Protein AF-A0A9J7HUB8-F1 (afdb_monomer)

Mean predicted aligned error: 24.33 Å

Solvent-accessible surface area (backbone atoms only — not comparable to full-atom values): 38817 Å² total; per-residue (Å²): 143,83,85,87,82,77,84,92,83,92,80,92,83,90,87,81,78,86,91,85,77,91,77,90,84,82,87,82,84,90,77,91,82,88,86,83,86,85,90,87,81,88,76,90,86,91,83,88,84,80,84,81,86,84,84,89,90,86,70,71,64,68,50,53,53,55,49,52,53,49,50,53,50,48,54,49,48,53,51,48,50,53,48,50,52,50,50,50,53,50,50,53,50,48,54,51,50,52,51,50,51,52,52,58,66,64,32,62,68,60,52,49,52,51,50,51,54,54,46,53,54,51,54,52,49,52,50,51,52,51,53,49,52,52,50,51,51,53,50,50,53,50,48,53,54,48,51,51,44,51,52,51,50,49,52,50,52,56,47,53,51,50,51,53,53,51,52,53,49,53,53,52,51,50,54,51,49,54,52,51,51,50,54,52,49,55,51,51,52,52,51,52,53,52,50,52,51,50,56,49,50,54,53,51,52,53,50,52,51,49,51,52,51,50,53,47,56,58,69,63,68,61,76,86,72,85,52,84,51,73,72,39,50,55,52,50,49,52,51,50,49,52,51,48,53,52,50,51,51,53,48,50,56,50,51,54,50,51,49,52,51,50,52,53,50,54,52,54,51,54,49,52,51,51,53,49,51,53,52,50,51,53,52,52,51,51,51,50,55,50,48,50,53,51,51,51,51,49,53,50,50,53,52,49,55,52,49,55,50,52,56,52,52,65,69,63,71,82,79,86,85,86,89,87,89,84,87,86,83,88,83,89,84,91,85,90,85,87,85,91,86,85,88,87,90,89,85,91,89,86,94,87,58,87,82,62,47,64,60,50,50,50,52,49,48,53,50,48,51,50,48,50,54,49,50,51,49,51,50,53,49,50,52,51,46,53,49,50,50,52,52,52,49,52,49,51,68,61,61,62,56,64,62,53,50,53,52,51,51,52,49,52,53,51,50,54,48,52,52,53,51,50,53,51,48,54,51,51,51,51,53,47,53,52,52,49,52,50,42,52,53,51,49,51,52,51,51,52,50,51,54,52,49,53,51,51,51,54,48,52,53,49,53,50,52,52,50,51,52,52,51,51,53,48,54,56,49,54,53,49,50,55,51,53,51,52,50,51,52,51,52,51,52,51,51,52,50,51,53,51,48,52,51,49,51,49,53,52,48,52,55,47,46,68,59,45,76,75,58,93,79,83,75,73,64,66,62,57,51,48,54,50,48,52,52,49,50,53,52,50,51,49,53,50,51,52,50,52,49,54,50,51,50,50,52,52,49,52,52,52,50,50,50,52,52,51,52,52,51,51,50,53,51,50,52,51,53,50,53,51,52,51,52,53,52,53,48,52,50,52,52,53,51,50,53,51,50,52,54,50,52,51,52,49,51,53,52,49,55,50,51,51,51,53,52,51,51,50,51,54,51,50,52,53,50,52,52,52,52,54,49,52,50,50,54,51,53,51,50,50,52,52,52,51,53,52,50,53,52,51,54,51,50,51,51,51,52,52,50,52,49,53,52,49,54,52,48,53,52,54,54,62,72,73,109

Foldseek 3Di:
DDDDDDDDDDDDDDPDDDDDDDDDDDDDDDDDDDDDDDDDDDDDDDDDDDDDDDDDDDDPVVVVVVVVVVVVVVVVVVVVVVVVVVVVVVVVVVVVVVVVVVVVVPPVVVVVVVVVLVVVVVVLVVVVVVLVVVVVVLVVVLVVLVVLLVVLVVVVVVVVVVVVVVVVVVVVVVVVVVVVVVVVVVVVVVVVVVVVVVVVVVVVVVVVVVVVVVVVVVVVPDPDDPLVDPVSVVVVVVVVVVVVVVVVVVVVVVVVVVVVVVVVVVVVVVVVVVVVVVVVVVVVVVVVVVVVVVVVVVVVVVVVVVVVVVVVVVVVPPDDDDDDDDDDDDDDDDDDDDDDDDDDDDDDDDDDDPPVCVVVVVVVVVVVVVVVVVVVVVVVVVVVVVVVVVVVVVVCVPPPPPVVVVSVVVVVVSVVVVVVSVVVVVVSVVVSVVSVVVSVVSVVVVVVVVVVVVVVVVVVVVVVVVVVVVVVVVVVVVVVVVVVVVVVVVVVVVVVVVVVVVVVVVVVVVVVVVVCVVDDDDDDPVVVVVVVVVVCVVVVVVVVVVVVVVVVVVVVVVVVVVVVVVVVVVVVVVVVVVVVVVVVVVVVVVVVVVVVVVVVVVVVVVVVVVVVVVVVVVVVVVVVVVVVVVVVVVVVVVVVVVVVVVVVVVVVVVVVVVVVVVVVVVVVVVVVVVD

Structure (mmCIF, N/CA/C/O backbone):
data_AF-A0A9J7HUB8-F1
#
_entry.id   AF-A0A9J7HUB8-F1
#
loop_
_atom_site.group_PDB
_atom_site.id
_atom_site.type_symbol
_atom_site.label_atom_id
_atom_site.label_alt_id
_atom_site.label_comp_id
_atom_site.label_asym_id
_atom_site.label_entity_id
_atom_site.label_seq_id
_atom_site.pdbx_PDB_ins_code
_atom_site.Cartn_x
_atom_site.Cartn_y
_atom_site.Cartn_z
_atom_site.occupancy
_atom_site.B_iso_or_equiv
_atom_site.auth_seq_id
_atom_site.auth_comp_id
_atom_site.auth_asym_id
_atom_site.auth_atom_id
_atom_site.pdbx_PDB_model_num
ATOM 1 N N . MET A 1 1 ? -29.840 -10.511 -22.539 1.00 41.53 1 MET A N 1
ATOM 2 C CA . MET A 1 1 ? -30.313 -9.575 -23.587 1.00 41.53 1 MET A CA 1
ATOM 3 C C . MET A 1 1 ? -29.415 -8.355 -23.487 1.00 41.53 1 MET A C 1
ATOM 5 O O . MET A 1 1 ? -29.537 -7.626 -22.524 1.00 41.53 1 MET A O 1
ATOM 9 N N . ILE A 1 2 ? -28.331 -8.260 -24.249 1.00 36.66 2 ILE A N 1
ATOM 10 C CA . ILE A 1 2 ? -28.256 -7.680 -25.598 1.00 36.66 2 ILE A CA 1
ATOM 11 C C . ILE A 1 2 ? -27.078 -8.360 -26.334 1.00 36.66 2 ILE A C 1
ATOM 13 O O . ILE A 1 2 ? -26.072 -8.703 -25.726 1.00 36.66 2 ILE A O 1
ATOM 17 N N . GLN A 1 3 ? -27.282 -8.634 -27.619 1.00 32.56 3 GLN A N 1
ATOM 18 C CA . GLN A 1 3 ? -26.498 -9.507 -28.508 1.00 32.56 3 GLN A CA 1
ATOM 19 C C . GLN A 1 3 ? -25.064 -9.009 -28.811 1.00 32.56 3 GLN A C 1
ATOM 21 O O . GLN A 1 3 ? -24.882 -7.800 -28.966 1.00 32.56 3 GLN A O 1
ATOM 26 N N . PRO A 1 4 ? -24.081 -9.908 -29.035 1.00 39.62 4 PRO A N 1
ATOM 27 C CA . PRO A 1 4 ? -22.788 -9.559 -29.617 1.00 39.62 4 PRO A CA 1
ATOM 28 C C . PRO A 1 4 ? -22.895 -9.495 -31.150 1.00 39.62 4 PRO A C 1
ATOM 30 O O . PRO A 1 4 ? -23.312 -10.451 -31.805 1.00 39.62 4 PRO A O 1
ATOM 33 N N . LYS A 1 5 ? -22.527 -8.355 -31.742 1.00 36.81 5 LYS A N 1
ATOM 34 C CA . LYS A 1 5 ? -22.430 -8.204 -33.198 1.00 36.81 5 LYS A CA 1
ATOM 35 C C . LYS A 1 5 ? -21.029 -8.598 -33.677 1.00 36.81 5 LYS A C 1
ATOM 37 O O . LYS A 1 5 ? -20.058 -7.921 -33.368 1.00 36.81 5 LYS A O 1
ATOM 42 N N . THR A 1 6 ? -21.011 -9.672 -34.465 1.00 33.72 6 THR A N 1
ATOM 43 C CA . THR A 1 6 ? -20.147 -9.939 -35.632 1.00 33.72 6 THR A CA 1
ATOM 44 C C . THR A 1 6 ? -18.628 -9.975 -35.439 1.00 33.72 6 THR A C 1
ATOM 46 O O . THR A 1 6 ? -17.943 -8.959 -35.375 1.00 33.72 6 THR A O 1
ATOM 49 N N . THR A 1 7 ? -18.140 -11.211 -35.480 1.00 36.81 7 THR A N 1
ATOM 50 C CA . THR A 1 7 ? -16.828 -11.679 -35.931 1.00 36.81 7 THR A CA 1
ATOM 51 C C . THR A 1 7 ? -16.449 -11.200 -37.345 1.00 36.81 7 THR A C 1
ATOM 53 O O . THR A 1 7 ? -17.317 -10.933 -38.170 1.00 36.81 7 THR A O 1
ATOM 56 N N . GLU A 1 8 ? -15.135 -11.216 -37.614 1.00 37.12 8 GLU A N 1
ATOM 57 C CA . GLU A 1 8 ? -14.477 -11.305 -38.937 1.00 37.12 8 GLU A CA 1
ATOM 58 C C . GLU A 1 8 ? -14.472 -10.082 -39.879 1.00 37.12 8 GLU A C 1
ATOM 60 O O . GLU A 1 8 ? -15.275 -9.955 -40.794 1.00 37.12 8 GLU A O 1
ATOM 65 N N . ALA A 1 9 ? -13.437 -9.250 -39.725 1.00 34.69 9 ALA A N 1
ATOM 66 C CA . ALA A 1 9 ? -12.688 -8.530 -40.772 1.00 34.69 9 ALA A CA 1
ATOM 67 C C . ALA A 1 9 ? -11.549 -7.820 -40.016 1.00 34.69 9 ALA A C 1
ATOM 69 O O . ALA A 1 9 ? -11.846 -7.010 -39.153 1.00 34.69 9 ALA A O 1
ATOM 70 N N . ILE A 1 10 ? -10.269 -8.210 -40.073 1.00 33.81 10 ILE A N 1
ATOM 71 C CA . ILE A 1 10 ? -9.286 -7.861 -41.111 1.00 33.81 10 ILE A CA 1
ATOM 72 C C . ILE A 1 10 ? -8.223 -8.983 -41.183 1.00 33.81 10 ILE A C 1
ATOM 74 O O . ILE A 1 10 ? -7.166 -8.914 -40.562 1.00 33.81 10 ILE A O 1
ATOM 78 N N . ARG A 1 11 ? -8.481 -10.031 -41.966 1.00 35.16 11 ARG A N 1
ATOM 79 C CA . ARG A 1 11 ? -7.447 -10.803 -42.674 1.00 35.16 11 ARG A CA 1
ATOM 80 C C . ARG A 1 11 ? -8.031 -11.193 -44.030 1.00 35.16 11 ARG A C 1
ATOM 82 O O . ARG A 1 11 ? -9.122 -11.742 -44.099 1.00 35.16 11 ARG A O 1
ATOM 89 N N . SER A 1 12 ? -7.253 -10.937 -45.077 1.00 32.03 12 SER A N 1
ATOM 90 C CA . SER A 1 12 ? -7.480 -11.268 -46.494 1.00 32.03 12 SER A CA 1
ATOM 91 C C . SER A 1 12 ? -8.354 -10.309 -47.328 1.00 32.03 12 SER A C 1
ATOM 93 O O . SER A 1 12 ? -9.567 -10.243 -47.185 1.00 32.03 12 SER A O 1
ATOM 95 N N . SER A 1 13 ? -7.677 -9.569 -48.219 1.00 27.88 13 SER A N 1
ATOM 96 C CA . SER A 1 13 ? -8.013 -9.234 -49.623 1.00 27.88 13 SER A CA 1
ATOM 97 C C . SER A 1 13 ? -7.190 -7.980 -49.980 1.00 27.88 13 SER A C 1
ATOM 99 O O . SER A 1 13 ? -7.366 -6.941 -49.361 1.00 27.88 13 SER A O 1
ATOM 101 N N . VAL A 1 14 ? -6.164 -8.009 -50.838 1.00 34.09 14 VAL A N 1
ATOM 102 C CA . VAL A 1 14 ? -6.188 -8.492 -52.223 1.00 34.09 14 VAL A CA 1
ATOM 103 C C . VAL A 1 14 ? -4.948 -9.340 -52.540 1.00 34.09 14 VAL A C 1
ATOM 105 O O . VAL A 1 14 ? -3.863 -8.841 -52.827 1.00 34.09 14 VAL A O 1
ATOM 108 N N . ARG A 1 15 ? -5.153 -10.658 -52.557 1.00 40.03 15 ARG A N 1
ATOM 109 C CA . ARG A 1 15 ? -4.511 -11.577 -53.500 1.00 40.03 15 ARG A CA 1
ATOM 110 C C . ARG A 1 15 ? -5.670 -12.156 -54.313 1.00 40.03 15 ARG A C 1
ATOM 112 O O . ARG A 1 15 ? -6.454 -12.938 -53.794 1.00 40.03 15 ARG A O 1
ATOM 119 N N . SER A 1 16 ? -5.824 -11.684 -55.543 1.00 32.16 16 SER A N 1
ATOM 120 C CA . SER A 1 16 ? -6.769 -12.157 -56.563 1.00 32.16 16 SER A CA 1
ATOM 121 C C . SER A 1 16 ? -6.011 -12.014 -57.887 1.00 32.16 16 SER A C 1
ATOM 123 O O . SER A 1 16 ? -5.383 -10.980 -58.089 1.00 32.16 16 SER A O 1
ATOM 125 N N . SER A 1 17 ? -5.902 -12.985 -58.792 1.00 27.16 17 SER A N 1
ATOM 126 C CA . SER A 1 17 ? -6.758 -14.127 -59.148 1.00 27.16 17 SER A CA 1
ATOM 127 C C . SER A 1 17 ? -5.878 -15.198 -59.838 1.00 27.16 17 SER A C 1
ATOM 129 O O . SER A 1 17 ? -4.922 -14.851 -60.528 1.00 27.16 17 SER A O 1
ATOM 131 N N . LEU A 1 18 ? -5.969 -16.480 -59.446 1.00 27.44 18 LEU A N 1
ATOM 132 C CA . LEU A 1 18 ? -6.631 -17.594 -60.173 1.00 27.44 18 LEU A CA 1
ATOM 133 C C . LEU A 1 18 ? -6.344 -17.612 -61.689 1.00 27.44 18 LEU A C 1
ATOM 135 O O . LEU A 1 18 ? -6.754 -16.700 -62.390 1.00 27.44 18 LEU A O 1
ATOM 139 N N . VAL A 1 19 ? -5.593 -18.557 -62.273 1.00 31.66 19 VAL A N 1
ATOM 140 C CA . VAL A 1 19 ? -5.678 -20.042 -62.295 1.00 31.66 19 VAL A CA 1
ATOM 141 C C . VAL A 1 19 ? -6.993 -20.592 -62.857 1.00 31.66 19 VAL A C 1
ATOM 143 O O . VAL A 1 19 ? -7.973 -20.757 -62.141 1.00 31.66 19 VAL A O 1
ATOM 146 N N . ALA A 1 20 ? -6.926 -20.972 -64.133 1.00 28.23 20 ALA A N 1
ATOM 147 C CA . ALA A 1 20 ? -7.487 -22.172 -64.766 1.00 28.23 20 ALA A CA 1
ATOM 148 C C . ALA A 1 20 ? -6.691 -22.329 -66.089 1.00 28.23 20 ALA A C 1
ATOM 150 O O . ALA A 1 20 ? -6.436 -21.323 -66.737 1.00 28.23 20 ALA A O 1
ATOM 151 N N . ARG A 1 21 ? -6.223 -23.477 -66.583 1.00 27.48 21 ARG A N 1
ATOM 152 C CA . ARG A 1 21 ? -6.493 -24.897 -66.332 1.00 27.48 21 ARG A CA 1
ATOM 153 C C . ARG A 1 21 ? -5.481 -25.679 -67.201 1.00 27.48 21 ARG A C 1
ATOM 155 O O . ARG A 1 21 ? -5.345 -25.268 -68.344 1.00 27.48 21 ARG A O 1
ATOM 162 N N . GLY A 1 22 ? -4.878 -26.760 -66.679 1.00 26.02 22 GLY A N 1
ATOM 163 C CA . GLY A 1 22 ? -4.385 -27.963 -67.400 1.00 26.02 22 GLY A CA 1
ATOM 164 C C . GLY A 1 22 ? -3.384 -27.798 -68.564 1.00 26.02 22 GLY A C 1
ATOM 165 O O . GLY A 1 22 ? -3.432 -26.838 -69.308 1.00 26.02 22 GLY A O 1
ATOM 166 N N . GLU A 1 23 ? -2.440 -28.677 -68.868 1.00 28.55 23 GLU A N 1
ATOM 167 C CA . GLU A 1 23 ? -2.079 -30.032 -68.456 1.00 28.55 23 GLU A CA 1
ATOM 168 C C . GLU A 1 23 ? -0.612 -30.226 -68.907 1.00 28.55 23 GLU A C 1
ATOM 170 O O . GLU A 1 23 ? -0.216 -29.742 -69.964 1.00 28.55 23 GLU A O 1
ATOM 175 N N . ASP A 1 24 ? 0.182 -30.867 -68.055 1.00 27.08 24 ASP A N 1
ATOM 176 C CA . ASP A 1 24 ? 1.134 -31.947 -68.328 1.00 27.08 24 ASP A CA 1
ATOM 177 C C . ASP A 1 24 ? 2.037 -32.041 -69.590 1.00 27.08 24 ASP A C 1
ATOM 179 O O . ASP A 1 24 ? 1.654 -31.853 -70.738 1.00 27.08 24 ASP A O 1
ATOM 183 N N . PHE A 1 25 ? 3.229 -32.589 -69.292 1.00 25.80 25 PHE A N 1
ATOM 184 C CA . PHE A 1 25 ? 4.174 -33.362 -70.119 1.00 25.80 25 PHE A CA 1
ATOM 185 C C . PHE A 1 25 ? 5.435 -32.685 -70.721 1.00 25.80 25 PHE A C 1
ATOM 187 O O . PHE A 1 25 ? 5.461 -32.153 -71.821 1.00 25.80 25 PHE A O 1
ATOM 194 N N . SER A 1 26 ? 6.538 -32.894 -69.986 1.00 29.77 26 SER A N 1
ATOM 195 C CA . SER A 1 26 ? 7.788 -33.555 -70.416 1.00 29.77 26 SER A CA 1
ATOM 196 C C . SER A 1 26 ? 8.725 -32.938 -71.475 1.00 29.77 26 SER A C 1
ATOM 198 O O . SER A 1 26 ? 8.462 -32.939 -72.666 1.00 29.77 26 SER A O 1
ATOM 200 N N . ARG A 1 27 ? 9.935 -32.627 -70.975 1.00 33.03 27 ARG A N 1
ATOM 201 C CA . ARG A 1 27 ? 11.295 -32.937 -71.483 1.00 33.03 27 ARG A CA 1
ATOM 202 C C . ARG A 1 27 ? 11.660 -32.741 -72.974 1.00 33.03 27 ARG A C 1
ATOM 204 O O . ARG A 1 27 ? 11.145 -33.390 -73.870 1.00 33.03 27 ARG A O 1
ATOM 211 N N . SER A 1 28 ? 12.837 -32.112 -73.100 1.00 29.36 28 SER A N 1
ATOM 212 C CA . SER A 1 28 ? 13.932 -32.331 -74.068 1.00 29.36 28 SER A CA 1
ATOM 213 C C . SER A 1 28 ? 13.930 -31.562 -75.400 1.00 29.36 28 SER A C 1
ATOM 215 O O . SER A 1 28 ? 13.096 -31.796 -76.258 1.00 29.36 28 SER A O 1
ATOM 217 N N . GLY A 1 29 ? 14.963 -30.708 -75.531 1.00 29.17 29 GLY A N 1
ATOM 218 C CA . GLY A 1 29 ? 15.802 -30.452 -76.716 1.00 29.17 29 GLY A CA 1
ATOM 219 C C . GLY A 1 29 ? 15.179 -29.825 -77.972 1.00 29.17 29 GLY A C 1
ATOM 220 O O . GLY A 1 29 ? 14.122 -30.252 -78.415 1.00 29.17 29 GLY A O 1
ATOM 221 N N . PRO A 1 30 ? 15.890 -28.915 -78.663 1.00 36.12 30 PRO A N 1
ATOM 222 C CA . PRO A 1 30 ? 15.647 -28.680 -80.075 1.00 36.12 30 PRO A CA 1
ATOM 223 C C . PRO A 1 30 ? 16.796 -29.270 -80.905 1.00 36.12 30 PRO A C 1
ATOM 225 O O . PRO A 1 30 ? 17.856 -28.663 -81.052 1.00 36.12 30 PRO A O 1
ATOM 228 N N . GLU A 1 31 ? 16.564 -30.456 -81.470 1.00 28.48 31 GLU A N 1
ATOM 229 C CA . GLU A 1 31 ? 17.203 -30.876 -82.719 1.00 28.48 31 GLU A CA 1
ATOM 230 C C . GLU A 1 31 ? 16.306 -30.535 -83.921 1.00 28.48 31 GLU A C 1
ATOM 232 O O . GLU A 1 31 ? 15.089 -30.397 -83.832 1.00 28.48 31 GLU A O 1
ATOM 237 N N . SER A 1 32 ? 16.982 -30.387 -85.056 1.00 33.00 32 SER A N 1
ATOM 238 C CA . SER A 1 32 ? 16.549 -30.020 -86.405 1.00 33.00 32 SER A CA 1
ATOM 239 C C . SER A 1 32 ? 15.188 -30.518 -86.921 1.00 33.00 32 SER A C 1
ATOM 241 O O . SER A 1 32 ? 14.880 -31.692 -86.781 1.00 33.00 32 SER A O 1
ATOM 243 N N . PHE A 1 33 ? 14.524 -29.698 -87.751 1.00 27.05 33 PHE A N 1
ATOM 244 C CA . PHE A 1 33 ? 13.784 -30.108 -88.967 1.00 27.05 33 PHE A CA 1
ATOM 245 C C . PHE A 1 33 ? 13.696 -28.882 -89.907 1.00 27.05 33 PHE A C 1
ATOM 247 O O . PHE A 1 33 ? 13.222 -27.829 -89.504 1.00 27.05 33 PHE A O 1
ATOM 254 N N . LYS A 1 34 ? 14.359 -28.832 -91.073 1.00 30.22 34 LYS A N 1
ATOM 255 C CA . LYS A 1 34 ? 14.031 -29.450 -92.379 1.00 30.22 34 LYS A CA 1
ATOM 256 C C . LYS A 1 34 ? 12.607 -29.166 -92.881 1.00 30.22 34 LYS A C 1
ATOM 258 O O . LYS A 1 34 ? 11.679 -29.899 -92.561 1.00 30.22 34 LYS A O 1
ATOM 263 N N . ALA A 1 35 ? 12.500 -28.219 -93.819 1.00 31.16 35 ALA A N 1
ATOM 264 C CA . ALA A 1 35 ? 11.448 -28.182 -94.833 1.00 31.16 35 ALA A CA 1
ATOM 265 C C . ALA A 1 35 ? 12.004 -28.666 -96.190 1.00 31.16 35 ALA A C 1
ATOM 267 O O . ALA A 1 35 ? 12.833 -28.034 -96.840 1.00 31.16 35 ALA A O 1
ATOM 268 N N . ARG A 1 36 ? 11.539 -29.864 -96.537 1.00 30.12 36 ARG A N 1
ATOM 269 C CA . ARG A 1 36 ? 11.411 -30.544 -97.842 1.00 30.12 36 ARG A CA 1
ATOM 270 C C . ARG A 1 36 ? 10.548 -29.683 -98.803 1.00 30.12 36 ARG A C 1
ATOM 272 O O . ARG A 1 36 ? 9.734 -28.922 -98.308 1.00 30.12 36 ARG A O 1
ATOM 279 N N . THR A 1 37 ? 10.517 -29.743 -100.141 1.00 29.22 37 THR A N 1
ATOM 280 C CA . THR A 1 37 ? 11.130 -30.531 -101.234 1.00 29.22 37 THR A CA 1
ATOM 281 C C . THR A 1 37 ? 10.723 -29.831 -102.548 1.00 29.22 37 THR A C 1
ATOM 283 O O . THR A 1 37 ? 9.578 -29.397 -102.631 1.00 29.22 37 THR A O 1
ATOM 286 N N . ARG A 1 38 ? 11.528 -29.887 -103.618 1.00 25.69 38 ARG A N 1
ATOM 287 C CA . ARG A 1 38 ? 11.120 -30.568 -104.870 1.00 25.69 38 ARG A CA 1
ATOM 288 C C . ARG A 1 38 ? 12.342 -30.806 -105.759 1.00 25.69 38 ARG A C 1
ATOM 290 O O . ARG A 1 38 ? 13.024 -29.879 -106.176 1.00 25.69 38 ARG A O 1
ATOM 297 N N . ALA A 1 39 ? 12.597 -32.083 -106.012 1.00 27.55 39 ALA A N 1
ATOM 298 C CA . ALA A 1 39 ? 13.554 -32.573 -106.984 1.00 27.55 39 ALA A CA 1
ATOM 299 C C . ALA A 1 39 ? 12.943 -32.538 -108.394 1.00 27.55 39 ALA A C 1
ATOM 301 O O . ALA A 1 39 ? 11.769 -32.870 -108.556 1.00 27.55 39 ALA A O 1
ATOM 302 N N . ILE A 1 40 ? 13.761 -32.229 -109.399 1.00 30.69 40 ILE A N 1
ATOM 303 C CA . ILE A 1 40 ? 13.604 -32.731 -110.768 1.00 30.69 40 ILE A CA 1
ATOM 304 C C . ILE A 1 40 ? 14.954 -33.343 -111.156 1.00 30.69 40 ILE A C 1
ATOM 306 O O . ILE A 1 40 ? 16.003 -32.718 -111.008 1.00 30.69 40 ILE A O 1
ATOM 310 N N . ARG A 1 41 ? 14.906 -34.604 -111.583 1.00 28.61 41 ARG A N 1
ATOM 311 C CA . ARG A 1 41 ? 16.011 -35.436 -112.071 1.00 28.61 41 ARG A CA 1
ATOM 312 C C . ARG A 1 41 ? 15.686 -35.845 -113.512 1.00 28.61 41 ARG A C 1
ATOM 314 O O . ARG A 1 41 ? 14.518 -36.077 -113.805 1.00 28.61 41 ARG A O 1
ATOM 321 N N . ALA A 1 42 ? 16.754 -36.065 -114.287 1.00 28.89 42 ALA A N 1
ATOM 322 C CA . ALA A 1 42 ? 16.842 -36.706 -115.611 1.00 28.89 42 ALA A CA 1
ATOM 323 C C . ALA A 1 42 ? 16.403 -35.825 -116.797 1.00 28.89 42 ALA A C 1
ATOM 325 O O . ALA A 1 42 ? 15.453 -35.070 -116.686 1.00 28.89 42 ALA A O 1
ATOM 326 N N . GLY A 1 43 ? 17.050 -35.852 -117.962 1.00 29.64 43 GLY A N 1
ATOM 327 C CA . GLY A 1 43 ? 18.171 -36.648 -118.453 1.00 29.64 43 GLY A CA 1
ATOM 328 C C . GLY A 1 43 ? 18.484 -36.259 -119.911 1.00 29.64 43 GLY A C 1
ATOM 329 O O . GLY A 1 43 ? 17.657 -35.647 -120.580 1.00 29.64 43 GLY A O 1
ATOM 330 N N . ASN A 1 44 ? 19.701 -36.599 -120.344 1.00 31.53 44 ASN A N 1
ATOM 331 C CA . ASN A 1 44 ? 20.194 -36.857 -121.713 1.00 31.53 44 ASN A CA 1
ATOM 332 C C . ASN A 1 44 ? 19.111 -37.289 -122.733 1.00 31.53 44 ASN A C 1
ATOM 334 O O . ASN A 1 44 ? 18.156 -37.938 -122.332 1.00 31.53 44 ASN A O 1
ATOM 338 N N . VAL A 1 45 ? 19.181 -37.125 -124.062 1.00 30.06 45 VAL A N 1
ATOM 339 C CA . VAL A 1 45 ? 20.199 -36.821 -125.100 1.00 30.06 45 VAL A CA 1
ATOM 340 C C . VAL A 1 45 ? 19.390 -36.666 -126.403 1.00 30.06 45 VAL A C 1
ATOM 342 O O . VAL A 1 45 ? 18.481 -37.469 -126.555 1.00 30.06 45 VAL A O 1
ATOM 345 N N . ILE A 1 46 ? 19.733 -35.771 -127.349 1.00 29.02 46 ILE A N 1
ATOM 346 C CA . ILE A 1 46 ? 19.661 -36.038 -128.810 1.00 29.02 46 ILE A CA 1
ATOM 347 C C . ILE A 1 46 ? 20.744 -35.223 -129.537 1.00 29.02 46 ILE A C 1
ATOM 349 O O . ILE A 1 46 ? 21.028 -34.066 -129.237 1.00 29.02 46 ILE A O 1
ATOM 353 N N . THR A 1 47 ? 21.348 -35.928 -130.478 1.00 30.53 47 THR A N 1
ATOM 354 C CA . THR A 1 47 ? 22.529 -35.707 -131.296 1.00 30.53 47 THR A CA 1
ATOM 355 C C . THR A 1 47 ? 22.261 -34.873 -132.563 1.00 30.53 47 THR A C 1
ATOM 357 O O . THR A 1 47 ? 21.260 -35.065 -133.243 1.00 30.53 47 THR A O 1
ATOM 360 N N . SER A 1 48 ? 23.298 -34.136 -132.973 1.00 29.98 48 SER A N 1
ATOM 361 C CA . SER A 1 48 ? 23.838 -34.065 -134.346 1.00 29.98 48 SER A CA 1
ATOM 362 C C . SER A 1 48 ? 23.347 -33.030 -135.378 1.00 29.98 48 SER A C 1
ATOM 364 O O . SER A 1 48 ? 22.161 -32.796 -135.569 1.00 29.98 48 SER A O 1
ATOM 366 N N . LEU A 1 49 ? 24.377 -32.600 -136.127 1.00 29.09 49 LEU A N 1
ATOM 367 C CA . LEU A 1 49 ? 24.461 -32.265 -137.557 1.00 29.09 49 LEU A CA 1
ATOM 368 C C . LEU A 1 49 ? 24.376 -30.793 -137.990 1.00 29.09 49 LEU A C 1
ATOM 370 O O . LEU A 1 49 ? 23.318 -30.184 -138.029 1.00 29.09 49 LEU A O 1
ATOM 374 N N . GLY A 1 50 ? 25.528 -30.324 -138.492 1.00 28.67 50 GLY A N 1
ATOM 375 C CA . GLY A 1 50 ? 25.609 -29.658 -139.794 1.00 28.67 50 GLY A CA 1
ATOM 376 C C . GLY A 1 50 ? 25.656 -28.131 -139.787 1.00 28.67 50 GLY A C 1
ATOM 377 O O . GLY A 1 50 ? 24.679 -27.473 -139.457 1.00 28.67 50 GLY A O 1
ATOM 378 N N . GLY A 1 51 ? 26.772 -27.562 -140.264 1.00 31.64 51 GLY A N 1
ATOM 379 C CA . GLY A 1 51 ? 26.733 -26.263 -140.962 1.00 31.64 51 GLY A CA 1
ATOM 380 C C . GLY A 1 51 ? 25.908 -26.366 -142.263 1.00 31.64 51 GLY A C 1
ATOM 381 O O . GLY A 1 51 ? 25.527 -27.486 -142.611 1.00 31.64 51 GLY A O 1
ATOM 382 N N . PRO A 1 52 ? 25.658 -25.275 -143.027 1.00 44.59 52 PRO A N 1
ATOM 383 C CA . PRO A 1 52 ? 26.600 -24.176 -143.296 1.00 44.59 52 PRO A CA 1
ATOM 384 C C . PRO A 1 52 ? 25.983 -22.747 -143.363 1.00 44.59 52 PRO A C 1
ATOM 386 O O . PRO A 1 52 ? 24.775 -22.573 -143.390 1.00 44.59 52 PRO A O 1
ATOM 389 N N . GLY A 1 53 ? 26.851 -21.730 -143.474 1.00 31.44 53 GLY A N 1
ATOM 390 C CA . GLY A 1 53 ? 26.691 -20.590 -144.399 1.00 31.44 53 GLY A CA 1
ATOM 391 C C . GLY A 1 53 ? 25.638 -19.489 -144.152 1.00 31.44 53 GLY A C 1
ATOM 392 O O . GLY A 1 53 ? 24.453 -19.694 -144.360 1.00 31.44 53 GLY A O 1
ATOM 393 N N . GLY A 1 54 ? 26.129 -18.254 -143.954 1.00 32.78 54 GLY A N 1
ATOM 394 C CA . GLY A 1 54 ? 25.555 -17.039 -144.566 1.00 32.78 54 GLY A CA 1
ATOM 395 C C . GLY A 1 54 ? 24.572 -16.176 -143.751 1.00 32.78 54 GLY A C 1
ATOM 396 O O . GLY A 1 54 ? 23.678 -16.687 -143.098 1.00 32.78 54 GLY A O 1
ATOM 397 N N . ALA A 1 55 ? 24.726 -14.849 -143.908 1.00 35.69 55 ALA A N 1
ATOM 398 C CA . ALA A 1 55 ? 23.858 -13.727 -143.488 1.00 35.69 55 ALA A CA 1
ATOM 399 C C . ALA A 1 55 ? 23.830 -13.410 -141.969 1.00 35.69 55 ALA A C 1
ATOM 401 O O . ALA A 1 55 ? 23.239 -14.127 -141.178 1.00 35.69 55 ALA A O 1
ATOM 402 N N . GLN A 1 56 ? 24.562 -12.435 -141.414 1.00 36.00 56 GLN A N 1
ATOM 403 C CA . GLN A 1 56 ? 24.637 -10.982 -141.663 1.00 36.00 56 GLN A CA 1
ATOM 404 C C . GLN A 1 56 ? 23.401 -10.202 -141.156 1.00 36.00 56 GLN A C 1
ATOM 406 O O . GLN A 1 56 ? 22.305 -10.365 -141.668 1.00 36.00 56 GLN A O 1
ATOM 411 N N . GLN A 1 57 ? 23.688 -9.298 -140.199 1.00 45.91 57 GLN A N 1
ATOM 412 C CA . GLN A 1 57 ? 22.894 -8.210 -139.582 1.00 45.91 57 GLN A CA 1
ATOM 413 C C . GLN A 1 57 ? 22.264 -8.439 -138.182 1.00 45.91 57 GLN A C 1
ATOM 415 O O . GLN A 1 57 ? 21.644 -9.450 -137.903 1.00 45.91 57 GLN A O 1
ATOM 420 N N . THR A 1 58 ? 22.485 -7.424 -137.319 1.00 47.25 58 THR A N 1
ATOM 421 C CA . THR A 1 58 ? 21.990 -7.150 -135.940 1.00 47.25 58 THR A CA 1
ATOM 422 C C . THR A 1 58 ? 22.695 -7.741 -134.691 1.00 47.25 58 THR A C 1
ATOM 424 O O . THR A 1 58 ? 22.024 -8.128 -133.740 1.00 47.25 58 THR A O 1
ATOM 427 N N . MET A 1 59 ? 24.039 -7.721 -134.584 1.00 45.50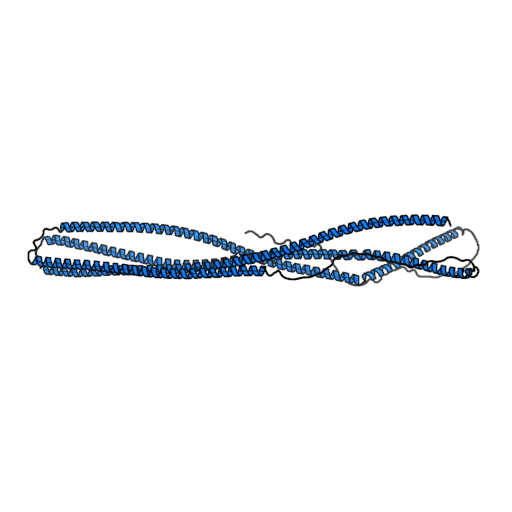 59 MET A N 1
ATOM 428 C CA . MET A 1 59 ? 24.776 -8.123 -133.345 1.00 45.50 59 MET A CA 1
ATOM 429 C C . MET A 1 59 ? 25.518 -6.996 -132.585 1.00 45.50 59 MET A C 1
ATOM 431 O O . MET A 1 59 ? 26.248 -7.269 -131.630 1.00 45.50 59 MET A O 1
ATOM 435 N N . ALA A 1 60 ? 25.332 -5.723 -132.953 1.00 53.59 60 ALA A N 1
ATOM 436 C CA . ALA A 1 60 ? 26.015 -4.603 -132.287 1.00 53.59 60 ALA A CA 1
ATOM 437 C C . ALA A 1 60 ? 25.305 -4.107 -131.005 1.00 53.59 60 ALA A C 1
ATOM 439 O O . ALA A 1 60 ? 25.977 -3.732 -130.045 1.00 53.59 60 ALA A O 1
ATOM 440 N N . GLY A 1 61 ? 23.967 -4.166 -130.939 1.00 55.19 61 GLY A N 1
ATOM 441 C CA . GLY A 1 61 ? 23.196 -3.746 -129.755 1.00 55.19 61 GLY A CA 1
ATOM 442 C C . GLY A 1 61 ? 23.307 -4.724 -128.579 1.00 55.19 61 GLY A C 1
ATOM 443 O O . GLY A 1 61 ? 23.612 -4.327 -127.458 1.00 55.19 61 GLY A O 1
ATOM 444 N N . ALA A 1 62 ? 23.182 -6.028 -128.844 1.00 55.59 62 ALA A N 1
ATOM 445 C CA . ALA A 1 62 ? 23.191 -7.070 -127.812 1.00 55.59 62 ALA A CA 1
ATOM 446 C C . ALA A 1 62 ? 24.560 -7.288 -127.131 1.00 55.59 62 ALA A C 1
ATOM 448 O O . ALA A 1 62 ? 24.621 -7.885 -126.058 1.00 55.59 62 ALA A O 1
ATOM 449 N N . ARG A 1 63 ? 25.670 -6.834 -127.738 1.00 59.16 63 ARG A N 1
ATOM 450 C CA . ARG A 1 63 ? 27.009 -6.866 -127.115 1.00 59.16 63 ARG A CA 1
ATOM 451 C C . ARG A 1 63 ? 27.231 -5.709 -126.142 1.00 59.16 63 ARG A C 1
ATOM 453 O O . ARG A 1 63 ? 27.850 -5.939 -125.111 1.00 59.16 63 ARG A O 1
ATOM 460 N N . LYS A 1 64 ? 26.719 -4.508 -126.439 1.00 61.12 64 LYS A N 1
ATOM 461 C CA . LYS A 1 64 ? 26.784 -3.364 -125.514 1.00 61.12 64 LYS A CA 1
ATOM 462 C C . LYS A 1 64 ? 25.896 -3.590 -124.294 1.00 61.12 64 LYS A C 1
ATOM 464 O O . LYS A 1 64 ? 26.384 -3.436 -123.186 1.00 61.12 64 LYS A O 1
ATOM 469 N N . VAL A 1 65 ? 24.670 -4.081 -124.495 1.00 65.00 65 VAL A N 1
ATOM 470 C CA . VAL A 1 65 ? 23.755 -4.423 -123.391 1.00 65.00 65 VAL A CA 1
ATOM 471 C C . VAL A 1 65 ? 24.356 -5.511 -122.493 1.00 65.00 65 VAL A C 1
ATOM 473 O O . VAL A 1 65 ? 24.466 -5.310 -121.293 1.00 65.00 65 VAL A O 1
ATOM 476 N N . ARG A 1 66 ? 24.896 -6.602 -123.060 1.00 65.50 66 ARG A N 1
ATOM 477 C CA . ARG A 1 66 ? 25.552 -7.656 -122.258 1.00 65.50 66 ARG A CA 1
ATOM 478 C C . ARG A 1 66 ? 26.863 -7.234 -121.590 1.00 65.50 66 ARG A C 1
ATOM 480 O O . ARG A 1 66 ? 27.254 -7.848 -120.603 1.00 65.50 66 ARG A O 1
ATOM 487 N N . ALA A 1 67 ? 27.589 -6.262 -122.142 1.00 68.75 67 ALA A N 1
ATOM 488 C CA . ALA A 1 67 ? 28.786 -5.719 -121.499 1.00 68.75 67 ALA A CA 1
ATOM 489 C C . ALA A 1 67 ? 28.405 -4.816 -120.318 1.00 68.75 67 ALA A C 1
ATOM 491 O O . ALA A 1 67 ? 28.974 -4.963 -119.241 1.00 68.75 67 ALA A O 1
ATOM 492 N N . GLN A 1 68 ? 27.389 -3.973 -120.507 1.00 69.62 68 GLN A N 1
ATOM 493 C CA . GLN A 1 68 ? 26.856 -3.075 -119.489 1.00 69.62 68 GLN A CA 1
ATOM 494 C C . GLN A 1 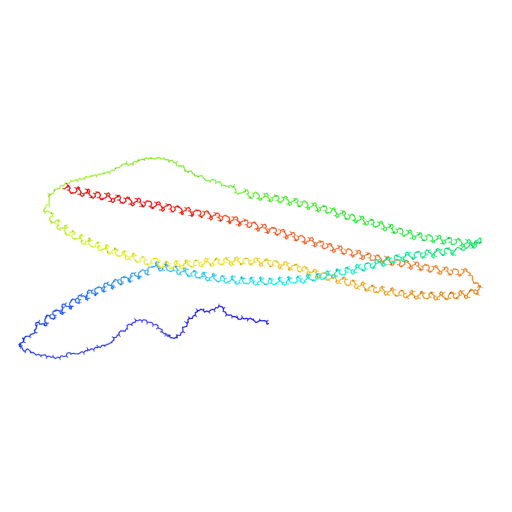68 ? 26.211 -3.856 -118.327 1.00 69.62 68 GLN A C 1
ATOM 496 O O . GLN A 1 68 ? 26.556 -3.624 -117.175 1.00 69.62 68 GLN A O 1
ATOM 501 N N . GLU A 1 69 ? 25.417 -4.895 -118.614 1.00 73.56 69 GLU A N 1
ATOM 502 C CA . GLU A 1 69 ? 24.866 -5.810 -117.598 1.00 73.56 69 GLU A CA 1
ATOM 503 C C . GLU A 1 69 ? 25.959 -6.553 -116.812 1.00 73.56 69 GLU A C 1
ATOM 505 O O . GLU A 1 69 ? 25.820 -6.788 -115.614 1.00 73.56 69 GLU A O 1
ATOM 510 N N . ARG A 1 70 ? 27.074 -6.933 -117.452 1.00 76.00 70 ARG A N 1
ATOM 511 C CA . ARG A 1 70 ? 28.198 -7.589 -116.759 1.00 76.00 70 ARG A CA 1
ATOM 512 C C . ARG A 1 70 ? 28.935 -6.642 -115.824 1.00 76.00 70 ARG A C 1
ATOM 514 O O . ARG A 1 70 ? 29.366 -7.074 -114.758 1.00 76.00 70 ARG A O 1
ATOM 521 N N . GLU A 1 71 ? 29.100 -5.389 -116.220 1.00 76.75 71 GLU A N 1
ATOM 522 C CA . GLU A 1 71 ? 29.754 -4.371 -115.401 1.00 76.75 71 GLU A CA 1
ATOM 523 C C . GLU A 1 71 ? 28.872 -3.976 -114.210 1.00 76.75 71 GLU A C 1
ATOM 525 O O . GLU A 1 71 ? 29.357 -3.923 -113.080 1.00 76.75 71 GLU A O 1
ATOM 530 N N . GLU A 1 72 ? 27.561 -3.845 -114.423 1.00 75.06 72 GLU A N 1
ATOM 531 C CA . GLU A 1 72 ? 26.575 -3.641 -113.357 1.00 75.06 72 GLU A CA 1
ATOM 532 C C . GLU A 1 72 ? 26.523 -4.831 -112.390 1.00 75.06 72 GLU A C 1
ATOM 534 O O . GLU A 1 72 ? 26.571 -4.643 -111.172 1.00 75.06 72 GLU A O 1
ATOM 539 N N . LEU A 1 73 ? 26.518 -6.066 -112.905 1.00 78.62 73 LEU A N 1
ATOM 540 C CA . LEU A 1 73 ? 26.601 -7.267 -112.073 1.00 78.62 73 LEU A CA 1
ATOM 541 C C . LEU A 1 73 ? 27.932 -7.343 -111.325 1.00 78.62 73 LEU A C 1
ATOM 543 O O . LEU A 1 73 ? 27.934 -7.724 -110.162 1.00 78.62 73 LEU A O 1
ATOM 547 N N . SER A 1 74 ? 29.053 -6.947 -111.931 1.00 75.44 74 SER A N 1
ATOM 548 C CA . SER A 1 74 ? 30.355 -6.910 -111.254 1.00 75.44 74 SER A CA 1
ATOM 549 C C . SER A 1 74 ? 30.399 -5.851 -110.153 1.00 75.44 74 SER A C 1
ATOM 551 O O . SER A 1 74 ? 30.917 -6.118 -109.071 1.00 75.44 74 SER A O 1
ATOM 553 N N . ALA A 1 75 ? 29.845 -4.662 -110.392 1.00 78.31 75 ALA A N 1
ATOM 554 C CA . ALA A 1 75 ? 29.756 -3.600 -109.395 1.00 78.31 75 ALA A CA 1
ATOM 555 C C . ALA A 1 75 ? 28.853 -4.015 -108.225 1.00 78.31 75 ALA A C 1
ATOM 557 O O . ALA A 1 75 ? 29.203 -3.814 -107.059 1.00 78.31 75 ALA A O 1
ATOM 558 N N . LEU A 1 76 ? 27.726 -4.666 -108.525 1.00 81.62 76 LEU A N 1
ATOM 559 C CA . LEU A 1 76 ? 26.823 -5.211 -107.519 1.00 81.62 76 LEU A CA 1
ATOM 560 C C . LEU A 1 76 ? 27.485 -6.348 -106.731 1.00 81.62 76 LEU A C 1
ATOM 562 O O . LEU A 1 76 ? 27.373 -6.388 -105.509 1.00 81.62 76 LEU A O 1
ATOM 566 N N . ASN A 1 77 ? 28.230 -7.230 -107.397 1.00 80.56 77 ASN A N 1
ATOM 567 C CA . ASN A 1 77 ? 28.932 -8.337 -106.751 1.00 80.56 77 ASN A CA 1
ATOM 568 C C . ASN A 1 77 ? 30.090 -7.841 -105.867 1.00 80.56 77 ASN A C 1
ATOM 570 O O . ASN A 1 77 ? 30.261 -8.328 -104.754 1.00 80.56 77 ASN A O 1
ATOM 574 N N . ASN A 1 78 ? 30.814 -6.796 -106.283 1.00 78.81 78 ASN A N 1
ATOM 575 C CA . ASN A 1 78 ? 31.813 -6.121 -105.445 1.00 78.81 78 ASN A CA 1
ATOM 576 C C . ASN A 1 78 ? 31.165 -5.445 -104.223 1.00 78.81 78 ASN A C 1
ATOM 578 O O . ASN A 1 78 ? 31.691 -5.491 -103.107 1.00 78.81 78 ASN A O 1
ATOM 582 N N . ARG A 1 79 ? 29.972 -4.865 -104.396 1.00 83.94 79 ARG A N 1
ATOM 583 C CA . ARG A 1 79 ? 29.190 -4.316 -103.284 1.00 83.94 79 ARG A CA 1
ATOM 584 C C . ARG A 1 79 ? 28.690 -5.418 -102.342 1.00 83.94 79 ARG A C 1
ATOM 586 O O . ARG A 1 79 ? 28.770 -5.248 -101.130 1.00 83.94 79 ARG A O 1
ATOM 593 N N . PHE A 1 80 ? 28.256 -6.570 -102.853 1.00 82.12 80 PHE A N 1
ATOM 594 C CA . PHE A 1 80 ? 27.920 -7.728 -102.020 1.00 82.12 80 PHE A CA 1
ATOM 595 C C . PHE A 1 80 ? 29.139 -8.294 -101.292 1.00 82.12 80 PHE A C 1
ATOM 597 O O . PHE A 1 80 ? 29.031 -8.596 -100.109 1.00 82.12 80 PHE A O 1
ATOM 604 N N . ALA A 1 81 ? 30.301 -8.370 -101.939 1.00 80.88 81 ALA A N 1
ATOM 605 C CA . ALA A 1 81 ? 31.541 -8.801 -101.302 1.00 80.88 81 ALA A CA 1
ATOM 606 C C . ALA A 1 81 ? 3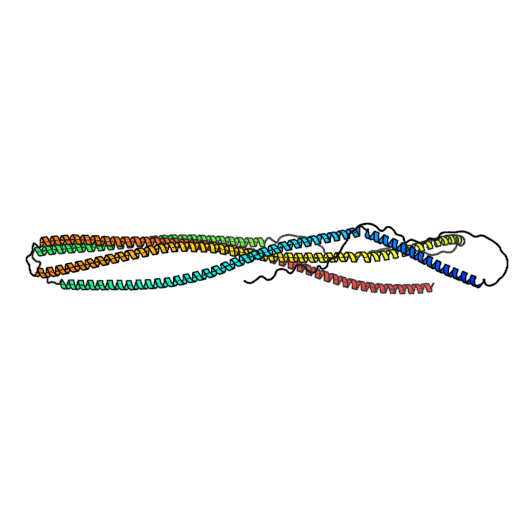1.906 -7.892 -100.116 1.00 80.88 81 ALA A C 1
ATOM 608 O O . ALA A 1 81 ? 32.121 -8.391 -99.014 1.00 80.88 81 ALA A O 1
ATOM 609 N N . SER A 1 82 ? 31.845 -6.565 -100.294 1.00 81.88 82 SER A N 1
ATOM 610 C CA . SER A 1 82 ? 32.081 -5.612 -99.196 1.00 81.88 82 SER A CA 1
ATOM 611 C C . SER A 1 82 ? 31.027 -5.686 -98.082 1.00 81.88 82 SER A C 1
ATOM 613 O O . SER A 1 82 ? 31.373 -5.576 -96.905 1.00 81.88 82 SER A O 1
ATOM 615 N N . TYR A 1 83 ? 29.748 -5.935 -98.397 1.00 89.81 83 TYR A N 1
ATOM 616 C CA . TYR A 1 83 ? 28.730 -6.193 -97.371 1.00 89.81 83 TYR A CA 1
ATOM 617 C C . TYR A 1 83 ? 28.979 -7.505 -96.623 1.00 89.81 83 TYR A C 1
ATOM 619 O O . TYR A 1 83 ? 28.821 -7.531 -95.405 1.00 89.81 83 TYR A O 1
ATOM 627 N N . ILE A 1 84 ? 29.395 -8.571 -97.311 1.00 87.25 84 ILE A N 1
ATOM 628 C CA . ILE A 1 84 ? 29.725 -9.863 -96.697 1.00 87.25 84 ILE A CA 1
ATOM 629 C C . ILE A 1 84 ? 30.959 -9.727 -95.803 1.00 87.25 84 ILE A C 1
ATOM 631 O O . ILE A 1 84 ? 30.954 -10.235 -94.685 1.00 87.25 84 ILE A O 1
ATOM 635 N N . GLU A 1 85 ? 31.994 -9.008 -96.233 1.00 83.81 85 GLU A N 1
ATOM 636 C CA . GLU A 1 85 ? 33.163 -8.706 -95.400 1.00 83.81 85 GLU A CA 1
ATOM 637 C C . GLU A 1 85 ? 32.787 -7.860 -94.185 1.00 83.81 85 GLU A C 1
ATOM 639 O O . GLU A 1 85 ? 33.202 -8.169 -93.066 1.00 83.81 85 GLU A O 1
ATOM 644 N N . LYS A 1 86 ? 31.929 -6.847 -94.361 1.00 90.50 86 LYS A N 1
ATOM 645 C CA . LYS A 1 86 ? 31.427 -6.047 -93.242 1.00 90.50 86 LYS A CA 1
ATOM 646 C C . LYS A 1 86 ? 30.608 -6.900 -92.277 1.00 90.50 86 LYS A C 1
ATOM 648 O O . LYS A 1 86 ? 30.828 -6.800 -91.072 1.00 90.50 86 LYS A O 1
ATOM 653 N N . MET A 1 87 ? 29.737 -7.773 -92.786 1.00 89.94 87 MET A N 1
ATOM 654 C CA . MET A 1 87 ? 28.929 -8.703 -91.993 1.00 89.94 87 MET A CA 1
ATOM 655 C C . MET A 1 87 ? 29.807 -9.687 -91.221 1.00 89.94 87 MET A C 1
ATOM 657 O O . MET A 1 87 ? 29.596 -9.865 -90.026 1.00 89.94 87 MET A O 1
ATOM 661 N N . ARG A 1 88 ? 30.848 -10.237 -91.854 1.00 86.81 88 ARG A N 1
ATOM 662 C CA . ARG A 1 88 ? 31.845 -11.087 -91.191 1.00 86.81 88 ARG A CA 1
ATOM 663 C C . ARG A 1 88 ? 32.628 -10.323 -90.125 1.00 86.81 88 ARG A C 1
ATOM 665 O O . ARG A 1 88 ? 32.804 -10.844 -89.031 1.00 86.81 88 ARG A O 1
ATOM 672 N N . SER A 1 89 ? 33.031 -9.076 -90.387 1.00 85.69 89 SER A N 1
ATOM 673 C CA . SER A 1 89 ? 33.728 -8.242 -89.393 1.00 85.69 89 SER A CA 1
ATOM 674 C C . SER A 1 89 ? 32.840 -7.914 -88.187 1.00 85.69 89 SER A C 1
ATOM 676 O O . SER A 1 89 ? 33.315 -7.886 -87.052 1.00 85.69 89 SER A O 1
ATOM 678 N N . LEU A 1 90 ? 31.541 -7.698 -88.423 1.00 86.94 90 LEU A N 1
ATOM 679 C CA . LEU A 1 90 ? 30.549 -7.458 -87.380 1.00 86.94 90 LEU A CA 1
ATOM 680 C C . LEU A 1 90 ? 30.251 -8.736 -86.599 1.00 86.94 90 LEU A C 1
ATOM 682 O O . LEU A 1 90 ? 30.206 -8.684 -85.377 1.00 86.94 90 LEU A O 1
ATOM 686 N N . GLN A 1 91 ? 30.130 -9.886 -87.264 1.00 87.62 91 GLN A N 1
ATOM 687 C CA . GLN A 1 91 ? 29.993 -11.184 -86.600 1.00 87.62 91 GLN A CA 1
ATOM 688 C C . GLN A 1 91 ? 31.220 -11.518 -85.754 1.00 87.62 91 GLN A C 1
ATOM 690 O O . GLN A 1 91 ? 31.071 -11.964 -84.623 1.00 87.62 91 GLN A O 1
ATOM 695 N N . GLN A 1 92 ? 32.428 -11.244 -86.247 1.00 87.75 92 GLN A N 1
ATOM 696 C CA . GLN A 1 92 ? 33.654 -11.461 -85.484 1.00 87.75 92 GLN A CA 1
ATOM 697 C C . GLN A 1 92 ? 33.737 -10.521 -84.272 1.00 87.75 92 GLN A C 1
ATOM 699 O O . GLN A 1 92 ? 34.087 -10.963 -83.176 1.00 87.75 92 GLN A O 1
ATOM 704 N N . ARG A 1 93 ? 33.363 -9.242 -84.431 1.00 86.81 93 ARG A N 1
ATOM 705 C CA . ARG A 1 93 ? 33.252 -8.302 -83.303 1.00 86.81 93 ARG A CA 1
ATOM 706 C C . ARG A 1 93 ? 32.205 -8.748 -82.290 1.00 86.81 93 ARG A C 1
ATOM 708 O O . ARG A 1 93 ? 32.512 -8.743 -81.106 1.00 86.81 93 ARG A O 1
ATOM 715 N N . ASN A 1 94 ? 31.024 -9.173 -82.734 1.00 82.44 94 ASN A N 1
ATOM 716 C CA . ASN A 1 94 ? 29.975 -9.671 -81.845 1.00 82.44 94 ASN A CA 1
ATOM 717 C C . ASN A 1 94 ? 30.425 -10.927 -81.101 1.00 82.44 94 ASN A C 1
ATOM 719 O O . ASN A 1 94 ? 30.310 -10.959 -79.886 1.00 82.44 94 ASN A O 1
ATOM 723 N N . CYS A 1 95 ? 31.056 -11.888 -81.777 1.00 91.44 95 CYS A N 1
ATOM 724 C CA . CYS A 1 95 ? 31.611 -13.076 -81.128 1.00 91.44 95 CYS A CA 1
ATOM 725 C C . CYS A 1 95 ? 32.675 -12.715 -80.073 1.00 91.44 95 CYS A C 1
ATOM 727 O O . CYS A 1 95 ? 32.734 -13.320 -79.004 1.00 91.44 95 CYS A O 1
ATOM 729 N N . THR A 1 96 ? 33.495 -11.695 -80.342 1.00 87.12 96 THR A N 1
ATOM 730 C CA . THR A 1 96 ? 34.509 -11.214 -79.391 1.00 87.12 96 THR A CA 1
ATOM 731 C C . THR A 1 96 ? 33.868 -10.496 -78.199 1.00 87.12 96 THR A C 1
ATOM 733 O O . THR A 1 96 ? 34.278 -10.715 -77.061 1.00 87.12 96 THR A O 1
ATOM 736 N N . LEU A 1 97 ? 32.850 -9.665 -78.440 1.00 81.25 97 LEU A N 1
ATOM 737 C CA . LEU A 1 97 ? 32.092 -8.972 -77.395 1.00 81.25 97 LEU A CA 1
ATOM 738 C C . LEU A 1 97 ? 31.319 -9.961 -76.516 1.00 81.25 97 LEU A C 1
ATOM 740 O O . LEU A 1 97 ? 31.366 -9.847 -75.296 1.00 81.25 97 LEU A O 1
ATOM 744 N N . GLU A 1 98 ? 30.677 -10.966 -77.109 1.00 80.44 98 GLU A N 1
ATOM 745 C CA . GLU A 1 98 ? 29.994 -12.048 -76.392 1.00 80.44 98 GLU A CA 1
ATOM 746 C C . GLU A 1 98 ? 30.970 -12.820 -75.497 1.00 80.44 98 GLU A C 1
ATOM 748 O O . GLU A 1 98 ? 30.691 -13.019 -74.316 1.00 80.44 98 GLU A O 1
ATOM 753 N N . ALA A 1 99 ? 32.158 -13.167 -76.006 1.00 80.62 99 ALA A N 1
ATOM 754 C CA . ALA A 1 99 ? 33.195 -13.828 -75.215 1.00 80.62 99 ALA A CA 1
ATOM 755 C C . ALA A 1 99 ? 33.719 -12.951 -74.061 1.00 80.62 99 ALA A C 1
ATOM 757 O O . ALA A 1 99 ? 33.994 -13.454 -72.970 1.00 80.62 99 ALA A O 1
ATOM 758 N N . GLN A 1 100 ? 33.841 -11.637 -74.269 1.00 77.50 100 GLN A N 1
ATOM 759 C CA . GLN A 1 100 ? 34.236 -10.693 -73.219 1.00 77.50 100 GLN A CA 1
ATOM 760 C C . GLN A 1 100 ? 33.154 -10.539 -72.144 1.00 77.50 100 GLN A C 1
ATOM 762 O O . GLN A 1 100 ? 33.487 -10.514 -70.961 1.00 77.50 100 GLN A O 1
ATOM 767 N N . VAL A 1 101 ? 31.875 -10.490 -72.530 1.00 75.19 101 VAL A N 1
ATOM 768 C CA . VAL A 1 101 ? 30.741 -10.457 -71.590 1.00 75.19 101 VAL A CA 1
ATOM 769 C C . VAL A 1 101 ? 30.714 -11.725 -70.743 1.00 75.19 101 VAL A C 1
ATOM 771 O O . VAL A 1 101 ? 30.635 -11.632 -69.521 1.00 75.19 101 VAL A O 1
ATOM 774 N N . LEU A 1 102 ? 30.869 -12.894 -71.368 1.00 76.75 102 LEU A N 1
ATOM 775 C CA . LEU A 1 102 ? 30.923 -14.177 -70.664 1.00 76.75 102 LEU A CA 1
ATOM 776 C C . LEU A 1 102 ? 32.097 -14.232 -69.682 1.00 76.75 102 LEU A C 1
ATOM 778 O O . LEU A 1 102 ? 31.914 -14.635 -68.539 1.00 76.75 102 LEU A O 1
ATOM 782 N N . LYS A 1 103 ? 33.278 -13.754 -70.090 1.00 75.06 103 LYS A N 1
ATOM 783 C CA . LYS A 1 103 ? 34.468 -13.708 -69.231 1.00 75.06 103 LYS A CA 1
ATOM 784 C C . LYS A 1 103 ? 34.307 -12.754 -68.048 1.00 75.06 103 LYS A C 1
ATOM 786 O O . LYS A 1 103 ? 34.786 -13.065 -66.965 1.00 75.06 103 LYS A O 1
ATOM 791 N N . LEU A 1 104 ? 33.653 -11.606 -68.243 1.00 70.19 104 LEU A N 1
ATOM 792 C CA . LEU A 1 104 ? 33.356 -10.653 -67.169 1.00 70.19 104 LEU A CA 1
ATOM 793 C C . LEU A 1 104 ? 32.310 -11.211 -66.199 1.00 70.19 104 LEU A C 1
ATOM 795 O O . LEU A 1 104 ? 32.497 -11.106 -64.993 1.00 70.19 104 LEU A O 1
ATOM 799 N N . GLN A 1 105 ? 31.266 -11.869 -66.703 1.00 64.38 105 GLN A N 1
ATOM 800 C CA . GLN A 1 105 ? 30.259 -12.539 -65.871 1.00 64.38 105 GLN A CA 1
ATOM 801 C C . GLN A 1 105 ? 30.819 -13.756 -65.126 1.00 64.38 105 GLN A C 1
ATOM 803 O O . GLN A 1 105 ? 30.378 -14.053 -64.021 1.00 64.38 105 GLN A O 1
ATOM 808 N N . SER A 1 106 ? 31.812 -14.440 -65.698 1.00 59.97 106 SER A N 1
ATOM 809 C CA . SER A 1 106 ? 32.520 -15.540 -65.045 1.00 59.97 106 SER A CA 1
ATOM 810 C C . SER A 1 106 ? 33.679 -15.075 -64.159 1.00 59.97 106 SER A C 1
ATOM 812 O O . SER A 1 106 ? 34.389 -15.924 -63.625 1.00 59.97 106 SER A O 1
ATOM 814 N N . THR A 1 107 ? 33.935 -13.764 -64.013 1.00 66.12 107 THR A N 1
ATOM 815 C CA . THR A 1 107 ? 34.941 -13.309 -63.043 1.00 66.12 107 THR A CA 1
ATOM 816 C C . THR A 1 107 ? 34.438 -13.600 -61.634 1.00 66.12 107 THR A C 1
ATOM 818 O O . THR A 1 107 ? 33.443 -13.031 -61.183 1.00 66.12 107 THR A O 1
ATOM 821 N N . GLU A 1 108 ? 35.143 -14.487 -60.931 1.00 60.97 108 GLU A N 1
ATOM 822 C CA . GLU A 1 108 ? 34.788 -14.972 -59.590 1.00 60.97 108 GLU A CA 1
ATOM 823 C C . GLU A 1 108 ? 34.535 -13.835 -58.591 1.00 60.97 108 GLU A C 1
ATOM 825 O O . GLU A 1 108 ? 33.711 -13.972 -57.695 1.00 60.97 108 GLU A O 1
ATOM 830 N N . THR A 1 109 ? 35.164 -12.674 -58.777 1.00 61.41 109 THR A N 1
ATOM 831 C CA . THR A 1 109 ? 34.997 -11.491 -57.923 1.00 61.41 109 THR A CA 1
ATOM 832 C C . THR A 1 109 ? 33.587 -10.886 -57.983 1.00 61.41 109 THR A C 1
ATOM 834 O O . THR A 1 109 ? 33.065 -10.452 -56.954 1.00 61.41 109 THR A O 1
ATOM 837 N N . THR A 1 110 ? 32.925 -10.892 -59.145 1.00 66.44 110 THR A N 1
ATOM 838 C CA . THR A 1 110 ? 31.545 -10.379 -59.291 1.00 66.44 110 THR A CA 1
ATOM 839 C C . THR A 1 110 ? 30.509 -11.371 -58.759 1.00 66.44 110 THR A C 1
ATOM 841 O O . THR A 1 110 ? 29.559 -10.984 -58.080 1.00 66.44 110 THR A O 1
ATOM 844 N N . ALA A 1 111 ? 30.736 -12.670 -58.968 1.00 72.00 111 ALA A N 1
ATOM 845 C CA . ALA A 1 111 ? 29.908 -13.724 -58.389 1.00 72.00 111 ALA A CA 1
ATOM 846 C C . ALA A 1 111 ? 30.046 -13.791 -56.856 1.00 72.00 111 ALA A C 1
ATOM 848 O O . ALA A 1 111 ? 29.046 -13.923 -56.153 1.00 72.00 111 ALA A O 1
ATOM 849 N N . HIS A 1 112 ? 31.265 -13.642 -56.328 1.00 76.75 112 HIS A N 1
ATOM 850 C CA . HIS A 1 112 ? 31.538 -13.671 -54.892 1.00 76.75 112 HIS A CA 1
ATOM 851 C C . HIS A 1 112 ? 30.898 -12.485 -54.161 1.00 76.75 112 HIS A C 1
ATOM 853 O O . HIS A 1 112 ? 30.235 -12.671 -53.145 1.00 76.75 112 HIS A O 1
ATOM 859 N N . THR A 1 113 ? 31.024 -11.273 -54.707 1.00 75.81 113 THR A N 1
ATOM 860 C CA . THR A 1 113 ? 30.379 -10.076 -54.137 1.00 75.81 113 THR A CA 1
ATOM 861 C C . THR A 1 113 ? 28.854 -10.180 -54.157 1.00 75.81 113 THR A C 1
ATOM 863 O O . THR A 1 113 ? 28.214 -9.896 -53.146 1.00 75.81 113 THR A O 1
ATOM 866 N N . LYS A 1 114 ? 28.259 -10.678 -55.248 1.00 78.06 114 LYS A N 1
ATOM 867 C CA . LYS A 1 114 ? 26.817 -10.966 -55.309 1.00 78.06 114 LYS A CA 1
ATOM 868 C C . LYS A 1 114 ? 26.386 -12.003 -54.264 1.00 78.06 114 LYS A C 1
ATOM 870 O O . LYS A 1 114 ? 25.401 -11.785 -53.565 1.00 78.06 114 LYS A O 1
ATOM 875 N N . ALA A 1 115 ? 27.140 -13.091 -54.110 1.00 81.62 115 ALA A N 1
ATOM 876 C CA . ALA A 1 115 ? 26.846 -14.134 -53.129 1.00 81.62 115 ALA A CA 1
ATOM 877 C C . ALA A 1 115 ? 26.930 -13.628 -51.677 1.00 81.62 115 ALA A C 1
ATOM 879 O O . ALA A 1 115 ? 26.121 -14.039 -50.842 1.00 81.62 115 ALA A O 1
ATOM 880 N N . LEU A 1 116 ? 27.868 -12.720 -51.375 1.00 81.19 116 LEU A N 1
ATOM 881 C CA . LEU A 1 116 ? 27.973 -12.074 -50.063 1.00 81.19 116 LEU A CA 1
ATOM 882 C C . LEU A 1 116 ? 26.743 -11.208 -49.762 1.00 81.19 116 LEU A C 1
ATOM 884 O O . LEU A 1 116 ? 26.141 -11.373 -48.705 1.00 81.19 116 LEU A O 1
ATOM 888 N N . TYR A 1 117 ? 26.306 -10.367 -50.705 1.00 78.00 117 TYR A N 1
ATOM 889 C CA . TYR A 1 117 ? 25.106 -9.543 -50.516 1.00 78.00 117 TYR A CA 1
ATOM 890 C C . TYR A 1 117 ? 23.816 -10.368 -50.447 1.00 78.00 117 TYR A C 1
ATOM 892 O O . TYR A 1 117 ? 22.914 -10.055 -49.669 1.00 78.00 117 TYR A O 1
ATOM 900 N N . GLU A 1 118 ? 23.712 -11.454 -51.215 1.00 84.62 118 GLU A N 1
ATOM 901 C CA . GLU A 1 118 ? 22.582 -12.385 -51.121 1.00 84.62 118 GLU A CA 1
ATOM 902 C C . GLU A 1 118 ? 22.546 -13.116 -49.777 1.00 84.62 118 GLU A C 1
ATOM 904 O O . GLU A 1 118 ? 21.460 -13.383 -49.257 1.00 84.62 118 GLU A O 1
ATOM 909 N N . LYS A 1 119 ? 23.714 -13.442 -49.209 1.00 89.06 119 LYS A N 1
ATOM 910 C CA . LYS A 1 119 ? 23.815 -13.995 -47.858 1.00 89.06 119 LYS A CA 1
ATOM 911 C C . LYS A 1 119 ? 23.367 -12.964 -46.822 1.00 89.06 119 LYS A C 1
ATOM 913 O O . LYS A 1 119 ? 22.465 -13.262 -46.055 1.00 89.06 119 LYS A O 1
ATOM 918 N N . GLU A 1 120 ? 23.898 -11.747 -46.876 1.00 85.12 120 GLU A N 1
ATOM 919 C CA . GLU A 1 120 ? 23.541 -10.667 -45.946 1.00 85.12 120 GLU A CA 1
ATOM 920 C C . GLU A 1 120 ? 22.038 -10.335 -46.011 1.00 85.12 120 GLU A C 1
ATOM 922 O O . GLU A 1 120 ? 21.385 -10.162 -44.988 1.00 85.12 120 GLU A O 1
ATOM 927 N N . THR A 1 121 ? 21.436 -10.361 -47.205 1.00 83.00 121 THR A N 1
ATOM 928 C CA . THR A 1 121 ? 19.984 -10.171 -47.376 1.00 83.00 121 THR A CA 1
ATOM 929 C C . THR A 1 121 ? 19.165 -11.316 -46.771 1.00 83.00 121 THR A C 1
ATOM 931 O O . THR A 1 121 ? 18.079 -11.083 -46.241 1.00 83.00 121 THR A O 1
ATOM 934 N N . ARG A 1 122 ? 19.647 -12.562 -46.866 1.00 89.69 122 ARG A N 1
ATOM 935 C CA . ARG A 1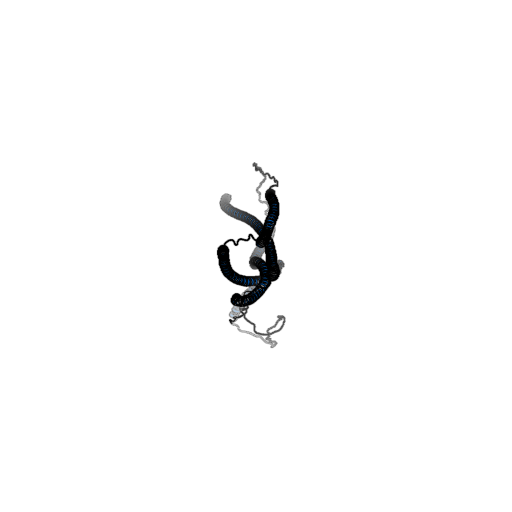 122 ? 18.998 -13.720 -46.232 1.00 89.69 122 ARG A CA 1
ATOM 936 C C . ARG A 1 122 ? 19.084 -13.634 -44.712 1.00 89.69 122 ARG A C 1
ATOM 938 O O . ARG A 1 122 ? 18.061 -13.811 -44.058 1.00 89.69 122 ARG A O 1
ATOM 945 N N . ASP A 1 123 ? 20.257 -13.299 -44.189 1.00 88.12 123 ASP A N 1
ATOM 946 C CA . ASP A 1 123 ? 20.503 -13.175 -42.752 1.00 88.12 123 ASP A CA 1
ATOM 947 C C . ASP A 1 123 ? 19.647 -12.039 -42.152 1.00 88.12 123 ASP A C 1
ATOM 949 O O . ASP A 1 123 ? 18.986 -12.229 -41.134 1.00 88.12 123 ASP A O 1
ATOM 953 N N . LEU A 1 124 ? 19.542 -10.892 -42.839 1.00 83.75 124 LEU A N 1
ATOM 954 C CA . LEU A 1 124 ? 18.680 -9.779 -42.416 1.00 83.75 124 LEU A CA 1
ATOM 955 C C . LEU A 1 124 ? 17.185 -10.128 -42.430 1.00 83.75 124 LEU A C 1
ATOM 957 O O . LEU A 1 124 ? 16.451 -9.681 -41.555 1.00 83.75 124 LEU A O 1
ATOM 961 N N . ARG A 1 125 ? 16.709 -10.923 -43.399 1.00 89.25 125 ARG A N 1
ATOM 962 C CA . ARG A 1 125 ? 15.306 -11.378 -43.420 1.00 89.25 125 ARG A CA 1
ATOM 963 C C . ARG A 1 125 ? 15.002 -12.332 -42.271 1.00 89.25 125 ARG A C 1
ATOM 965 O O . ARG A 1 125 ? 13.981 -12.159 -41.621 1.00 89.25 125 ARG A O 1
ATOM 972 N N . ALA A 1 126 ? 15.903 -13.276 -41.999 1.00 91.06 126 ALA A N 1
ATOM 973 C CA . ALA A 1 126 ? 15.760 -14.187 -40.867 1.00 91.06 126 ALA A CA 1
ATOM 974 C C . ALA A 1 126 ? 15.704 -13.424 -39.533 1.00 91.06 126 ALA A C 1
ATOM 976 O O . ALA A 1 126 ? 14.848 -13.713 -38.705 1.00 91.06 126 ALA A O 1
ATOM 977 N N . LEU A 1 127 ? 16.543 -12.394 -39.369 1.00 89.00 127 LEU A N 1
ATOM 978 C CA . LEU A 1 127 ? 16.518 -11.538 -38.181 1.00 89.00 127 LEU A CA 1
ATOM 979 C C . LEU A 1 127 ? 15.196 -10.765 -38.043 1.00 89.00 127 LEU A C 1
ATOM 981 O O . LEU A 1 127 ? 14.679 -10.619 -36.941 1.00 89.00 127 LEU A O 1
ATOM 985 N N . VAL A 1 128 ? 14.629 -10.268 -39.148 1.00 87.19 128 VAL A N 1
ATOM 986 C CA . VAL A 1 128 ? 13.313 -9.603 -39.127 1.00 87.19 128 VAL A CA 1
ATOM 987 C C . VAL A 1 128 ? 12.214 -10.572 -38.695 1.00 87.19 128 VAL A C 1
ATOM 989 O O . VAL A 1 128 ? 11.363 -10.189 -37.892 1.00 87.19 128 VAL A O 1
ATOM 992 N N . ASP A 1 129 ? 12.236 -11.807 -39.195 1.00 88.88 129 ASP A N 1
ATOM 993 C CA . ASP A 1 129 ? 11.261 -12.829 -38.816 1.0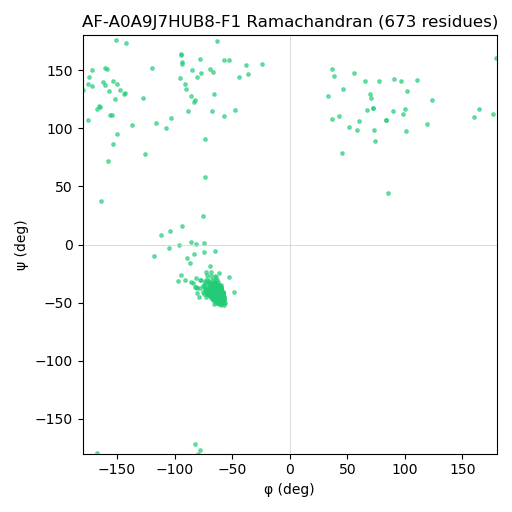0 88.88 129 ASP A CA 1
ATOM 994 C C . ASP A 1 129 ? 11.394 -13.178 -37.321 1.00 88.88 129 ASP A C 1
ATOM 996 O O . ASP A 1 129 ? 10.398 -13.134 -36.597 1.00 88.88 129 ASP A O 1
ATOM 1000 N N . GLU A 1 130 ? 12.615 -13.386 -36.823 1.00 90.88 130 GLU A N 1
ATOM 1001 C CA . GLU A 1 130 ? 12.898 -13.651 -35.404 1.00 90.88 130 GLU A CA 1
ATOM 1002 C C . GLU A 1 130 ? 12.439 -12.498 -34.494 1.00 90.88 130 GLU A C 1
ATOM 1004 O O . GLU A 1 130 ? 11.683 -12.710 -33.543 1.00 90.88 130 GLU A O 1
ATOM 1009 N N . LEU A 1 131 ? 12.784 -11.251 -34.837 1.00 85.94 131 LEU A N 1
ATOM 1010 C CA . LEU A 1 131 ? 12.318 -10.065 -34.108 1.00 85.94 131 LEU A CA 1
ATOM 1011 C C . LEU A 1 131 ? 10.790 -9.915 -34.157 1.00 85.94 131 LEU A C 1
ATOM 1013 O O . LEU A 1 131 ? 10.182 -9.407 -33.212 1.00 85.94 131 LEU A O 1
ATOM 1017 N N . SER A 1 132 ? 10.143 -10.345 -35.244 1.00 84.62 132 SER A N 1
ATOM 1018 C CA . SER A 1 132 ? 8.683 -10.314 -35.361 1.00 84.62 132 SER A CA 1
ATOM 1019 C C . SER A 1 132 ? 8.004 -11.352 -34.460 1.00 84.62 132 SER A C 1
ATOM 1021 O O . SER A 1 132 ? 6.976 -11.045 -33.849 1.00 84.62 132 SER A O 1
ATOM 1023 N N . GLU A 1 133 ? 8.598 -12.539 -34.310 1.00 91.81 133 GLU A N 1
ATOM 1024 C CA . GLU A 1 133 ? 8.131 -13.577 -33.389 1.00 91.81 133 GLU A CA 1
ATOM 1025 C C . GLU A 1 133 ? 8.329 -13.161 -31.931 1.00 91.81 133 GLU A C 1
ATOM 1027 O O . GLU A 1 133 ? 7.408 -13.301 -31.123 1.00 91.81 133 GLU A O 1
ATOM 1032 N N . GLU A 1 134 ? 9.489 -12.591 -31.592 1.00 86.31 134 GLU A N 1
ATOM 1033 C CA . GLU A 1 134 ? 9.726 -11.996 -30.273 1.00 86.31 134 GLU A CA 1
ATOM 1034 C C . GLU A 1 134 ? 8.696 -10.906 -29.969 1.00 86.31 134 GLU A C 1
ATOM 1036 O O . GLU A 1 134 ? 8.063 -10.926 -28.914 1.00 86.31 134 GLU A O 1
ATOM 1041 N N . LYS A 1 135 ? 8.444 -9.993 -30.916 1.00 82.88 135 LYS A N 1
ATOM 1042 C CA . LYS A 1 135 ? 7.420 -8.950 -30.767 1.00 82.88 135 LYS A CA 1
ATOM 1043 C C . LYS A 1 135 ? 6.033 -9.546 -30.523 1.00 82.88 135 LYS A C 1
ATOM 1045 O O . LYS A 1 135 ? 5.292 -9.032 -29.686 1.00 82.88 135 LYS A O 1
ATOM 1050 N N . ALA A 1 136 ? 5.667 -10.618 -31.226 1.00 84.00 136 ALA A N 1
ATOM 1051 C CA . ALA A 1 136 ? 4.387 -11.291 -31.025 1.00 84.00 136 ALA A CA 1
ATOM 1052 C C . ALA A 1 136 ? 4.277 -11.915 -29.622 1.00 84.00 136 ALA A C 1
ATOM 1054 O O . ALA A 1 136 ? 3.240 -11.759 -28.975 1.00 84.00 136 ALA A O 1
ATOM 1055 N N . LYS A 1 137 ? 5.347 -12.552 -29.126 1.00 88.62 137 LYS A N 1
ATOM 1056 C CA . LYS A 1 137 ? 5.411 -13.098 -27.758 1.00 88.62 137 LYS A CA 1
ATOM 1057 C C . LYS A 1 137 ? 5.255 -11.997 -26.707 1.00 88.62 137 LYS A C 1
ATOM 1059 O O . LYS A 1 137 ? 4.372 -12.092 -25.861 1.00 88.62 137 LYS A O 1
ATOM 1064 N N . MET A 1 138 ? 6.003 -10.902 -26.840 1.00 75.12 138 MET A N 1
ATOM 1065 C CA . MET A 1 138 ? 5.916 -9.756 -25.925 1.00 75.12 138 MET A CA 1
ATOM 1066 C C . MET A 1 138 ? 4.516 -9.123 -25.902 1.00 75.12 138 MET A C 1
ATOM 1068 O O . MET A 1 138 ? 4.035 -8.689 -24.858 1.00 75.12 138 MET A O 1
ATOM 1072 N N . VAL A 1 139 ? 3.824 -9.078 -27.047 1.00 82.50 139 VAL A N 1
ATOM 1073 C CA . VAL A 1 139 ? 2.440 -8.579 -27.127 1.00 82.50 139 VAL A CA 1
ATOM 1074 C C . VAL A 1 139 ? 1.463 -9.488 -26.379 1.00 82.50 139 VAL A C 1
ATOM 1076 O O . VAL A 1 139 ? 0.551 -8.972 -25.731 1.00 82.50 139 VAL A O 1
ATOM 1079 N N . LEU A 1 140 ? 1.638 -10.810 -26.456 1.00 88.19 140 LEU A N 1
ATOM 1080 C CA . LEU A 1 140 ? 0.817 -11.763 -25.705 1.00 88.19 140 LEU A CA 1
ATOM 1081 C C . LEU A 1 140 ? 1.042 -11.619 -24.199 1.00 88.19 140 LEU A C 1
ATOM 1083 O O . LEU A 1 140 ? 0.067 -11.483 -23.465 1.00 88.19 140 LEU A O 1
ATOM 1087 N N . GLU A 1 141 ? 2.298 -11.548 -23.757 1.00 76.06 141 GLU A N 1
ATOM 1088 C CA . GLU A 1 141 ? 2.642 -11.317 -22.348 1.00 76.06 141 GLU A CA 1
ATOM 1089 C C . GLU A 1 141 ? 2.048 -9.999 -21.839 1.00 76.06 141 GLU A C 1
ATOM 1091 O O . GLU A 1 141 ? 1.390 -9.969 -20.803 1.00 76.06 141 GLU A O 1
ATOM 1096 N N . ARG A 1 142 ? 2.177 -8.905 -22.600 1.00 75.19 142 ARG A N 1
ATOM 1097 C CA . ARG A 1 142 ? 1.554 -7.617 -22.259 1.00 75.19 142 ARG A CA 1
ATOM 1098 C C . ARG A 1 142 ? 0.035 -7.733 -22.110 1.00 75.19 142 ARG A C 1
ATOM 1100 O O . ARG A 1 142 ? -0.537 -7.119 -21.213 1.00 75.19 142 ARG A O 1
ATOM 1107 N N . ASN A 1 143 ? -0.632 -8.459 -23.006 1.00 76.38 143 ASN A N 1
ATOM 1108 C CA . ASN A 1 143 ? -2.081 -8.638 -22.923 1.00 76.38 143 ASN A CA 1
ATOM 1109 C C . ASN A 1 143 ? -2.465 -9.463 -21.685 1.00 76.38 143 ASN A C 1
ATOM 1111 O O . ASN A 1 143 ? -3.406 -9.091 -20.996 1.00 76.38 143 ASN A O 1
ATOM 1115 N N . GLN A 1 144 ? -1.696 -10.503 -21.355 1.00 80.88 144 GLN A N 1
ATOM 1116 C CA . GLN A 1 144 ? -1.888 -11.292 -20.138 1.00 80.88 144 GLN A CA 1
ATOM 1117 C C . GLN A 1 144 ? -1.734 -10.433 -18.873 1.00 80.88 144 GLN A C 1
ATOM 1119 O O . GLN A 1 144 ? -2.601 -10.463 -18.002 1.00 80.88 144 GLN A O 1
ATOM 1124 N N . TRP A 1 145 ? -0.676 -9.620 -18.784 1.00 69.25 145 TRP A N 1
ATOM 1125 C CA . TRP A 1 145 ? -0.480 -8.701 -17.656 1.00 69.25 145 TRP A CA 1
ATOM 1126 C C . TRP A 1 145 ? -1.589 -7.649 -17.560 1.00 69.25 145 TRP A C 1
ATOM 1128 O O . TRP A 1 145 ? -2.032 -7.316 -16.464 1.00 69.25 145 TRP A O 1
ATOM 1138 N N . ARG A 1 146 ? -2.091 -7.156 -18.700 1.00 67.00 146 ARG A N 1
ATOM 1139 C CA . ARG A 1 146 ? -3.234 -6.233 -18.737 1.00 67.00 146 ARG A CA 1
ATOM 1140 C C . ARG A 1 146 ? -4.509 -6.878 -18.198 1.00 67.00 146 ARG A C 1
ATOM 1142 O O . ARG A 1 146 ? -5.198 -6.250 -17.404 1.00 67.00 146 ARG A O 1
ATOM 1149 N N . GLU A 1 147 ? -4.820 -8.103 -18.613 1.00 79.25 147 GLU A N 1
ATOM 1150 C CA . GLU A 1 147 ? -5.996 -8.832 -18.120 1.00 79.25 147 GLU A CA 1
ATOM 1151 C C . GLU A 1 147 ? -5.910 -9.073 -16.608 1.00 79.25 147 GLU A C 1
ATOM 1153 O O . GLU A 1 147 ? -6.885 -8.843 -15.894 1.00 79.25 147 GLU A O 1
ATOM 1158 N N . GLN A 1 148 ? -4.731 -9.437 -16.094 1.00 73.06 148 GLN A N 1
ATOM 1159 C CA . GLN A 1 148 ? -4.512 -9.572 -14.650 1.00 73.06 148 GLN A CA 1
ATOM 1160 C C . GLN A 1 148 ? -4.706 -8.241 -13.912 1.00 73.06 148 GLN A C 1
ATOM 1162 O O . GLN A 1 148 ? -5.361 -8.207 -12.871 1.00 73.06 148 GLN A O 1
ATOM 1167 N N . ALA A 1 149 ? -4.194 -7.135 -14.459 1.00 64.31 149 ALA A N 1
ATOM 1168 C CA . ALA A 1 149 ? -4.396 -5.807 -13.884 1.00 64.31 149 ALA A CA 1
ATOM 1169 C C . ALA A 1 149 ? -5.883 -5.410 -13.849 1.00 64.31 149 ALA A C 1
ATOM 1171 O O . ALA A 1 149 ? -6.349 -4.866 -12.847 1.00 64.31 149 ALA A O 1
ATOM 1172 N N . GLU A 1 150 ? -6.651 -5.712 -14.902 1.00 68.75 150 GLU A N 1
ATOM 1173 C CA . GLU A 1 150 ? -8.101 -5.485 -14.912 1.00 68.75 150 GLU A CA 1
ATOM 1174 C C . GLU A 1 150 ? -8.836 -6.365 -13.892 1.00 68.75 150 GLU A C 1
ATOM 1176 O O . GLU A 1 150 ? -9.750 -5.886 -13.217 1.00 68.75 150 GLU A O 1
ATOM 1181 N N . GLU A 1 151 ? -8.424 -7.622 -13.713 1.00 76.12 151 GLU A N 1
ATOM 1182 C CA . GLU A 1 151 ? -9.006 -8.508 -12.702 1.00 76.12 151 GLU A CA 1
ATOM 1183 C C . GLU A 1 151 ? -8.749 -7.995 -11.276 1.00 76.12 151 GLU A C 1
ATOM 1185 O O . GLU A 1 151 ? -9.665 -7.971 -10.449 1.00 76.12 151 GLU A O 1
ATOM 1190 N N . TYR A 1 152 ? -7.528 -7.538 -10.980 1.00 65.81 152 TYR A N 1
ATOM 1191 C CA . TYR A 1 152 ? -7.207 -6.929 -9.687 1.00 65.81 152 TYR A CA 1
ATOM 1192 C C . TYR A 1 152 ? -7.960 -5.622 -9.463 1.00 65.81 152 TYR A C 1
ATOM 1194 O O . TYR A 1 152 ? -8.511 -5.413 -8.382 1.00 65.81 152 TYR A O 1
ATOM 1202 N N . LYS A 1 153 ? -8.068 -4.776 -10.492 1.00 72.12 153 LYS A N 1
ATOM 1203 C CA . LYS A 1 153 ? -8.877 -3.557 -10.429 1.00 72.12 153 LYS A CA 1
ATOM 1204 C C . LYS A 1 153 ? -10.334 -3.876 -10.093 1.00 72.12 153 LYS A C 1
ATOM 1206 O O . LYS A 1 153 ? -10.905 -3.240 -9.214 1.00 72.12 153 LYS A O 1
ATOM 1211 N N . ARG A 1 154 ? -10.917 -4.893 -10.733 1.00 75.50 154 ARG A N 1
ATOM 1212 C CA . ARG A 1 154 ? -12.283 -5.345 -10.442 1.00 75.50 154 ARG A CA 1
ATOM 1213 C C . ARG A 1 154 ? -12.425 -5.824 -8.990 1.00 75.50 154 ARG A C 1
ATOM 1215 O O . ARG A 1 154 ? -13.392 -5.459 -8.330 1.00 75.50 154 ARG A O 1
ATOM 1222 N N . LYS A 1 155 ? -11.467 -6.606 -8.478 1.00 78.69 155 LYS A N 1
ATOM 1223 C CA . LYS A 1 155 ? -11.459 -7.050 -7.068 1.00 78.69 155 LYS A CA 1
ATOM 1224 C C . LYS A 1 155 ? -11.409 -5.860 -6.106 1.00 78.69 155 LYS A C 1
ATOM 1226 O O . LYS A 1 155 ? -12.163 -5.843 -5.139 1.00 78.69 155 LYS A O 1
ATOM 1231 N N . TRP A 1 156 ? -10.584 -4.855 -6.400 1.00 74.94 156 TRP A N 1
ATOM 1232 C CA . TRP A 1 156 ? -10.518 -3.622 -5.615 1.00 74.94 156 TRP A CA 1
ATOM 1233 C C . TRP A 1 156 ? -11.832 -2.830 -5.657 1.00 74.94 156 TRP A C 1
ATOM 1235 O O . TRP A 1 156 ? -12.282 -2.357 -4.619 1.00 74.94 156 TRP A O 1
ATOM 1245 N N . GLU A 1 157 ? -12.474 -2.706 -6.822 1.00 72.69 157 GLU A N 1
ATOM 1246 C CA . GLU A 1 157 ? -13.776 -2.032 -6.951 1.00 72.69 157 GLU A CA 1
ATOM 1247 C C . GLU A 1 157 ? -14.868 -2.751 -6.137 1.00 72.69 157 GLU A C 1
ATOM 1249 O O . GLU A 1 157 ? -15.627 -2.098 -5.416 1.00 72.69 157 GLU A O 1
ATOM 1254 N N . ASP A 1 158 ? -14.906 -4.088 -6.192 1.00 78.00 158 ASP A N 1
ATOM 1255 C CA . ASP A 1 158 ? -15.822 -4.916 -5.395 1.00 78.00 158 ASP A CA 1
ATOM 1256 C C . ASP A 1 158 ? -15.559 -4.732 -3.878 1.00 78.00 158 ASP A C 1
ATOM 1258 O O . ASP A 1 158 ? -16.494 -4.616 -3.080 1.00 78.00 158 ASP A O 1
ATOM 1262 N N . GLU A 1 159 ? -14.291 -4.646 -3.461 1.00 65.94 159 GLU A N 1
ATOM 1263 C CA . GLU A 1 159 ? -13.890 -4.426 -2.064 1.00 65.94 159 GLU A CA 1
ATOM 1264 C C . GLU A 1 159 ? -14.214 -3.006 -1.578 1.00 65.94 159 GLU A C 1
ATOM 1266 O O . GLU A 1 159 ? -14.742 -2.830 -0.479 1.00 65.94 159 GLU A O 1
ATOM 1271 N N . ALA A 1 160 ? -13.978 -1.987 -2.406 1.00 71.62 160 ALA A N 1
ATOM 1272 C CA . ALA A 1 160 ? -14.337 -0.602 -2.118 1.00 71.62 160 ALA A CA 1
ATOM 1273 C C . ALA A 1 160 ? -15.857 -0.439 -1.949 1.00 71.62 160 ALA A C 1
ATOM 1275 O O . ALA A 1 160 ? -16.309 0.257 -1.034 1.00 71.62 160 ALA A O 1
ATOM 1276 N N . ALA A 1 161 ? -16.651 -1.120 -2.782 1.00 82.12 161 ALA A N 1
ATOM 1277 C CA . ALA A 1 161 ? -18.102 -1.168 -2.637 1.00 82.12 161 ALA A CA 1
ATOM 1278 C C . ALA A 1 161 ? -18.516 -1.829 -1.311 1.00 82.12 161 ALA A C 1
ATOM 1280 O O . ALA A 1 161 ? -19.357 -1.292 -0.586 1.00 82.12 161 ALA A O 1
ATOM 1281 N N . TRP A 1 162 ? -17.877 -2.944 -0.949 1.00 86.88 162 TRP A N 1
ATOM 1282 C CA . TRP A 1 162 ? -18.136 -3.627 0.319 1.00 86.88 162 TRP A CA 1
ATOM 1283 C C . TRP A 1 162 ? -17.754 -2.774 1.542 1.00 86.88 162 TRP A C 1
ATOM 1285 O O . TRP A 1 162 ? -18.512 -2.702 2.509 1.00 86.88 162 TRP A O 1
ATOM 1295 N N . HIS A 1 163 ? -16.625 -2.060 1.497 1.00 76.31 163 HIS A N 1
ATOM 1296 C CA . HIS A 1 163 ? -16.232 -1.105 2.539 1.00 76.31 163 HIS A CA 1
ATOM 1297 C C . HIS A 1 163 ? -17.230 0.045 2.688 1.00 76.31 163 HIS A C 1
ATOM 1299 O O . HIS A 1 163 ? -17.545 0.445 3.812 1.00 76.31 163 HIS A O 1
ATOM 1305 N N . ALA A 1 164 ? -17.745 0.575 1.576 1.00 75.94 164 ALA A N 1
ATOM 1306 C CA . ALA A 1 164 ? -18.782 1.598 1.615 1.00 75.94 164 ALA A CA 1
ATOM 1307 C C . ALA A 1 164 ? -20.041 1.074 2.322 1.00 75.94 164 ALA A C 1
ATOM 1309 O O . ALA A 1 164 ? -20.565 1.748 3.208 1.00 75.94 164 ALA A O 1
ATOM 1310 N N . GLU A 1 165 ? -20.477 -0.147 2.002 1.00 85.81 165 GLU A N 1
ATOM 1311 C CA . GLU A 1 165 ? -21.621 -0.789 2.654 1.00 85.81 165 GLU A CA 1
ATOM 1312 C C . GLU A 1 165 ? -21.381 -1.008 4.157 1.00 85.81 165 GLU A C 1
ATOM 1314 O O . GLU A 1 165 ? -22.221 -0.618 4.974 1.00 85.81 165 GLU A O 1
ATOM 1319 N N . LEU A 1 166 ? -20.203 -1.505 4.551 1.00 82.81 166 LEU A N 1
ATOM 1320 C CA . LEU A 1 166 ? -19.836 -1.676 5.960 1.00 82.81 166 LEU A CA 1
ATOM 1321 C C . LEU A 1 166 ? -19.843 -0.345 6.727 1.00 82.81 166 LEU A C 1
ATOM 1323 O O . LEU A 1 166 ? -20.373 -0.277 7.835 1.00 82.81 166 LEU A O 1
ATOM 1327 N N . ASN A 1 167 ? -19.324 0.732 6.133 1.00 78.94 167 ASN A N 1
ATOM 1328 C CA . ASN A 1 167 ? -19.364 2.067 6.734 1.00 78.94 167 ASN A CA 1
ATOM 1329 C C . ASN A 1 167 ? -20.801 2.563 6.940 1.00 78.94 167 ASN A C 1
ATOM 1331 O O . ASN A 1 167 ? -21.099 3.188 7.964 1.00 78.94 167 ASN A O 1
ATOM 1335 N N . THR A 1 168 ? -21.716 2.265 6.007 1.00 87.88 168 THR A N 1
ATOM 1336 C CA . THR A 1 168 ? -23.134 2.585 6.221 1.00 87.88 168 THR A CA 1
ATOM 1337 C C . THR A 1 168 ? -23.721 1.807 7.396 1.00 87.88 168 THR A C 1
ATOM 1339 O O . THR A 1 168 ? -24.491 2.375 8.170 1.00 87.88 168 THR A O 1
ATOM 1342 N N . GLU A 1 169 ? -23.329 0.546 7.583 1.00 89.00 169 GLU A N 1
ATOM 1343 C CA . GLU A 1 169 ? -23.815 -0.289 8.681 1.00 89.00 169 GLU A CA 1
ATOM 1344 C C . GLU A 1 169 ? -23.260 0.165 10.038 1.00 89.00 169 GLU A C 1
ATOM 1346 O O . GLU A 1 169 ? -24.020 0.324 10.992 1.00 89.00 169 GLU A O 1
ATOM 1351 N N . VAL A 1 170 ? -21.968 0.503 10.110 1.00 83.25 170 VAL A N 1
ATOM 1352 C CA . VAL A 1 170 ? -21.355 1.119 11.302 1.00 83.25 170 VAL A CA 1
ATOM 1353 C C . VAL A 1 170 ? -22.065 2.426 11.664 1.00 83.25 170 VAL A C 1
ATOM 1355 O O . VAL A 1 170 ? -22.370 2.664 12.832 1.00 83.25 170 VAL A O 1
ATOM 1358 N N . SER A 1 171 ? -22.413 3.256 10.673 1.00 90.06 171 SER A N 1
ATOM 1359 C CA . SER A 1 171 ? -23.186 4.481 10.914 1.00 90.06 171 SER A CA 1
ATOM 1360 C C . SER A 1 171 ? -24.571 4.195 11.511 1.00 90.06 171 SER A C 1
ATOM 1362 O O . SER A 1 171 ? -25.008 4.918 12.409 1.00 90.06 171 SER A O 1
ATOM 1364 N N . LYS A 1 172 ? -25.265 3.137 11.062 1.00 90.12 172 LYS A N 1
ATOM 1365 C CA . LYS A 1 172 ? -26.549 2.717 11.655 1.00 90.12 172 LYS A CA 1
ATOM 1366 C C . LYS A 1 172 ? -26.372 2.237 13.095 1.00 90.12 172 LYS A C 1
ATOM 1368 O O . LYS A 1 172 ? -27.147 2.638 13.960 1.00 90.12 172 LYS A O 1
ATOM 1373 N N . LEU A 1 173 ? -25.356 1.417 13.362 1.00 87.12 173 LEU A N 1
ATOM 1374 C CA . LEU A 1 173 ? -25.076 0.912 14.708 1.00 87.12 173 LEU A CA 1
ATOM 1375 C C . LEU A 1 173 ? -24.738 2.042 15.685 1.00 87.12 173 LEU A C 1
ATOM 1377 O O . LEU A 1 173 ? -25.267 2.042 16.793 1.00 87.12 173 LEU A O 1
ATOM 1381 N N . ASN A 1 174 ? -23.960 3.042 15.263 1.00 89.38 174 ASN A N 1
ATOM 1382 C CA . ASN A 1 174 ? -23.678 4.220 16.087 1.00 89.38 174 ASN A CA 1
ATOM 1383 C C . ASN A 1 174 ? -24.956 4.995 16.431 1.00 89.38 174 ASN A C 1
ATOM 1385 O O . ASN A 1 174 ? -25.184 5.301 17.595 1.00 89.38 174 ASN A O 1
ATOM 1389 N N . LYS A 1 175 ? -25.853 5.217 15.459 1.00 93.62 175 LYS A N 1
ATOM 1390 C CA . LYS A 1 175 ? -27.154 5.859 15.729 1.00 93.62 175 LYS A CA 1
ATOM 1391 C C . LYS A 1 175 ? -28.001 5.062 16.725 1.00 93.62 175 LYS A C 1
ATOM 1393 O O . LYS A 1 175 ? -28.662 5.648 17.578 1.00 93.62 175 LYS A O 1
ATOM 1398 N N . ASN A 1 176 ? -27.982 3.732 16.630 1.00 89.88 176 ASN A N 1
ATOM 1399 C CA . ASN A 1 176 ? -28.687 2.868 17.577 1.00 89.88 176 ASN A CA 1
ATOM 1400 C C . ASN A 1 176 ? -28.057 2.928 18.977 1.00 89.88 176 ASN A C 1
ATOM 1402 O O . ASN A 1 176 ? -28.785 2.965 19.967 1.00 89.88 176 ASN A O 1
ATOM 1406 N N . LEU A 1 177 ? -26.725 2.968 19.070 1.00 89.44 177 LEU A N 1
ATOM 1407 C CA . LEU A 1 177 ? -26.004 3.141 20.331 1.00 89.44 177 LEU A CA 1
ATOM 1408 C C . LEU A 1 177 ? -26.333 4.491 20.980 1.00 89.44 177 LEU A C 1
ATOM 1410 O O . LEU A 1 177 ? -26.610 4.532 22.179 1.00 89.44 177 LEU A O 1
ATOM 1414 N N . ASP A 1 178 ? -26.365 5.572 20.201 1.00 91.44 178 ASP A N 1
ATOM 1415 C CA . ASP A 1 178 ? -26.749 6.903 20.676 1.00 91.44 178 ASP A CA 1
ATOM 1416 C C . ASP A 1 178 ? -28.190 6.900 21.210 1.00 91.44 178 ASP A C 1
ATOM 1418 O O . ASP A 1 178 ? -28.450 7.388 22.311 1.00 91.44 178 ASP A O 1
ATOM 1422 N N . ALA A 1 179 ? -29.123 6.269 20.486 1.00 91.25 179 ALA A N 1
ATOM 1423 C CA . ALA A 1 179 ? -30.513 6.126 20.920 1.00 91.25 179 ALA A CA 1
ATOM 1424 C C . ALA A 1 179 ? -30.640 5.323 22.228 1.00 91.25 179 ALA A C 1
ATOM 1426 O O . ALA A 1 179 ? -31.346 5.738 23.148 1.00 91.25 179 ALA A O 1
ATOM 1427 N N . LEU A 1 180 ? -29.923 4.199 22.348 1.00 86.06 180 LEU A N 1
ATOM 1428 C CA . LEU A 1 180 ? -29.886 3.399 23.578 1.00 86.06 180 LEU A CA 1
ATOM 1429 C C . LEU A 1 180 ? -29.244 4.160 24.744 1.00 86.06 180 LEU A C 1
ATOM 1431 O O . LEU A 1 180 ? -29.688 4.031 25.886 1.00 86.06 180 LEU A O 1
ATOM 1435 N N . THR A 1 181 ? -28.226 4.975 24.469 1.00 91.75 181 THR A N 1
ATOM 1436 C CA . THR A 1 181 ? -27.567 5.820 25.472 1.00 91.75 181 THR A CA 1
ATOM 1437 C C . THR A 1 181 ? -28.531 6.862 26.031 1.00 91.75 181 THR A C 1
ATOM 1439 O O . THR A 1 181 ? -28.547 7.088 27.242 1.00 91.75 181 THR A O 1
ATOM 1442 N N . LEU A 1 182 ? -29.377 7.437 25.174 1.00 94.50 182 LEU A N 1
ATOM 1443 C CA . LEU A 1 182 ? -30.445 8.359 25.558 1.00 94.50 182 LEU A CA 1
ATOM 1444 C C . LEU A 1 182 ? -31.475 7.678 26.473 1.00 94.50 182 LEU A C 1
ATOM 1446 O O . LEU A 1 182 ? -31.728 8.162 27.573 1.00 94.50 182 LEU A O 1
ATOM 1450 N N . VAL A 1 183 ? -31.971 6.495 26.088 1.00 91.00 183 VAL A N 1
ATOM 1451 C CA . VAL A 1 183 ? -32.915 5.712 26.913 1.00 91.00 183 VAL A CA 1
ATOM 1452 C C . VAL A 1 183 ? -32.309 5.338 28.270 1.00 91.00 183 VAL A C 1
ATOM 1454 O O . VAL A 1 183 ? -32.981 5.424 29.297 1.00 91.00 183 VAL A O 1
ATOM 1457 N N . ARG A 1 184 ? -31.028 4.947 28.310 1.00 92.94 184 ARG A N 1
ATOM 1458 C CA . ARG A 1 184 ? -30.321 4.666 29.570 1.00 92.94 184 ARG A CA 1
ATOM 1459 C C . ARG A 1 184 ? -30.306 5.893 30.483 1.00 92.94 184 ARG A C 1
ATOM 1461 O O . ARG A 1 184 ? -30.526 5.750 31.684 1.00 92.94 184 ARG A O 1
ATOM 1468 N N . LEU A 1 185 ? -30.025 7.069 29.927 1.00 94.50 185 LEU A N 1
ATOM 1469 C CA . LEU A 1 185 ? -29.946 8.318 30.681 1.00 94.50 185 LEU A CA 1
ATOM 1470 C C . LEU A 1 185 ? -31.323 8.729 31.229 1.00 94.50 185 LEU A C 1
ATOM 1472 O O . LEU A 1 185 ? -31.427 9.102 32.396 1.00 94.50 185 LEU A O 1
ATOM 1476 N N . ASP A 1 186 ? -32.391 8.548 30.448 1.00 89.50 186 ASP A N 1
ATOM 1477 C CA . ASP A 1 186 ? -33.771 8.752 30.910 1.00 89.50 186 ASP A CA 1
ATOM 1478 C C . ASP A 1 186 ? -34.136 7.823 32.078 1.00 89.50 186 ASP A C 1
ATOM 1480 O O . ASP A 1 186 ? -34.721 8.260 33.073 1.00 89.50 186 ASP A O 1
ATOM 1484 N N . LEU A 1 187 ? -33.758 6.542 31.997 1.00 88.44 187 LEU A N 1
ATOM 1485 C CA . LEU A 1 187 ? -33.973 5.586 33.086 1.00 88.44 187 LEU A CA 1
ATOM 1486 C C . LEU A 1 187 ? -33.170 5.953 34.341 1.00 88.44 187 LEU A C 1
ATOM 1488 O O . LEU A 1 187 ? -33.710 5.873 35.442 1.00 88.44 187 LEU A O 1
ATOM 1492 N N . GLN A 1 188 ? -31.919 6.399 34.197 1.00 88.75 188 GLN A N 1
ATOM 1493 C CA . GLN A 1 188 ? -31.107 6.880 35.323 1.00 88.75 188 GLN A CA 1
ATOM 1494 C C . GLN A 1 188 ? -31.736 8.096 36.006 1.00 88.75 188 GLN A C 1
ATOM 1496 O O . GLN A 1 188 ? -31.806 8.132 37.235 1.00 88.75 188 GLN A O 1
ATOM 1501 N N . ASN A 1 189 ? -32.252 9.052 35.231 1.00 93.06 189 ASN A N 1
ATOM 1502 C CA . ASN A 1 189 ? -32.976 10.198 35.777 1.00 93.06 189 ASN A CA 1
ATOM 1503 C C . ASN A 1 189 ? -34.214 9.749 36.562 1.00 93.06 189 ASN A C 1
ATOM 1505 O O . ASN A 1 189 ? -34.463 10.246 37.656 1.00 93.06 189 ASN A O 1
ATOM 1509 N N . LYS A 1 190 ? -34.954 8.763 36.045 1.00 93.94 190 LYS A N 1
ATOM 1510 C CA . LYS A 1 190 ? -36.148 8.229 36.710 1.00 93.94 190 LYS A CA 1
ATOM 1511 C C . LYS A 1 190 ? -35.820 7.498 38.014 1.00 93.94 190 LYS A C 1
ATOM 1513 O O . LYS A 1 190 ? -36.529 7.658 39.005 1.00 93.94 190 LYS A O 1
ATOM 1518 N N . ILE A 1 191 ? -34.718 6.747 38.033 1.00 87.06 191 ILE A N 1
ATOM 1519 C CA . ILE A 1 191 ? -34.180 6.138 39.257 1.00 87.06 191 ILE A CA 1
ATOM 1520 C C . ILE A 1 191 ? -33.812 7.229 40.267 1.00 87.06 191 ILE A C 1
ATOM 1522 O O . ILE A 1 191 ? -34.203 7.132 41.425 1.00 87.06 191 ILE A O 1
ATOM 1526 N N . ALA A 1 192 ? -33.125 8.292 39.839 1.00 91.00 192 ALA A N 1
ATOM 1527 C CA . ALA A 1 192 ? -32.752 9.395 40.722 1.00 91.00 192 ALA A CA 1
ATOM 1528 C C . ALA A 1 192 ? -33.979 10.101 41.326 1.00 91.00 192 ALA A C 1
ATOM 1530 O O . ALA A 1 192 ? -33.984 10.386 42.522 1.00 91.00 192 ALA A O 1
ATOM 1531 N N . THR A 1 193 ? -35.040 10.330 40.542 1.00 91.50 193 THR A N 1
ATOM 1532 C CA . THR A 1 193 ? -36.289 10.911 41.064 1.00 91.50 193 THR A CA 1
ATOM 1533 C C . THR A 1 193 ? -36.985 9.985 42.058 1.00 91.50 193 THR A C 1
ATOM 1535 O O . THR A 1 193 ? -37.402 10.442 43.116 1.00 91.50 193 THR A O 1
ATOM 1538 N N . MET A 1 194 ? -37.049 8.678 41.777 1.00 89.94 194 MET A N 1
ATOM 1539 C CA . MET A 1 194 ? -37.620 7.714 42.727 1.00 89.94 194 MET A CA 1
ATOM 1540 C C . MET A 1 194 ? -36.797 7.640 44.017 1.00 89.94 194 MET A C 1
ATOM 1542 O O . MET A 1 194 ? -37.356 7.522 45.103 1.00 89.94 194 MET A O 1
ATOM 1546 N N . GLN A 1 195 ? -35.470 7.753 43.924 1.00 88.81 195 GLN A N 1
ATOM 1547 C CA . GLN A 1 195 ? -34.603 7.781 45.097 1.00 88.81 195 GLN A CA 1
ATOM 1548 C C . GLN A 1 195 ? -34.875 9.016 45.968 1.00 88.81 195 GLN A C 1
ATOM 1550 O O . GLN A 1 195 ? -34.983 8.889 47.184 1.00 88.81 195 GLN A O 1
ATOM 1555 N N . GLN A 1 196 ? -35.065 10.188 45.353 1.00 93.56 196 GLN A N 1
ATOM 1556 C CA . GLN A 1 196 ? -35.449 11.410 46.068 1.00 93.56 196 GLN A CA 1
ATOM 1557 C C . GLN A 1 196 ? -36.811 11.274 46.763 1.00 93.56 196 GLN A C 1
ATOM 1559 O O . GLN A 1 196 ? -36.966 11.735 47.893 1.00 93.56 196 GLN A O 1
ATOM 1564 N N . GLU A 1 197 ? -37.789 10.625 46.123 1.00 93.19 197 GLU A N 1
ATOM 1565 C CA . GLU A 1 197 ? -39.091 10.338 46.739 1.00 93.19 197 GLU A CA 1
ATOM 1566 C C . GLU A 1 197 ? -38.954 9.408 47.952 1.00 93.19 197 GLU A C 1
ATOM 1568 O O . GLU A 1 197 ? -39.546 9.675 48.998 1.00 93.19 197 GLU A O 1
ATOM 1573 N N . ILE A 1 198 ? -38.137 8.354 47.853 1.00 85.94 198 ILE A N 1
ATOM 1574 C CA . ILE A 1 198 ? -37.847 7.455 48.981 1.00 85.94 198 ILE A CA 1
ATOM 1575 C C . ILE A 1 198 ? -37.205 8.230 50.134 1.00 85.94 198 ILE A C 1
ATOM 1577 O O . ILE A 1 198 ? -37.654 8.113 51.275 1.00 85.94 198 ILE A O 1
ATOM 1581 N N . ASP A 1 199 ? -36.185 9.037 49.848 1.00 88.75 199 ASP A N 1
ATOM 1582 C CA . ASP A 1 199 ? -35.481 9.820 50.864 1.00 88.75 199 ASP A CA 1
ATOM 1583 C C . ASP A 1 199 ? -36.434 10.804 51.561 1.00 88.75 199 ASP A C 1
ATOM 1585 O O . ASP A 1 199 ? -36.418 10.931 52.789 1.00 88.75 199 ASP A O 1
ATOM 1589 N N . PHE A 1 200 ? -37.328 11.442 50.798 1.00 90.88 200 PHE A N 1
ATOM 1590 C CA . PHE A 1 200 ? -38.386 12.290 51.342 1.00 90.88 200 PHE A CA 1
ATOM 1591 C C . PHE A 1 200 ? -39.330 11.505 52.262 1.00 90.88 200 PHE A C 1
ATOM 1593 O O . PHE A 1 200 ? -39.559 11.920 53.400 1.00 90.88 200 PHE A O 1
ATOM 1600 N N . MET A 1 201 ? -39.821 10.342 51.823 1.00 89.00 201 MET A N 1
ATOM 1601 C CA . MET A 1 201 ? -40.695 9.487 52.635 1.00 89.00 201 MET A CA 1
ATOM 1602 C C . MET A 1 201 ? -40.019 9.034 53.935 1.00 89.00 201 MET A C 1
ATOM 1604 O O . MET A 1 201 ? -40.663 8.995 54.980 1.00 89.00 201 MET A O 1
ATOM 1608 N N . VAL A 1 202 ? -38.714 8.743 53.919 1.00 88.25 202 VAL A N 1
ATOM 1609 C CA . VAL A 1 202 ? -37.952 8.408 55.135 1.00 88.25 202 VAL A CA 1
ATOM 1610 C C . VAL A 1 202 ? -37.926 9.578 56.121 1.00 88.25 202 VAL A C 1
ATOM 1612 O O . VAL A 1 202 ? -38.053 9.365 57.329 1.00 88.25 202 VAL A O 1
ATOM 1615 N N . VAL A 1 203 ? -37.767 10.812 55.635 1.00 93.19 203 VAL A N 1
ATOM 1616 C CA . VAL A 1 203 ? -37.803 12.012 56.487 1.00 93.19 203 VAL A CA 1
ATOM 1617 C C . VAL A 1 203 ? -39.197 12.223 57.076 1.00 93.19 203 VAL A C 1
ATOM 1619 O O . VAL A 1 203 ? -39.306 12.477 58.278 1.00 93.19 203 VAL A O 1
ATOM 1622 N N . VAL A 1 204 ? -40.250 12.065 56.269 1.00 92.31 204 VAL A N 1
ATOM 1623 C CA . VAL A 1 204 ? -41.644 12.183 56.726 1.00 92.31 204 VAL A CA 1
ATOM 1624 C C . VAL A 1 204 ? -41.957 11.133 57.790 1.00 92.31 204 VAL A C 1
ATOM 1626 O O . VAL A 1 204 ? -42.367 11.501 58.887 1.00 92.31 204 VAL A O 1
ATOM 1629 N N . HIS A 1 205 ? -41.659 9.854 57.544 1.00 83.94 205 HIS A N 1
ATOM 1630 C CA . HIS A 1 205 ? -41.890 8.795 58.530 1.00 83.94 205 HIS A CA 1
ATOM 1631 C C . HIS A 1 205 ? -41.114 9.027 59.832 1.00 83.94 205 HIS A C 1
ATOM 1633 O O . HIS A 1 205 ? -41.641 8.786 60.913 1.00 83.94 205 HIS A O 1
ATOM 1639 N N . LYS A 1 206 ? -39.871 9.529 59.772 1.00 87.50 206 LYS A N 1
ATOM 1640 C CA . LYS A 1 206 ? -39.128 9.912 60.987 1.00 87.50 206 LYS A CA 1
ATOM 1641 C C . LYS A 1 206 ? -39.841 11.012 61.770 1.00 87.50 206 LYS A C 1
ATOM 1643 O O . LYS A 1 206 ? -39.823 10.985 62.999 1.00 87.50 206 LYS A O 1
ATOM 1648 N N . HIS A 1 207 ? -40.435 11.980 61.077 1.00 86.25 207 HIS A N 1
ATOM 1649 C CA . HIS A 1 207 ? -41.195 13.048 61.713 1.00 86.25 207 HIS A CA 1
ATOM 1650 C C . HIS A 1 207 ? -42.489 12.526 62.347 1.00 86.25 207 HIS A C 1
ATOM 1652 O O . HIS A 1 207 ? -42.739 12.818 63.512 1.00 86.25 207 HIS A O 1
ATOM 1658 N N . GLU A 1 208 ? -43.250 11.697 61.630 1.00 86.38 208 GLU A N 1
ATOM 1659 C CA . GLU A 1 208 ? -44.478 11.070 62.136 1.00 86.38 208 GLU A CA 1
ATOM 1660 C C . GLU A 1 208 ? -44.203 10.165 63.341 1.00 86.38 208 GLU A C 1
ATOM 1662 O O . GLU A 1 208 ? -44.894 10.258 64.351 1.00 86.38 208 GLU A O 1
ATOM 1667 N N . LEU A 1 209 ? -43.148 9.344 63.290 1.00 82.69 209 LEU A N 1
ATOM 1668 C CA . LEU A 1 209 ? -42.724 8.520 64.425 1.00 82.69 209 LEU A CA 1
ATOM 1669 C C . LEU A 1 209 ? -42.372 9.376 65.641 1.00 82.69 209 LEU A C 1
ATOM 1671 O O . LEU A 1 209 ? -42.775 9.050 66.754 1.00 82.69 209 LEU A O 1
ATOM 1675 N N . LYS A 1 210 ? -41.652 10.486 65.438 1.00 86.06 210 LYS A N 1
ATOM 1676 C CA . LYS A 1 210 ? -41.325 11.419 66.519 1.00 86.06 210 LYS A CA 1
ATOM 1677 C C . LYS A 1 210 ? -42.584 12.062 67.098 1.00 86.06 210 LYS A C 1
ATOM 1679 O O . LYS A 1 210 ? -42.718 12.119 68.311 1.00 86.06 210 LYS A O 1
ATOM 1684 N N . GLN A 1 211 ? -43.521 12.473 66.249 1.00 87.50 211 GLN A N 1
ATOM 1685 C CA . GLN A 1 211 ? -44.793 13.048 66.675 1.00 87.50 211 GLN A CA 1
ATOM 1686 C C . GLN A 1 211 ? -45.631 12.049 67.483 1.00 87.50 211 GLN A C 1
ATOM 1688 O O . GLN A 1 211 ? -46.142 12.407 68.539 1.00 87.50 211 GLN A O 1
ATOM 1693 N N . ILE A 1 212 ? -45.739 10.796 67.030 1.00 77.62 212 ILE A N 1
ATOM 1694 C CA . ILE A 1 212 ? -46.423 9.727 67.773 1.00 77.62 212 ILE A CA 1
ATOM 1695 C C . ILE A 1 212 ? -45.711 9.469 69.103 1.00 77.62 212 ILE A C 1
ATOM 1697 O O . ILE A 1 212 ? -46.362 9.290 70.127 1.00 77.62 212 ILE A O 1
ATOM 1701 N N . GLN A 1 213 ? -44.379 9.475 69.114 1.00 75.69 213 GLN A N 1
ATOM 1702 C CA . GLN A 1 213 ? -43.603 9.282 70.333 1.00 75.69 213 GLN A CA 1
ATOM 1703 C C . GLN A 1 213 ? -43.775 10.438 71.327 1.00 75.69 213 GLN A C 1
ATOM 1705 O O . GLN A 1 213 ? -43.889 10.191 72.526 1.00 75.69 213 GLN A O 1
ATOM 1710 N N . ASP A 1 214 ? -43.859 11.677 70.848 1.00 78.50 214 ASP A N 1
ATOM 1711 C CA . ASP A 1 214 ? -44.144 12.854 71.670 1.00 78.50 214 ASP A CA 1
ATOM 1712 C C . ASP A 1 214 ? -45.580 12.802 72.224 1.00 78.50 214 ASP A C 1
ATOM 1714 O O . ASP A 1 214 ? -45.773 12.989 73.423 1.00 78.50 214 ASP A O 1
ATOM 1718 N N . GLN A 1 215 ? -46.569 12.434 71.398 1.00 77.69 215 GLN A N 1
ATOM 1719 C CA . GLN A 1 215 ? -47.957 12.208 71.831 1.00 77.69 215 GLN A CA 1
ATOM 1720 C C . GLN A 1 215 ? -48.069 11.081 72.865 1.00 77.69 215 GLN A C 1
ATOM 1722 O O . GLN A 1 215 ? -48.830 11.188 73.826 1.00 77.69 215 GLN A O 1
ATOM 1727 N N . LEU A 1 216 ? -47.305 10.001 72.695 1.00 73.69 216 LEU A N 1
ATOM 1728 C CA . LEU A 1 216 ? -47.252 8.900 73.649 1.00 73.69 216 LEU A CA 1
ATOM 1729 C C . LEU A 1 216 ? -46.622 9.354 74.970 1.00 73.69 216 LEU A C 1
ATOM 1731 O O . LEU A 1 216 ? -47.176 9.068 76.024 1.00 73.69 216 LEU A O 1
ATOM 1735 N N . ASN A 1 217 ? -45.513 10.097 74.928 1.00 70.75 217 ASN A N 1
ATOM 1736 C CA . ASN A 1 217 ? -44.876 10.662 76.121 1.00 70.75 217 ASN A CA 1
ATOM 1737 C C . ASN A 1 217 ? -45.802 11.641 76.862 1.00 70.75 217 ASN A C 1
ATOM 1739 O O . ASN A 1 217 ? -45.818 11.662 78.091 1.00 70.75 217 ASN A O 1
ATOM 1743 N N . GLU A 1 218 ? -46.592 12.422 76.125 1.00 71.50 218 GLU A N 1
ATOM 1744 C CA . GLU A 1 218 ? -47.598 13.329 76.679 1.00 71.50 218 GLU A CA 1
ATOM 1745 C C . GLU A 1 218 ? -48.770 12.551 77.305 1.00 71.50 218 GLU A C 1
ATOM 1747 O O . GLU A 1 218 ? -49.181 12.847 78.425 1.00 71.50 218 GLU A O 1
ATOM 1752 N N . SER A 1 219 ? -49.239 11.479 76.656 1.00 63.19 219 SER A N 1
ATOM 1753 C CA . SER A 1 219 ? -50.288 10.597 77.190 1.00 63.19 219 SER A CA 1
ATOM 1754 C C . SER A 1 219 ? -49.817 9.702 78.348 1.00 63.19 219 SER A C 1
ATOM 1756 O O . SER A 1 219 ? -50.646 9.275 79.151 1.00 63.19 219 SER A O 1
ATOM 1758 N N . LEU A 1 220 ? -48.514 9.415 78.454 1.00 51.66 220 LEU A N 1
ATOM 1759 C CA . LEU A 1 220 ? -47.890 8.735 79.597 1.00 51.66 220 LEU A CA 1
ATOM 1760 C C . LEU A 1 220 ? -47.593 9.681 80.771 1.00 51.66 220 LEU A C 1
ATOM 1762 O O . LEU A 1 220 ? -47.122 9.217 81.811 1.00 51.66 220 LEU A O 1
ATOM 1766 N N . SER A 1 221 ? -47.925 10.974 80.669 1.00 48.81 221 SER A N 1
ATOM 1767 C CA . SER A 1 221 ? -47.987 11.899 81.809 1.00 48.81 221 SER A CA 1
ATOM 1768 C C . SER A 1 221 ? -49.221 11.615 82.683 1.00 48.81 221 SER A C 1
ATOM 1770 O O . SER A 1 221 ? -50.096 12.453 82.889 1.00 48.81 221 SER A O 1
ATOM 1772 N N . ILE A 1 222 ? -49.322 10.388 83.190 1.00 43.81 222 ILE A N 1
ATOM 1773 C CA . ILE A 1 222 ? -50.272 10.018 84.237 1.00 43.81 222 ILE A CA 1
ATOM 1774 C C . ILE A 1 222 ? -49.593 10.355 85.568 1.00 43.81 222 ILE A C 1
ATOM 1776 O O . ILE A 1 222 ? -48.438 9.991 85.790 1.00 43.81 222 ILE A O 1
ATOM 1780 N N . ALA A 1 223 ? -50.296 11.109 86.419 1.00 45.41 223 ALA A N 1
ATOM 1781 C CA . ALA A 1 223 ? -49.815 11.595 87.711 1.00 45.41 223 ALA A CA 1
ATOM 1782 C C . ALA A 1 223 ? -49.079 10.500 88.514 1.00 45.41 223 ALA A C 1
ATOM 1784 O O . ALA A 1 223 ? -49.506 9.342 88.465 1.00 45.41 223 ALA A O 1
ATOM 1785 N N . PRO A 1 224 ? -48.011 10.838 89.267 1.00 42.44 224 PRO A N 1
ATOM 1786 C CA . PRO A 1 224 ? -47.231 9.851 90.003 1.00 42.44 224 PRO A CA 1
ATOM 1787 C C . PRO A 1 224 ? -48.149 9.085 90.957 1.00 42.44 224 PRO A C 1
ATOM 1789 O O . PRO A 1 224 ? -48.657 9.643 91.929 1.00 42.44 224 PRO A O 1
ATOM 1792 N N . VAL A 1 225 ? -48.385 7.810 90.658 1.00 46.94 225 VAL A N 1
ATOM 1793 C CA . VAL A 1 225 ? -48.953 6.870 91.621 1.00 46.94 225 VAL A CA 1
ATOM 1794 C C . VAL A 1 225 ? -47.909 6.710 92.722 1.00 46.94 225 VAL A C 1
ATOM 1796 O O . VAL A 1 225 ? -46.725 6.530 92.446 1.00 46.94 225 VAL A O 1
ATOM 1799 N N . ASP A 1 226 ? -48.326 6.867 93.972 1.00 47.03 226 ASP A N 1
ATOM 1800 C CA . ASP A 1 226 ? -47.441 6.857 95.132 1.00 47.03 226 ASP A CA 1
ATOM 1801 C C . ASP A 1 226 ? -46.968 5.413 95.409 1.00 47.03 226 ASP A C 1
ATOM 1803 O O . ASP A 1 226 ? -47.628 4.634 96.096 1.00 47.03 226 ASP A O 1
ATOM 1807 N N . TRP A 1 227 ? -45.838 5.019 94.810 1.00 47.06 227 TRP A N 1
ATOM 1808 C CA . TRP A 1 227 ? -45.251 3.667 94.867 1.00 47.06 227 TRP A CA 1
ATOM 1809 C C . TRP A 1 227 ? -44.556 3.333 96.204 1.00 47.06 227 TRP A C 1
ATOM 1811 O O . TRP A 1 227 ? -43.646 2.507 96.254 1.00 47.06 227 TRP A O 1
ATOM 1821 N N . THR A 1 228 ? -44.929 3.973 97.313 1.00 50.38 228 THR A N 1
ATOM 1822 C CA . THR A 1 228 ? -44.190 3.878 98.587 1.00 50.38 228 THR A CA 1
ATOM 1823 C C . THR A 1 228 ? -44.358 2.550 99.348 1.00 50.38 228 THR A C 1
ATOM 1825 O O . THR A 1 228 ? -43.624 2.323 100.318 1.00 50.38 228 THR A O 1
ATOM 1828 N N . GLN A 1 229 ? -45.232 1.642 98.891 1.00 57.12 229 GLN A N 1
ATOM 1829 C CA . GLN A 1 229 ? -45.357 0.264 99.398 1.00 57.12 229 GLN A CA 1
ATOM 1830 C C . GLN A 1 229 ? -44.228 -0.651 98.877 1.00 57.12 229 GLN A C 1
ATOM 1832 O O . GLN A 1 229 ? -43.761 -0.475 97.756 1.00 57.12 229 GLN A O 1
ATOM 1837 N N . GLU A 1 230 ? -43.797 -1.640 99.675 1.00 50.66 230 GLU A N 1
ATOM 1838 C CA . GLU A 1 230 ? -42.688 -2.574 99.360 1.00 50.66 230 GLU A CA 1
ATOM 1839 C C . GLU A 1 230 ? -42.792 -3.201 97.958 1.00 50.66 230 GLU A C 1
ATOM 1841 O O . GLU A 1 230 ? -41.808 -3.204 97.224 1.00 50.66 230 GLU A O 1
ATOM 1846 N N . ALA A 1 231 ? -43.997 -3.586 97.521 1.00 52.25 231 ALA A N 1
ATOM 1847 C CA . ALA A 1 231 ? -44.229 -4.142 96.184 1.00 52.25 231 ALA A CA 1
ATOM 1848 C C . ALA A 1 231 ? -43.947 -3.152 95.030 1.00 52.25 231 ALA A C 1
ATOM 1850 O O . ALA A 1 231 ? -43.587 -3.562 93.932 1.00 52.25 231 ALA A O 1
ATOM 1851 N N . GLY A 1 232 ? -44.083 -1.842 95.263 1.00 52.84 232 GLY A N 1
ATOM 1852 C CA . GLY A 1 232 ? -43.754 -0.808 94.278 1.00 52.84 232 GLY A CA 1
ATOM 1853 C C . GLY A 1 232 ? -42.250 -0.567 94.150 1.00 52.84 232 GLY A C 1
ATOM 1854 O O . GLY A 1 232 ? -41.775 -0.255 93.062 1.00 52.84 232 GLY A O 1
ATOM 1855 N N . ARG A 1 233 ? -41.481 -0.758 95.232 1.00 56.91 233 ARG A N 1
ATOM 1856 C CA . ARG A 1 233 ? -40.016 -0.606 95.207 1.00 56.91 233 ARG A CA 1
ATOM 1857 C C . ARG A 1 233 ? -39.339 -1.733 94.441 1.00 56.91 233 ARG A C 1
ATOM 1859 O O . ARG A 1 233 ? -38.416 -1.440 93.689 1.00 56.91 233 ARG A O 1
ATOM 1866 N N . ASP A 1 234 ? -39.833 -2.963 94.570 1.00 58.59 234 ASP A N 1
ATOM 1867 C CA . ASP A 1 234 ? -39.316 -4.112 93.816 1.00 58.59 234 ASP A CA 1
ATOM 1868 C C . ASP A 1 234 ? -39.619 -3.988 92.318 1.00 58.59 234 ASP A C 1
ATOM 1870 O O . ASP A 1 234 ? -38.741 -4.209 91.489 1.00 58.59 234 ASP A O 1
ATOM 1874 N N . VAL A 1 235 ? -40.821 -3.529 91.951 1.00 60.31 235 VAL A N 1
ATOM 1875 C CA . VAL A 1 235 ? -41.168 -3.272 90.543 1.00 60.31 235 VAL A CA 1
ATOM 1876 C C . VAL A 1 235 ? -40.359 -2.104 89.973 1.00 60.31 235 VAL A C 1
ATOM 1878 O O . VAL A 1 235 ? -39.910 -2.171 88.832 1.00 60.31 235 VAL A O 1
ATOM 1881 N N . ILE A 1 236 ? -40.120 -1.041 90.749 1.00 64.94 236 ILE A N 1
ATOM 1882 C CA . ILE A 1 236 ? -39.250 0.064 90.321 1.00 64.94 236 ILE A CA 1
ATOM 1883 C C . ILE A 1 236 ? -37.802 -0.408 90.169 1.00 64.94 236 ILE A C 1
ATOM 1885 O O . ILE A 1 236 ? -37.166 -0.020 89.194 1.00 64.94 236 ILE A O 1
ATOM 1889 N N . ALA A 1 237 ? -37.291 -1.240 91.079 1.00 66.62 237 ALA A N 1
ATOM 1890 C CA . ALA A 1 237 ? -35.952 -1.814 90.977 1.00 66.62 237 ALA A CA 1
ATOM 1891 C C . ALA A 1 237 ? -35.824 -2.703 89.730 1.00 66.62 237 ALA A C 1
ATOM 1893 O O . ALA A 1 237 ? -34.924 -2.473 88.927 1.00 66.62 237 ALA A O 1
ATOM 1894 N N . GLU A 1 238 ? -36.780 -3.607 89.484 1.00 71.38 238 GLU A N 1
ATOM 1895 C CA . GLU A 1 238 ? -36.789 -4.431 88.268 1.00 71.38 238 GLU A CA 1
ATOM 1896 C C . GLU A 1 238 ? -36.912 -3.593 86.989 1.00 71.38 238 GLU A C 1
ATOM 1898 O O . GLU A 1 238 ? -36.246 -3.883 85.998 1.00 71.38 238 GLU A O 1
ATOM 1903 N N . LEU A 1 239 ? -37.733 -2.537 86.979 1.00 72.81 239 LEU A N 1
ATOM 1904 C CA . LEU A 1 239 ? -37.852 -1.640 85.824 1.00 72.81 239 LEU A CA 1
ATOM 1905 C C . LEU A 1 239 ? -36.584 -0.807 85.607 1.00 72.81 239 LEU A C 1
ATOM 1907 O O . LEU A 1 239 ? -36.234 -0.510 84.463 1.00 72.81 239 LEU A O 1
ATOM 1911 N N . TYR A 1 240 ? -35.888 -0.429 86.680 1.00 74.25 240 TYR A N 1
ATOM 1912 C CA . TYR A 1 240 ? -34.615 0.283 86.600 1.00 74.25 240 TYR A CA 1
ATOM 1913 C C . TYR A 1 240 ? -33.503 -0.633 86.078 1.00 74.25 240 TYR A C 1
ATOM 1915 O O . TYR A 1 240 ? -32.729 -0.212 85.216 1.00 74.25 240 TYR A O 1
ATOM 1923 N N . ASP A 1 241 ? -33.494 -1.893 86.514 1.00 74.56 241 ASP A N 1
ATOM 1924 C CA . ASP A 1 241 ? -32.576 -2.927 86.040 1.00 74.56 241 ASP A CA 1
ATOM 1925 C C . ASP A 1 241 ? -32.844 -3.280 84.574 1.00 74.56 241 ASP A C 1
ATOM 1927 O O . ASP A 1 241 ? -31.910 -3.300 83.774 1.00 74.56 241 ASP A O 1
ATOM 1931 N N . LEU A 1 242 ? -34.108 -3.444 84.160 1.00 74.62 242 LEU A N 1
ATOM 1932 C CA . LEU A 1 242 ? -34.461 -3.662 82.750 1.00 74.62 242 LEU A CA 1
ATOM 1933 C C . LEU A 1 242 ? -34.072 -2.470 81.868 1.00 74.62 242 LEU A C 1
ATOM 1935 O O . LEU A 1 242 ? -33.602 -2.650 80.744 1.00 74.62 242 LEU A O 1
ATOM 1939 N N . ARG A 1 243 ? -34.243 -1.242 82.368 1.00 74.31 243 ARG A N 1
ATOM 1940 C CA . ARG A 1 243 ? -33.849 -0.023 81.653 1.00 74.31 243 ARG A CA 1
ATOM 1941 C C . ARG A 1 243 ? -32.332 0.100 81.525 1.00 74.31 243 ARG A C 1
ATOM 1943 O O . ARG A 1 243 ? -31.862 0.524 80.471 1.00 74.31 243 ARG A O 1
ATOM 1950 N N . GLN A 1 244 ? -31.581 -0.262 82.565 1.00 74.75 244 GLN A N 1
ATOM 1951 C CA . GLN A 1 244 ? -30.118 -0.344 82.520 1.00 74.75 244 GLN A CA 1
ATOM 1952 C C . GLN A 1 244 ? -29.665 -1.405 81.520 1.00 74.75 244 GLN A C 1
ATOM 1954 O O . GLN A 1 244 ? -28.891 -1.091 80.622 1.00 74.75 244 GLN A O 1
ATOM 1959 N N . LEU A 1 245 ? -30.236 -2.609 81.587 1.00 81.12 245 LEU A N 1
ATOM 1960 C CA . LEU A 1 245 ? -29.898 -3.713 80.691 1.00 81.12 245 LEU A CA 1
ATOM 1961 C C . LEU A 1 245 ? -30.179 -3.362 79.223 1.00 81.12 245 LEU A C 1
ATOM 1963 O O . LEU A 1 245 ? -29.364 -3.632 78.343 1.00 81.12 245 LEU A O 1
ATOM 1967 N N . TYR A 1 246 ? -31.311 -2.707 78.952 1.00 72.75 246 TYR A N 1
ATOM 1968 C CA . TYR A 1 246 ? -31.653 -2.232 77.613 1.00 72.75 246 TYR A CA 1
ATOM 1969 C C . TYR A 1 246 ? -30.749 -1.074 77.158 1.00 72.75 246 TYR A C 1
ATOM 1971 O O . TYR A 1 246 ? -30.375 -0.999 75.987 1.00 72.75 246 TYR A O 1
ATOM 1979 N N . GLY A 1 247 ? -30.360 -0.187 78.078 1.00 80.25 247 GLY A N 1
ATOM 1980 C CA . GLY A 1 247 ? -29.399 0.885 77.822 1.00 80.25 247 GLY A CA 1
ATOM 1981 C C . GLY A 1 247 ? -28.011 0.351 77.466 1.00 80.25 247 GLY A C 1
ATOM 1982 O O . GLY A 1 247 ? -27.411 0.814 76.497 1.00 80.25 247 GLY A O 1
ATOM 1983 N N . ASP A 1 248 ? -27.536 -0.657 78.195 1.00 76.56 248 ASP A N 1
ATOM 1984 C CA . ASP A 1 248 ? -26.270 -1.346 77.939 1.00 76.56 248 ASP A CA 1
ATOM 1985 C C . ASP A 1 248 ? -26.311 -2.146 76.637 1.00 76.56 248 ASP A C 1
ATOM 1987 O O . ASP A 1 248 ? -25.358 -2.100 75.861 1.00 76.56 248 ASP A O 1
ATOM 1991 N N . PHE A 1 249 ? -27.441 -2.785 76.328 1.00 74.94 249 PHE A N 1
ATOM 1992 C CA . PHE A 1 249 ? -27.655 -3.450 75.043 1.00 74.94 249 PHE A CA 1
ATOM 1993 C C . PHE A 1 249 ? -27.582 -2.469 73.862 1.00 74.94 249 PHE A C 1
ATOM 1995 O O . PHE A 1 249 ? -26.885 -2.727 72.879 1.00 74.94 249 PHE A O 1
ATOM 2002 N N . CYS A 1 250 ? -28.243 -1.310 73.964 1.00 75.88 250 CYS A N 1
ATOM 2003 C CA . CYS A 1 250 ? -28.173 -0.268 72.936 1.00 75.88 250 CYS A CA 1
ATOM 2004 C C . CYS A 1 250 ? -26.750 0.293 72.784 1.00 75.88 250 CYS A C 1
ATOM 2006 O O . CYS A 1 250 ? -26.287 0.475 71.658 1.00 75.88 250 CYS A O 1
ATOM 2008 N N . ARG A 1 251 ? -26.043 0.522 73.902 1.00 76.69 251 ARG A N 1
ATOM 2009 C CA . ARG A 1 251 ? -24.636 0.956 73.904 1.00 76.69 251 ARG A CA 1
ATOM 2010 C C . ARG A 1 251 ? -23.735 -0.060 73.210 1.00 76.69 251 ARG A C 1
ATOM 2012 O O . ARG A 1 251 ? -22.951 0.335 72.358 1.00 76.69 251 ARG A O 1
ATOM 2019 N N . GLY A 1 252 ? -23.905 -1.348 73.509 1.00 81.44 252 GLY A N 1
ATOM 2020 C CA . GLY A 1 252 ? -23.129 -2.426 72.897 1.00 81.44 252 GLY A CA 1
ATOM 2021 C C . GLY A 1 252 ? -23.309 -2.493 71.381 1.00 81.44 252 GLY A C 1
ATOM 2022 O O . GLY A 1 252 ? -22.327 -2.566 70.651 1.00 81.44 252 GLY A O 1
ATOM 2023 N N . ILE A 1 253 ? -24.545 -2.370 70.880 1.00 75.19 253 ILE A N 1
ATOM 2024 C CA . ILE A 1 253 ? -24.804 -2.314 69.428 1.00 75.19 253 ILE A CA 1
ATOM 2025 C C . ILE A 1 253 ? -24.125 -1.096 68.786 1.00 75.19 253 ILE A C 1
ATOM 2027 O O . ILE A 1 253 ? -23.607 -1.184 67.670 1.00 75.19 253 ILE A O 1
ATOM 2031 N N . GLN A 1 254 ? -24.136 0.045 69.474 1.00 77.25 254 GLN A N 1
ATOM 2032 C CA . GLN A 1 254 ? -23.559 1.285 68.969 1.00 77.25 254 GLN A CA 1
ATOM 2033 C C . GLN A 1 254 ? -22.022 1.233 68.952 1.00 77.25 254 GLN A C 1
ATOM 2035 O O . GLN A 1 254 ? -21.415 1.601 67.947 1.00 77.25 254 GLN A O 1
ATOM 2040 N N . GLU A 1 255 ? -21.399 0.692 69.999 1.00 81.56 255 GLU A N 1
ATOM 2041 C CA . GLU A 1 255 ? -19.952 0.461 70.079 1.00 81.56 255 GLU A CA 1
ATOM 2042 C C . GLU A 1 255 ? -19.475 -0.568 69.042 1.00 81.56 255 GLU A C 1
ATOM 2044 O O . GLU A 1 255 ? -18.476 -0.325 68.364 1.00 81.56 255 GLU A O 1
ATOM 2049 N N . ASP A 1 256 ? -20.218 -1.660 68.827 1.00 77.06 256 ASP A N 1
ATOM 2050 C CA . ASP A 1 256 ? -19.920 -2.655 67.785 1.00 77.06 256 ASP A CA 1
ATOM 2051 C C . ASP A 1 256 ? -20.010 -2.059 66.373 1.00 77.06 256 ASP A C 1
ATOM 2053 O O . ASP A 1 256 ? -19.207 -2.383 65.488 1.00 77.06 256 ASP A O 1
ATOM 2057 N N . ALA A 1 257 ? -20.987 -1.181 66.135 1.00 72.69 257 ALA A N 1
ATOM 2058 C CA . ALA A 1 257 ? -21.107 -0.468 64.870 1.00 72.69 257 ALA A CA 1
ATOM 2059 C C . ALA A 1 257 ? -19.935 0.507 64.673 1.00 72.69 257 ALA A C 1
ATOM 2061 O O . ALA A 1 257 ? -19.310 0.504 63.611 1.00 72.69 257 ALA A O 1
ATOM 2062 N N . GLU A 1 258 ? -19.591 1.302 65.689 1.00 79.38 258 GLU A N 1
ATOM 2063 C CA . GLU A 1 258 ? -18.454 2.229 65.650 1.00 79.38 258 GLU A CA 1
ATOM 2064 C C . GLU A 1 258 ? -17.112 1.507 65.471 1.00 79.38 258 GLU A C 1
ATOM 2066 O O . GLU A 1 258 ? -16.259 1.981 64.716 1.00 79.38 258 GLU A O 1
ATOM 2071 N N . ALA A 1 259 ? -16.930 0.347 66.106 1.00 83.62 259 ALA A N 1
ATOM 2072 C CA . ALA A 1 259 ? -15.748 -0.493 65.943 1.00 83.62 259 ALA A CA 1
ATOM 2073 C C . ALA A 1 259 ? -15.610 -0.984 64.495 1.00 83.62 259 ALA A C 1
ATOM 2075 O O . ALA A 1 259 ? -14.551 -0.810 63.890 1.00 83.62 259 ALA A O 1
ATOM 2076 N N . LYS A 1 260 ? -16.697 -1.493 63.896 1.00 78.69 260 LYS A N 1
ATOM 2077 C CA . LYS A 1 260 ? -16.714 -1.922 62.486 1.00 78.69 260 LYS A CA 1
ATOM 2078 C C . LYS A 1 260 ? -16.467 -0.770 61.515 1.00 78.69 260 LYS A C 1
ATOM 2080 O O . LYS A 1 260 ? -15.780 -0.954 60.511 1.00 78.69 260 LYS A O 1
ATOM 2085 N N . TYR A 1 261 ? -16.990 0.426 61.794 1.00 73.88 261 TYR A N 1
ATOM 2086 C CA . TYR A 1 261 ? -16.711 1.604 60.968 1.00 73.88 261 TYR A CA 1
ATOM 2087 C C . TYR A 1 261 ? -15.252 2.058 61.075 1.00 73.88 261 TYR A C 1
ATOM 2089 O O . TYR A 1 261 ? -14.648 2.381 60.052 1.00 73.88 261 TYR A O 1
ATOM 2097 N N . LYS A 1 262 ? -14.664 2.042 62.278 1.00 84.06 262 LYS A N 1
ATOM 2098 C CA . LYS A 1 262 ? -13.238 2.345 62.479 1.00 84.06 262 LYS A CA 1
ATOM 2099 C C . LYS A 1 262 ? -12.347 1.331 61.767 1.00 84.06 262 LYS A C 1
ATOM 2101 O O . LYS A 1 262 ? -11.457 1.740 61.028 1.00 84.06 262 LYS A O 1
ATOM 2106 N N . GLU A 1 263 ? -12.629 0.038 61.913 1.00 87.62 263 GLU A N 1
ATOM 2107 C CA . GLU A 1 263 ? -11.912 -1.031 61.211 1.00 87.62 263 GLU A CA 1
ATOM 2108 C C . GLU A 1 263 ? -11.978 -0.825 59.690 1.00 87.62 263 GLU A C 1
ATOM 2110 O O . GLU A 1 263 ? -10.940 -0.758 59.027 1.00 87.62 263 GLU A O 1
ATOM 2115 N N . LYS A 1 264 ? -13.177 -0.583 59.142 1.00 83.12 264 LYS A N 1
ATOM 2116 C CA . LYS A 1 264 ? -13.353 -0.327 57.707 1.00 83.12 264 LYS A CA 1
ATOM 2117 C C . LYS A 1 264 ? -12.626 0.932 57.227 1.00 83.12 264 LYS A C 1
ATOM 2119 O O . LYS A 1 264 ? -12.092 0.933 56.121 1.00 83.12 264 LYS A O 1
ATOM 2124 N N . SER A 1 265 ? -12.584 1.989 58.039 1.00 71.44 265 SER A N 1
ATOM 2125 C CA . SER A 1 265 ? -11.828 3.209 57.727 1.00 71.44 265 SER A CA 1
ATOM 2126 C C . SER A 1 265 ? -10.328 2.924 57.634 1.00 71.44 265 SER A C 1
ATOM 2128 O O . SER A 1 265 ? -9.702 3.293 56.643 1.00 71.44 265 SER A O 1
ATOM 2130 N N . THR A 1 266 ? -9.772 2.200 58.613 1.00 86.00 266 THR A N 1
ATOM 2131 C CA . THR A 1 266 ? -8.344 1.843 58.622 1.00 86.00 266 THR A CA 1
ATOM 2132 C C . THR A 1 266 ? -7.962 0.916 57.469 1.00 86.00 266 THR A C 1
ATOM 2134 O O . THR A 1 266 ? -6.885 1.055 56.893 1.00 86.00 266 THR A O 1
ATOM 2137 N N . GLU A 1 267 ? -8.855 0.002 57.083 1.00 85.38 267 GLU A N 1
ATOM 2138 C CA . GLU A 1 267 ? -8.661 -0.890 55.939 1.00 85.38 267 GLU A CA 1
ATOM 2139 C C . GLU A 1 267 ? -8.602 -0.097 54.624 1.00 85.38 267 GLU A C 1
ATOM 2141 O O . GLU A 1 267 ? -7.693 -0.303 53.824 1.00 85.38 267 GLU A O 1
ATOM 2146 N N . LEU A 1 268 ? -9.514 0.866 54.430 1.00 77.56 268 LEU A N 1
ATOM 2147 C CA . LEU A 1 268 ? -9.527 1.746 53.255 1.00 77.56 268 LEU A CA 1
ATOM 2148 C C . LEU A 1 268 ? -8.289 2.657 53.179 1.00 77.56 268 LEU A C 1
ATOM 2150 O O . LEU A 1 268 ? -7.809 2.949 52.082 1.00 77.56 268 LEU A O 1
ATOM 2154 N N . GLU A 1 269 ? -7.757 3.103 54.317 1.00 81.56 269 GLU A N 1
ATOM 2155 C CA . GLU A 1 269 ? -6.511 3.880 54.379 1.00 81.56 269 GLU A CA 1
ATOM 2156 C C . GLU A 1 269 ? -5.287 3.031 54.018 1.00 81.56 269 GLU A C 1
ATOM 2158 O O . GLU A 1 269 ? -4.463 3.459 53.208 1.00 81.56 269 GLU A O 1
ATOM 2163 N N . LEU A 1 270 ? -5.212 1.797 54.525 1.00 86.38 270 LEU A N 1
ATOM 2164 C CA . LEU A 1 270 ? -4.177 0.830 54.150 1.00 86.38 270 LEU A CA 1
ATOM 2165 C C . LEU A 1 270 ? -4.237 0.463 52.660 1.00 86.38 270 LEU A C 1
ATOM 2167 O O . LEU A 1 270 ? -3.195 0.343 52.014 1.00 86.38 270 LEU A O 1
ATOM 2171 N N . GLU A 1 271 ? -5.437 0.308 52.100 1.00 81.81 271 GLU A N 1
ATOM 2172 C CA . GLU A 1 271 ? -5.646 0.057 50.670 1.00 81.81 271 GLU A CA 1
ATOM 2173 C C . GLU A 1 271 ? -5.125 1.230 49.826 1.00 81.81 271 GLU A C 1
ATOM 2175 O O . GLU A 1 271 ? -4.320 1.035 48.914 1.00 81.81 271 GLU A O 1
ATOM 2180 N N . ARG A 1 272 ? -5.484 2.468 50.198 1.00 82.25 272 ARG A N 1
ATOM 2181 C CA . ARG A 1 272 ? -4.968 3.690 49.561 1.00 82.25 272 ARG A CA 1
ATOM 2182 C C . ARG A 1 272 ? -3.447 3.786 49.627 1.00 82.25 272 ARG A C 1
ATOM 2184 O O . ARG A 1 272 ? -2.822 4.193 48.649 1.00 82.25 272 ARG A O 1
ATOM 2191 N N . GLU A 1 273 ? -2.829 3.427 50.751 1.00 84.25 273 GLU A N 1
ATOM 2192 C CA . GLU A 1 273 ? -1.367 3.411 50.872 1.00 84.25 273 GLU A CA 1
ATOM 2193 C C . GLU A 1 273 ? -0.712 2.349 49.981 1.00 84.25 273 GLU A C 1
ATOM 2195 O O . GLU A 1 273 ? 0.344 2.610 49.394 1.00 84.25 273 GLU A O 1
ATOM 2200 N N . ARG A 1 274 ? -1.326 1.166 49.842 1.00 84.62 274 ARG A N 1
ATOM 2201 C CA . ARG A 1 274 ? -0.861 0.125 48.910 1.00 84.62 274 ARG A CA 1
ATOM 2202 C C . ARG A 1 274 ? -0.952 0.605 47.467 1.00 84.62 274 ARG A C 1
ATOM 2204 O O . ARG A 1 274 ? 0.044 0.524 46.749 1.00 84.62 274 ARG A O 1
ATOM 2211 N N . GLU A 1 275 ? -2.088 1.168 47.066 1.00 81.44 275 GLU A N 1
ATOM 2212 C CA . GLU A 1 275 ? -2.272 1.741 45.730 1.00 81.44 275 GLU A CA 1
ATOM 2213 C C . GLU A 1 275 ? -1.245 2.849 45.457 1.00 81.44 275 GLU A C 1
ATOM 2215 O O . GLU A 1 275 ? -0.577 2.839 44.421 1.00 81.44 275 GLU A O 1
ATOM 2220 N N . ASN A 1 276 ? -1.017 3.748 46.416 1.00 84.94 276 ASN A N 1
ATOM 2221 C CA . ASN A 1 276 ? -0.028 4.817 46.283 1.00 84.94 276 ASN A CA 1
ATOM 2222 C C . ASN A 1 276 ? 1.407 4.267 46.161 1.00 84.94 276 ASN A C 1
ATOM 2224 O O . ASN A 1 276 ? 2.176 4.723 45.315 1.00 84.94 276 ASN A O 1
ATOM 2228 N N . LYS A 1 277 ? 1.763 3.217 46.916 1.00 88.62 277 LYS A N 1
ATOM 2229 C CA . LYS A 1 277 ? 3.048 2.512 46.748 1.00 88.62 277 LYS A CA 1
ATOM 2230 C C . LYS A 1 277 ? 3.196 1.895 45.358 1.00 88.62 277 LYS A C 1
ATOM 2232 O O . LYS A 1 277 ? 4.256 2.049 44.755 1.00 88.62 277 LYS A O 1
ATOM 2237 N N . THR A 1 278 ? 2.158 1.244 44.827 1.00 84.94 278 THR A N 1
ATOM 2238 C CA . THR A 1 278 ? 2.204 0.670 43.467 1.00 84.94 278 THR A CA 1
ATOM 2239 C C . THR A 1 278 ? 2.330 1.750 42.389 1.00 84.94 278 THR A C 1
ATOM 2241 O O . THR A 1 278 ? 3.132 1.610 41.470 1.00 84.94 278 THR A O 1
ATOM 2244 N N . MET A 1 279 ? 1.632 2.878 42.549 1.00 78.06 279 MET A N 1
ATOM 2245 C CA . MET A 1 279 ? 1.746 4.050 41.675 1.00 78.06 279 MET A CA 1
ATOM 2246 C C . MET A 1 279 ? 3.145 4.675 41.718 1.00 78.06 279 MET A C 1
ATOM 2248 O O . MET A 1 279 ? 3.691 5.045 40.678 1.00 78.06 279 MET A O 1
ATOM 2252 N N . LEU A 1 280 ? 3.753 4.786 42.903 1.00 85.56 280 LEU A N 1
ATOM 2253 C CA . LEU A 1 280 ? 5.122 5.282 43.052 1.00 85.56 280 LEU A CA 1
ATOM 2254 C C . LEU A 1 280 ? 6.150 4.331 42.423 1.00 85.56 280 LEU A C 1
ATOM 2256 O O . LEU A 1 280 ? 7.084 4.811 41.779 1.00 85.56 280 LEU A O 1
ATOM 2260 N N . ALA A 1 281 ? 5.955 3.014 42.541 1.00 85.56 281 ALA A N 1
ATOM 2261 C CA . ALA A 1 281 ? 6.785 2.015 41.867 1.00 85.56 281 ALA A CA 1
ATOM 2262 C C . ALA A 1 281 ? 6.681 2.142 40.336 1.00 85.56 281 ALA A C 1
ATOM 2264 O O . ALA A 1 281 ? 7.700 2.350 39.676 1.00 85.56 281 ALA A O 1
ATOM 2265 N N . ALA A 1 282 ? 5.463 2.183 39.786 1.00 82.44 282 ALA A N 1
ATOM 2266 C CA . ALA A 1 282 ? 5.231 2.385 38.352 1.00 82.44 282 ALA A CA 1
ATOM 2267 C C . ALA A 1 282 ? 5.815 3.718 37.843 1.00 82.44 282 ALA A C 1
ATOM 2269 O O . ALA A 1 282 ? 6.385 3.796 36.754 1.00 82.44 282 ALA A O 1
ATOM 2270 N N . ARG A 1 283 ? 5.738 4.787 38.649 1.00 88.19 283 ARG A N 1
ATOM 2271 C CA . ARG A 1 283 ? 6.369 6.076 38.328 1.00 88.19 283 ARG A CA 1
ATOM 2272 C C . ARG A 1 283 ? 7.894 5.974 38.296 1.00 88.19 283 ARG A C 1
ATOM 2274 O O . ARG A 1 283 ? 8.514 6.619 37.453 1.00 88.19 283 ARG A O 1
ATOM 2281 N N . SER A 1 284 ? 8.500 5.206 39.200 1.00 87.81 284 SER A N 1
ATOM 2282 C CA . SER A 1 284 ? 9.951 4.993 39.207 1.00 87.81 284 SER A CA 1
ATOM 2283 C C . SER A 1 284 ? 10.423 4.201 37.981 1.00 87.81 284 SER A C 1
ATOM 2285 O O . SER A 1 284 ? 11.404 4.606 37.361 1.00 87.81 284 SER A O 1
ATOM 2287 N N . GLU A 1 285 ? 9.661 3.188 37.556 1.00 89.12 285 GLU A N 1
ATOM 2288 C CA . GLU A 1 285 ? 9.915 2.409 36.333 1.00 89.12 285 GLU A CA 1
ATOM 2289 C C . GLU A 1 285 ? 9.767 3.266 35.064 1.00 89.12 285 GLU A C 1
ATOM 2291 O O . GLU A 1 285 ? 10.607 3.232 34.167 1.00 89.12 285 GLU A O 1
ATOM 2296 N N . LEU A 1 286 ? 8.758 4.141 35.006 1.00 84.69 286 LEU A N 1
ATOM 2297 C CA . LEU A 1 286 ? 8.620 5.108 33.911 1.00 84.69 286 LEU A CA 1
ATOM 2298 C C . LEU A 1 286 ? 9.803 6.083 33.834 1.00 84.69 286 LEU A C 1
ATOM 2300 O O . LEU A 1 286 ? 10.220 6.470 32.741 1.00 84.69 286 LEU A O 1
ATOM 2304 N N . ILE A 1 287 ? 10.352 6.502 34.979 1.00 88.69 287 ILE A N 1
ATOM 2305 C CA . ILE A 1 287 ? 11.539 7.366 35.019 1.00 88.69 287 ILE A CA 1
ATOM 2306 C C . ILE A 1 287 ? 12.772 6.614 34.501 1.00 88.69 287 ILE A C 1
ATOM 2308 O O . ILE A 1 287 ? 13.560 7.214 33.765 1.00 88.69 287 ILE A O 1
ATOM 2312 N N . THR A 1 288 ? 12.941 5.330 34.838 1.00 87.94 288 THR A N 1
ATOM 2313 C CA . THR A 1 288 ? 14.051 4.515 34.317 1.00 87.94 288 THR A CA 1
ATOM 2314 C C . THR A 1 288 ? 13.917 4.287 32.816 1.00 87.94 288 THR A C 1
ATOM 2316 O O . THR A 1 288 ? 14.851 4.614 32.088 1.00 87.94 288 THR A O 1
ATOM 2319 N N . SER A 1 289 ? 12.740 3.894 32.320 1.00 82.94 289 SER A N 1
ATOM 2320 C CA . SER A 1 289 ? 12.515 3.728 30.877 1.00 82.94 289 SER A CA 1
ATOM 2321 C C . SER A 1 289 ? 12.685 5.042 30.108 1.00 82.94 289 SER A C 1
ATOM 2323 O O . SER A 1 289 ? 13.216 5.061 29.001 1.00 82.94 289 SER A O 1
ATOM 2325 N N . ARG A 1 290 ? 12.306 6.189 30.692 1.00 88.44 290 ARG A N 1
ATOM 2326 C CA . ARG A 1 290 ? 12.538 7.503 30.069 1.00 88.44 290 ARG A CA 1
ATOM 2327 C C . ARG A 1 290 ? 14.025 7.862 29.990 1.00 88.44 290 ARG A C 1
ATOM 2329 O O . ARG A 1 290 ? 14.425 8.501 29.017 1.00 88.44 290 ARG A O 1
ATOM 2336 N N . LYS A 1 291 ? 14.832 7.475 30.986 1.00 87.69 291 LYS A N 1
ATOM 2337 C CA . LYS A 1 291 ? 16.296 7.612 30.922 1.00 87.69 291 LYS A CA 1
ATOM 2338 C C . LYS A 1 291 ? 16.881 6.717 29.835 1.00 87.69 291 LYS A C 1
ATOM 2340 O O . LYS A 1 291 ? 17.610 7.231 29.001 1.00 87.69 291 LYS A O 1
ATOM 2345 N N . GLU A 1 292 ? 16.474 5.453 29.762 1.00 89.06 292 GLU A N 1
ATOM 2346 C CA . GLU A 1 292 ? 16.922 4.521 28.715 1.00 89.06 292 GLU A CA 1
ATOM 2347 C C . GLU A 1 292 ? 16.602 5.043 27.308 1.00 89.06 292 GLU A C 1
ATOM 2349 O O . GLU A 1 292 ? 17.467 5.063 26.438 1.00 89.06 292 GLU A O 1
ATOM 2354 N N . VAL A 1 293 ? 15.390 5.565 27.087 1.00 84.06 293 VAL A N 1
ATOM 2355 C CA . VAL A 1 293 ? 15.014 6.198 25.811 1.00 84.06 293 VAL A CA 1
ATOM 2356 C C . VAL A 1 293 ? 15.862 7.443 25.523 1.00 84.06 293 VAL A C 1
ATOM 2358 O O . VAL A 1 293 ? 16.215 7.691 24.370 1.00 84.06 293 VAL A O 1
ATOM 2361 N N . SER A 1 294 ? 16.198 8.239 26.542 1.00 88.56 294 SER A N 1
ATOM 2362 C CA . SER A 1 294 ? 17.092 9.393 26.389 1.00 88.56 294 SER A CA 1
ATOM 2363 C C . SER A 1 294 ? 18.515 8.966 26.018 1.00 88.56 294 SER A C 1
ATOM 2365 O O . SER A 1 294 ? 19.121 9.588 25.148 1.00 88.56 294 SER A O 1
ATOM 2367 N N . ASP A 1 295 ? 19.027 7.902 26.634 1.00 88.56 295 ASP A N 1
ATOM 2368 C CA . ASP A 1 295 ? 20.361 7.363 26.367 1.00 88.56 295 ASP A CA 1
ATOM 2369 C C . ASP A 1 295 ? 20.435 6.755 24.960 1.00 88.56 295 ASP A C 1
ATOM 2371 O O . ASP A 1 295 ? 21.377 7.034 24.219 1.00 88.56 295 ASP A O 1
ATOM 2375 N N . LEU A 1 296 ? 19.402 6.015 24.537 1.00 88.19 296 LEU A N 1
ATOM 2376 C CA . LEU A 1 296 ? 19.275 5.483 23.175 1.00 88.19 296 LEU A CA 1
ATOM 2377 C C . LEU A 1 296 ? 19.187 6.598 22.125 1.00 88.19 296 LEU A C 1
ATOM 2379 O O . LEU A 1 296 ? 19.827 6.511 21.079 1.00 88.19 296 LEU A O 1
ATOM 2383 N N . ARG A 1 297 ? 18.450 7.682 22.403 1.00 86.62 297 ARG A N 1
ATOM 2384 C CA . ARG A 1 297 ? 18.440 8.878 21.538 1.00 86.62 297 ARG A CA 1
ATOM 2385 C C . ARG A 1 297 ? 19.811 9.546 21.476 1.00 86.62 297 ARG A C 1
ATOM 2387 O O . ARG A 1 297 ? 20.212 10.001 20.409 1.00 86.62 297 ARG A O 1
ATOM 2394 N N . GLY A 1 298 ? 20.531 9.587 22.597 1.00 86.31 298 GLY A N 1
ATOM 2395 C CA . GLY A 1 298 ? 21.914 10.051 22.653 1.00 86.31 298 GLY A CA 1
ATOM 2396 C C . GLY A 1 298 ? 22.822 9.229 21.741 1.00 86.31 298 GLY A C 1
ATOM 2397 O O . GLY A 1 298 ? 23.502 9.810 20.904 1.00 86.31 298 GLY A O 1
ATOM 2398 N N . GLN A 1 299 ? 22.761 7.897 21.844 1.00 89.69 299 GLN A N 1
ATOM 2399 C CA . GLN A 1 299 ? 23.519 6.963 21.000 1.00 89.69 299 GLN A CA 1
ATOM 2400 C C . GLN A 1 299 ? 23.175 7.098 19.511 1.00 89.69 299 GLN A C 1
ATOM 2402 O O . GLN A 1 299 ? 24.070 7.083 18.668 1.00 89.69 299 GLN A O 1
ATOM 2407 N N . LEU A 1 300 ? 21.891 7.264 19.181 1.00 84.50 300 LEU A N 1
ATOM 2408 C CA . LEU A 1 300 ? 21.441 7.474 17.806 1.00 84.50 300 LEU A CA 1
ATOM 2409 C C . LEU A 1 300 ? 21.990 8.783 17.228 1.00 84.50 300 LEU A C 1
ATOM 2411 O O . LEU A 1 300 ? 22.448 8.799 16.091 1.00 84.50 300 LEU A O 1
ATOM 2415 N N . ASN A 1 301 ? 22.004 9.861 18.016 1.00 83.75 301 ASN A N 1
ATOM 2416 C CA . ASN A 1 301 ? 22.587 11.133 17.595 1.00 83.75 301 ASN A CA 1
ATOM 2417 C C . ASN A 1 301 ? 24.102 11.025 17.377 1.00 83.75 301 ASN A C 1
ATOM 2419 O O . ASN A 1 301 ? 24.605 11.563 16.395 1.00 83.75 301 ASN A O 1
ATOM 2423 N N . THR A 1 302 ? 24.842 10.306 18.229 1.00 82.50 302 THR A N 1
ATOM 2424 C CA . THR A 1 302 ? 26.276 10.070 17.990 1.00 82.50 302 THR A CA 1
ATOM 2425 C C . THR A 1 302 ? 26.512 9.252 16.724 1.00 82.50 302 THR A C 1
ATOM 2427 O O . THR A 1 302 ? 27.392 9.602 15.939 1.00 82.50 302 THR A O 1
ATOM 2430 N N . LEU A 1 303 ? 25.712 8.209 16.483 1.00 82.50 303 LEU A N 1
ATOM 2431 C CA . LEU A 1 303 ? 25.796 7.402 15.262 1.00 82.50 303 LEU A CA 1
ATOM 2432 C C . LEU A 1 303 ? 25.452 8.209 14.007 1.00 82.50 303 LEU A C 1
ATOM 2434 O O . LEU A 1 303 ? 26.176 8.108 13.022 1.00 82.50 303 LEU A O 1
ATOM 2438 N N . MET A 1 304 ? 24.424 9.059 14.059 1.00 80.94 304 MET A N 1
ATOM 2439 C CA . MET A 1 304 ? 24.096 10.014 12.992 1.00 80.94 304 MET A CA 1
ATOM 2440 C C . MET A 1 304 ? 25.289 10.927 12.696 1.00 80.94 304 MET A C 1
ATOM 2442 O O . MET A 1 304 ? 25.775 10.944 11.574 1.00 80.94 304 MET A O 1
ATOM 2446 N N . THR A 1 305 ? 25.865 11.570 13.719 1.00 77.12 305 THR A N 1
ATOM 2447 C CA . THR A 1 305 ? 27.037 12.441 13.513 1.00 77.12 305 THR A CA 1
ATOM 2448 C C . THR A 1 305 ? 28.269 11.685 13.010 1.00 77.12 305 THR A C 1
ATOM 2450 O O . THR A 1 305 ? 29.043 12.228 12.232 1.00 77.12 305 THR A O 1
ATOM 2453 N N . SER A 1 306 ? 28.461 10.423 13.408 1.00 75.19 306 SER A N 1
ATOM 2454 C CA . SER A 1 306 ? 29.540 9.580 12.874 1.00 75.19 306 SER A CA 1
ATOM 2455 C C . SER A 1 306 ? 29.287 9.165 11.422 1.00 75.19 306 SER A C 1
ATOM 2457 O O . SER A 1 306 ? 30.238 9.030 10.661 1.00 75.19 306 SER A O 1
ATOM 2459 N N . THR A 1 307 ? 28.026 9.010 11.019 1.00 72.00 307 THR A N 1
ATOM 2460 C CA . THR A 1 307 ? 27.637 8.708 9.634 1.00 72.00 307 THR A CA 1
ATOM 2461 C C . THR A 1 307 ? 27.844 9.932 8.738 1.00 72.00 307 THR A C 1
ATOM 2463 O O . THR A 1 307 ? 28.470 9.808 7.688 1.00 72.00 307 THR A O 1
ATOM 2466 N N . ASP A 1 308 ? 27.473 11.125 9.212 1.00 67.62 308 ASP A N 1
ATOM 2467 C CA . ASP A 1 308 ? 27.720 12.398 8.519 1.00 67.62 308 ASP A CA 1
ATOM 2468 C C . ASP A 1 308 ? 29.226 12.663 8.311 1.00 67.62 308 ASP A C 1
ATOM 2470 O O . ASP A 1 308 ? 29.650 13.153 7.263 1.00 67.62 308 ASP A O 1
ATOM 2474 N N . ILE A 1 309 ? 30.066 12.303 9.291 1.00 65.94 309 ILE A N 1
ATOM 2475 C CA . ILE A 1 309 ? 31.531 12.419 9.183 1.00 65.94 309 ILE A CA 1
ATOM 2476 C C . ILE A 1 309 ? 32.087 11.451 8.122 1.00 65.94 309 ILE A C 1
ATOM 2478 O O . ILE A 1 309 ? 32.944 11.842 7.328 1.00 65.94 309 ILE A O 1
ATOM 2482 N N . LEU A 1 310 ? 31.570 10.220 8.042 1.00 60.81 310 LEU A N 1
ATOM 2483 C CA . LEU A 1 310 ? 31.999 9.224 7.050 1.00 60.81 310 LEU A CA 1
ATOM 2484 C C . LEU A 1 310 ? 31.556 9.578 5.614 1.00 60.81 310 LEU A C 1
ATOM 2486 O O . LEU A 1 310 ? 32.289 9.316 4.652 1.00 60.81 310 LEU A O 1
ATOM 2490 N N . GLU A 1 311 ? 30.406 10.233 5.441 1.00 58.47 311 GLU A N 1
ATOM 2491 C CA . GLU A 1 311 ? 29.979 10.790 4.146 1.00 58.47 311 GLU A CA 1
ATOM 2492 C C . GLU A 1 311 ? 30.859 11.974 3.701 1.00 58.47 311 GLU A C 1
ATOM 2494 O O . GLU A 1 311 ? 31.170 12.140 2.513 1.00 58.47 311 GLU A O 1
ATOM 2499 N N . HIS A 1 312 ? 31.363 12.762 4.652 1.00 59.88 312 HIS A N 1
ATOM 2500 C CA . HIS A 1 312 ? 32.287 13.856 4.360 1.00 59.88 312 HIS A CA 1
ATOM 2501 C C . HIS A 1 312 ? 33.708 13.362 4.010 1.00 59.88 312 HIS A C 1
ATOM 2503 O O . HIS A 1 312 ? 34.364 13.931 3.131 1.00 59.88 312 HIS A O 1
ATOM 2509 N N . GLU A 1 313 ? 34.189 12.277 4.624 1.00 53.53 313 GLU A N 1
ATOM 2510 C CA . GLU A 1 313 ? 35.503 11.672 4.329 1.00 53.53 313 GLU A CA 1
ATOM 2511 C C . GLU A 1 313 ? 35.536 10.912 2.988 1.00 53.53 313 GLU A C 1
ATOM 2513 O O . GLU A 1 313 ? 36.541 10.949 2.264 1.00 53.53 313 GLU A O 1
ATOM 2518 N N . SER A 1 314 ? 34.418 10.299 2.591 1.00 51.12 314 SER A N 1
ATOM 2519 C CA . SER A 1 314 ? 34.258 9.662 1.273 1.00 51.12 314 SER A CA 1
ATOM 2520 C C . SER A 1 314 ? 34.155 10.683 0.129 1.00 51.12 314 SER A C 1
ATOM 2522 O O . SER A 1 314 ? 34.666 10.438 -0.966 1.00 51.12 314 SER A O 1
ATOM 2524 N N . SER A 1 315 ? 33.623 11.877 0.404 1.00 49.06 315 SER A N 1
ATOM 2525 C CA . SER A 1 315 ? 33.616 13.017 -0.529 1.00 49.06 315 SER A CA 1
ATOM 2526 C C . SER A 1 315 ? 35.004 13.655 -0.724 1.00 49.06 315 SER A C 1
ATOM 2528 O O . SER A 1 315 ? 35.293 14.225 -1.777 1.00 49.06 315 SER A O 1
ATOM 2530 N N . SER A 1 316 ? 35.892 13.527 0.268 1.00 47.62 316 SER A N 1
ATOM 2531 C CA . SER A 1 316 ? 37.214 14.177 0.303 1.00 47.62 316 SER A CA 1
ATOM 2532 C C . SER A 1 316 ? 38.341 13.353 -0.346 1.00 47.62 316 SER A C 1
ATOM 2534 O O . SER A 1 316 ? 39.424 13.878 -0.602 1.00 47.62 316 SER A O 1
ATOM 2536 N N . SER A 1 317 ? 38.105 12.072 -0.651 1.00 41.62 317 SER A N 1
ATOM 2537 C CA . SER A 1 317 ? 39.146 11.117 -1.077 1.00 41.62 317 SER A CA 1
ATOM 2538 C C . SER A 1 317 ? 39.334 10.972 -2.601 1.00 41.62 317 SER A C 1
ATOM 2540 O O . SER A 1 317 ? 39.977 10.027 -3.051 1.00 41.62 317 SER A O 1
ATOM 2542 N N . SER A 1 318 ? 38.818 11.895 -3.426 1.00 41.03 318 SER A N 1
ATOM 2543 C CA . SER A 1 318 ? 38.901 11.811 -4.904 1.00 41.03 318 SER A CA 1
ATOM 2544 C C . SER A 1 318 ? 39.933 12.741 -5.572 1.00 41.03 318 SER A C 1
ATOM 2546 O O . SER A 1 318 ? 39.958 12.862 -6.795 1.00 41.03 318 SER A O 1
ATOM 2548 N N . SER A 1 319 ? 40.837 13.366 -4.812 1.00 40.75 319 SER A N 1
ATOM 2549 C CA . SER A 1 319 ? 41.812 14.336 -5.339 1.00 40.75 319 SER A CA 1
ATOM 2550 C C . SER A 1 319 ? 43.262 13.971 -4.986 1.00 40.75 319 SER A C 1
ATOM 2552 O O . SER A 1 319 ? 43.853 14.601 -4.110 1.00 40.75 319 SER A O 1
ATOM 2554 N N . PHE A 1 320 ? 43.866 13.000 -5.691 1.00 34.06 320 PHE A N 1
ATOM 2555 C CA . PHE A 1 320 ? 45.326 12.975 -5.913 1.00 34.06 320 PHE A CA 1
ATOM 2556 C C . PHE A 1 320 ? 45.789 11.997 -7.021 1.00 34.06 320 PHE A C 1
ATOM 2558 O O . PHE A 1 320 ? 45.607 10.788 -6.904 1.00 34.06 320 PHE A O 1
ATOM 2565 N N . SER A 1 321 ? 46.434 12.514 -8.078 1.00 31.94 321 SER A N 1
ATOM 2566 C CA . SER A 1 321 ? 47.615 11.956 -8.797 1.00 31.94 321 SER A CA 1
ATOM 2567 C C . SER A 1 321 ? 47.951 12.867 -10.004 1.00 31.94 321 SER A C 1
ATOM 2569 O O . SER A 1 321 ? 47.066 13.209 -10.778 1.00 31.94 321 SER A O 1
ATOM 2571 N N . VAL A 1 322 ? 49.085 13.586 -10.025 1.00 31.53 322 VAL A N 1
ATOM 2572 C CA . VAL A 1 322 ? 50.480 13.246 -10.424 1.00 31.53 322 VAL A CA 1
ATOM 2573 C C . VAL A 1 322 ? 50.768 13.357 -11.942 1.00 31.53 322 VAL A C 1
ATOM 2575 O O . VAL A 1 322 ? 50.361 12.524 -12.737 1.00 31.53 322 VAL A O 1
ATOM 2578 N N . GLN A 1 323 ? 51.529 14.420 -12.260 1.00 32.66 323 GLN A N 1
ATOM 2579 C CA . GLN A 1 323 ? 52.575 14.656 -13.283 1.00 32.66 323 GLN A CA 1
ATOM 2580 C C . GLN A 1 323 ? 52.543 13.982 -14.670 1.00 32.66 323 GLN A C 1
ATOM 2582 O O . GLN A 1 323 ? 52.736 12.778 -14.795 1.00 32.66 323 GLN A O 1
ATOM 2587 N N . GLN A 1 324 ? 52.654 14.826 -15.711 1.00 29.31 324 GLN A N 1
ATOM 2588 C CA . GLN A 1 324 ? 53.591 14.590 -16.817 1.00 29.31 324 GLN A CA 1
ATOM 2589 C C . GLN A 1 324 ? 54.135 15.915 -17.392 1.00 29.31 324 GLN A C 1
ATOM 2591 O O . GLN A 1 324 ? 53.398 16.870 -17.620 1.00 29.31 324 GLN A O 1
ATOM 2596 N N . VAL A 1 325 ? 55.458 15.955 -17.570 1.00 32.97 325 VAL A N 1
ATOM 2597 C CA . VAL A 1 325 ? 56.284 17.049 -18.109 1.00 32.97 325 VAL A CA 1
ATOM 2598 C C . VAL A 1 325 ? 56.407 16.891 -19.624 1.00 32.97 325 VAL A C 1
ATOM 2600 O O . VAL A 1 325 ? 56.751 15.802 -20.083 1.00 32.97 325 VAL A O 1
ATOM 2603 N N . THR A 1 326 ? 56.229 17.958 -20.410 1.00 28.34 326 THR A N 1
ATOM 2604 C CA . THR A 1 326 ? 56.847 18.074 -21.747 1.00 28.34 326 THR A CA 1
ATOM 2605 C C . THR A 1 326 ? 57.079 19.544 -22.107 1.00 28.34 326 THR A C 1
ATOM 2607 O O . THR A 1 326 ? 56.174 20.370 -22.039 1.00 28.34 326 THR A O 1
ATOM 2610 N N . ILE A 1 327 ? 58.334 19.843 -22.437 1.00 32.00 327 ILE A N 1
ATOM 2611 C CA . ILE A 1 327 ? 58.898 21.128 -22.858 1.00 32.00 327 ILE A CA 1
ATOM 2612 C C . ILE A 1 327 ? 58.825 21.201 -24.383 1.00 32.00 327 ILE A C 1
ATOM 2614 O O . ILE A 1 327 ? 59.241 20.235 -25.013 1.00 32.00 327 ILE A O 1
ATOM 2618 N N . THR A 1 328 ? 58.446 22.346 -24.956 1.00 28.48 328 THR A N 1
ATOM 2619 C CA . THR A 1 328 ? 59.025 22.840 -26.222 1.00 28.48 328 THR A CA 1
ATOM 2620 C C . THR A 1 328 ? 58.894 24.361 -26.296 1.00 28.48 328 THR A C 1
ATOM 2622 O O . THR A 1 328 ? 57.787 24.883 -26.417 1.00 28.48 328 THR A O 1
ATOM 2625 N N . SER A 1 329 ? 60.030 25.052 -26.224 1.00 31.50 329 SER A N 1
ATOM 2626 C CA . SER A 1 329 ? 60.207 26.457 -26.590 1.00 31.50 329 SER A CA 1
ATOM 2627 C C . SER A 1 329 ? 60.719 26.559 -28.029 1.00 31.50 329 SER A C 1
ATOM 2629 O O . SER A 1 329 ? 61.510 25.727 -28.474 1.00 31.50 329 SER A O 1
ATOM 2631 N N . GLN A 1 330 ? 60.246 27.585 -28.731 1.00 31.62 330 GLN A N 1
ATOM 2632 C CA . GLN A 1 330 ? 60.809 28.106 -29.978 1.00 31.62 330 GLN A CA 1
ATOM 2633 C C . GLN A 1 330 ? 62.160 28.780 -29.721 1.00 31.62 330 GLN A C 1
ATOM 2635 O O . GLN A 1 330 ? 62.345 29.324 -28.638 1.00 31.62 330 GLN A O 1
ATOM 2640 N N . ASP A 1 331 ? 63.034 28.769 -30.731 1.00 28.95 331 ASP A N 1
ATOM 2641 C CA . ASP A 1 331 ? 63.978 29.846 -31.052 1.00 28.95 331 ASP A CA 1
ATOM 2642 C C . ASP A 1 331 ? 64.426 29.727 -32.527 1.00 28.95 331 ASP A C 1
ATOM 2644 O O . ASP A 1 331 ? 64.416 28.643 -33.117 1.00 28.95 331 ASP A O 1
ATOM 2648 N N . ASP A 1 332 ? 64.752 30.887 -33.096 1.00 27.09 332 ASP A N 1
ATOM 2649 C CA . ASP A 1 332 ? 65.033 31.221 -34.498 1.00 27.09 332 ASP A CA 1
ATOM 2650 C C . ASP A 1 332 ? 66.461 30.862 -35.004 1.00 27.09 332 ASP A C 1
ATOM 2652 O O . ASP A 1 332 ? 67.332 30.463 -34.233 1.00 27.09 332 ASP A O 1
ATOM 2656 N N . ILE A 1 333 ? 66.700 31.179 -36.297 1.00 27.20 333 ILE A N 1
ATOM 2657 C CA . ILE A 1 333 ? 67.951 31.650 -36.965 1.00 27.20 333 ILE A CA 1
ATOM 2658 C C . ILE A 1 333 ? 68.526 30.758 -38.102 1.00 27.20 333 ILE A C 1
ATOM 2660 O O . ILE A 1 333 ? 69.160 29.734 -37.881 1.00 27.20 333 ILE A O 1
ATOM 2664 N N . GLU A 1 334 ? 68.284 31.243 -39.333 1.00 30.27 334 GLU A N 1
ATOM 2665 C CA . GLU A 1 334 ? 69.155 31.497 -40.511 1.00 30.27 334 GLU A CA 1
ATOM 2666 C C . GLU A 1 334 ? 70.360 30.614 -40.959 1.00 30.27 334 GLU A C 1
ATOM 2668 O O . GLU A 1 334 ? 71.172 30.117 -40.187 1.00 30.27 334 GLU A O 1
ATOM 2673 N N . ILE A 1 335 ? 70.545 30.687 -42.294 1.00 26.27 335 ILE A N 1
ATOM 2674 C CA . ILE A 1 335 ? 71.773 30.773 -43.129 1.00 26.27 335 ILE A CA 1
ATOM 2675 C C . ILE A 1 335 ? 71.963 29.677 -44.206 1.00 26.27 335 ILE A C 1
ATOM 2677 O O . ILE A 1 335 ? 71.968 28.475 -43.965 1.00 26.27 335 ILE A O 1
ATOM 2681 N N . CYS A 1 336 ? 72.131 30.219 -45.419 1.00 27.20 336 CYS A N 1
ATOM 2682 C CA . CYS A 1 336 ? 72.515 29.727 -46.741 1.00 27.20 336 CYS A CA 1
ATOM 2683 C C . CYS A 1 336 ? 73.611 28.646 -46.840 1.00 27.20 336 CYS A C 1
ATOM 2685 O O . CYS A 1 336 ? 74.542 28.627 -46.046 1.00 27.20 336 CYS A O 1
ATOM 2687 N N . ASP A 1 337 ? 73.576 27.852 -47.924 1.00 25.52 337 ASP A N 1
ATOM 2688 C CA . ASP A 1 337 ? 74.529 27.985 -49.050 1.00 25.52 337 ASP A CA 1
ATOM 2689 C C . ASP A 1 337 ? 74.271 26.958 -50.182 1.00 25.52 337 ASP A C 1
ATOM 2691 O O . ASP A 1 337 ? 74.117 25.759 -49.961 1.00 25.52 337 ASP A O 1
ATOM 2695 N N . CYS A 1 338 ? 74.257 27.444 -51.430 1.00 30.64 338 CYS A N 1
ATOM 2696 C CA . CYS A 1 338 ? 74.575 26.675 -52.650 1.00 30.64 338 CYS A CA 1
ATOM 2697 C C . CYS A 1 338 ? 76.074 26.880 -52.944 1.00 30.64 338 CYS A C 1
ATOM 2699 O O . CYS A 1 338 ? 76.579 27.939 -52.563 1.00 30.64 338 CYS A O 1
ATOM 2701 N N . PRO A 1 339 ? 76.798 25.995 -53.678 1.00 41.88 339 PRO A N 1
ATOM 2702 C CA . PRO A 1 339 ? 76.886 26.201 -55.141 1.00 41.88 339 PRO A CA 1
ATOM 2703 C C . PRO A 1 339 ? 77.288 24.995 -56.055 1.00 41.88 339 PRO A C 1
ATOM 2705 O O . PRO A 1 339 ? 78.113 24.158 -55.710 1.00 41.88 339 PRO A O 1
ATOM 2708 N N . VAL A 1 340 ? 76.788 25.052 -57.308 1.00 28.28 340 VAL A N 1
ATOM 2709 C CA . VAL A 1 340 ? 77.512 24.955 -58.614 1.00 28.28 340 VAL A CA 1
ATOM 2710 C C . VAL A 1 340 ? 78.121 23.617 -59.103 1.00 28.28 340 VAL A C 1
ATOM 2712 O O . VAL A 1 340 ? 79.060 23.106 -58.507 1.00 28.28 340 VAL A O 1
ATOM 2715 N N . ARG A 1 341 ? 77.754 23.190 -60.339 1.00 26.16 341 ARG A N 1
ATOM 2716 C CA . ARG A 1 341 ? 78.669 23.151 -61.523 1.00 26.16 341 ARG A CA 1
ATOM 2717 C C . ARG A 1 341 ? 77.992 22.826 -62.874 1.00 26.16 341 ARG A C 1
ATOM 2719 O O . ARG A 1 341 ? 77.183 21.914 -62.973 1.00 26.16 341 ARG A O 1
ATOM 2726 N N . SER A 1 342 ? 78.389 23.592 -63.897 1.00 28.12 342 SER A N 1
ATOM 2727 C CA . SER A 1 342 ? 78.182 23.429 -65.355 1.00 28.12 342 SER A CA 1
ATOM 2728 C C . SER A 1 342 ? 79.240 22.453 -65.959 1.00 28.12 342 SER A C 1
ATOM 2730 O O . SER A 1 342 ? 79.956 21.870 -65.135 1.00 28.12 342 SER A O 1
ATOM 2732 N N . PRO A 1 343 ? 79.421 22.225 -67.298 1.00 40.75 343 PRO A N 1
ATOM 2733 C CA . PRO A 1 343 ? 79.671 23.252 -68.337 1.00 40.75 343 PRO A CA 1
ATOM 2734 C C . PRO A 1 343 ? 79.191 22.975 -69.792 1.00 40.75 343 PRO A C 1
ATOM 2736 O O . PRO A 1 343 ? 78.646 21.930 -70.131 1.00 40.75 343 PRO A O 1
ATOM 2739 N N . HIS A 1 344 ? 79.408 24.009 -70.613 1.00 28.03 344 HIS A N 1
ATOM 2740 C CA . HIS A 1 344 ? 79.109 24.256 -72.033 1.00 28.03 344 HIS A CA 1
ATOM 2741 C C . HIS A 1 344 ? 80.073 23.571 -73.038 1.00 28.03 344 HIS A C 1
ATOM 2743 O O . HIS A 1 344 ? 81.046 22.959 -72.610 1.00 28.03 344 HIS A O 1
ATOM 2749 N N . GLU A 1 345 ? 79.838 23.855 -74.345 1.00 25.16 345 GLU A N 1
ATOM 2750 C CA . GLU A 1 345 ? 80.791 23.977 -75.496 1.00 25.16 345 GLU A CA 1
ATOM 2751 C C . GLU A 1 345 ? 80.705 22.853 -76.574 1.00 25.16 345 GLU A C 1
ATOM 2753 O O . GLU A 1 345 ? 80.495 21.707 -76.210 1.00 25.16 345 GLU A O 1
ATOM 2758 N N . HIS A 1 346 ? 80.830 23.001 -77.916 1.00 26.03 346 HIS A N 1
ATOM 2759 C CA . HIS A 1 346 ? 81.222 24.063 -78.876 1.00 26.03 346 HIS A CA 1
ATOM 2760 C C . HIS A 1 346 ? 80.845 23.662 -80.352 1.00 26.03 346 HIS A C 1
ATOM 2762 O O . HIS A 1 346 ? 80.297 22.591 -80.600 1.00 26.03 346 HIS A O 1
ATOM 2768 N N . SER A 1 347 ? 81.157 24.535 -81.327 1.00 29.62 347 SER A N 1
ATOM 2769 C CA . SER A 1 347 ? 80.721 24.620 -82.747 1.00 29.62 347 SER A CA 1
ATOM 2770 C C . SER A 1 347 ? 81.627 23.958 -83.835 1.00 29.62 347 SER A C 1
ATOM 2772 O O . SER A 1 347 ? 82.817 23.775 -83.612 1.00 29.62 347 SER A O 1
ATOM 2774 N N . MET A 1 348 ? 81.047 23.749 -85.043 1.00 27.75 348 MET A N 1
ATOM 2775 C CA . MET A 1 348 ? 81.597 23.766 -86.439 1.00 27.75 348 MET A CA 1
ATOM 2776 C C . MET A 1 348 ? 82.581 22.694 -87.004 1.00 27.75 348 MET A C 1
ATOM 2778 O O . MET A 1 348 ? 83.666 22.518 -86.470 1.00 27.75 348 MET A O 1
ATOM 2782 N N . ALA A 1 349 ? 82.266 22.109 -88.195 1.00 28.25 349 ALA A N 1
ATOM 2783 C CA . ALA A 1 349 ? 83.109 22.078 -89.437 1.00 28.25 349 ALA A CA 1
ATOM 2784 C C . ALA A 1 349 ? 82.706 21.041 -90.552 1.00 28.25 349 ALA A C 1
ATOM 2786 O O . ALA A 1 349 ? 82.765 19.829 -90.382 1.00 28.25 349 ALA A O 1
ATOM 2787 N N . THR A 1 350 ? 82.323 21.566 -91.727 1.00 31.08 350 THR A N 1
ATOM 2788 C CA . THR A 1 350 ? 82.753 21.335 -93.142 1.00 31.08 350 THR A CA 1
ATOM 2789 C C . THR A 1 350 ? 83.164 19.952 -93.742 1.00 31.08 350 THR A C 1
ATOM 2791 O O . THR A 1 350 ? 84.280 19.475 -93.602 1.00 31.08 350 THR A O 1
ATOM 2794 N N . GLN A 1 351 ? 82.278 19.405 -94.597 1.00 36.53 351 GLN A N 1
ATOM 2795 C CA . GLN A 1 351 ? 82.444 19.039 -96.034 1.00 36.53 351 GLN A CA 1
ATOM 2796 C C . GLN A 1 351 ? 83.696 18.273 -96.571 1.00 36.53 351 GLN A C 1
ATOM 2798 O O . GLN A 1 351 ? 84.471 18.844 -97.327 1.00 36.53 351 GLN A O 1
ATOM 2803 N N . LEU A 1 352 ? 83.778 16.939 -96.382 1.00 37.28 352 LEU A N 1
ATOM 2804 C CA . LEU A 1 352 ? 84.601 16.008 -97.205 1.00 37.28 352 LEU A CA 1
ATOM 2805 C C . LEU A 1 352 ? 84.098 14.532 -97.139 1.00 37.28 352 LEU A C 1
ATOM 2807 O O . LEU A 1 352 ? 84.719 13.689 -96.511 1.00 37.28 352 LEU A O 1
ATOM 2811 N N . ALA A 1 353 ? 82.952 14.186 -97.760 1.00 43.50 353 ALA A N 1
ATOM 2812 C CA . ALA A 1 353 ? 82.523 12.769 -97.921 1.00 43.50 353 ALA A CA 1
ATOM 2813 C C . ALA A 1 353 ? 81.414 12.543 -98.984 1.00 43.50 353 ALA A C 1
ATOM 2815 O O . ALA A 1 353 ? 80.482 11.763 -98.788 1.00 43.50 353 ALA A O 1
ATOM 2816 N N . LYS A 1 354 ? 81.424 13.260 -100.117 1.00 46.09 354 LYS A N 1
ATOM 2817 C CA . LYS A 1 354 ? 80.323 13.200 -101.112 1.00 46.09 354 LYS A CA 1
ATOM 2818 C C . LYS A 1 354 ? 80.269 11.919 -101.975 1.00 46.09 354 LYS A C 1
ATOM 2820 O O . LYS A 1 354 ? 79.346 11.810 -102.774 1.00 46.09 354 LYS A O 1
ATOM 2825 N N . MET A 1 355 ? 81.160 10.934 -101.790 1.00 47.00 355 MET A N 1
ATOM 2826 C CA . MET A 1 355 ? 81.155 9.681 -102.578 1.00 47.00 355 MET A CA 1
ATOM 2827 C C . MET A 1 355 ? 80.930 8.379 -101.782 1.00 47.00 355 MET A C 1
ATOM 2829 O O . MET A 1 355 ? 80.605 7.366 -102.390 1.00 47.00 355 MET A O 1
ATOM 2833 N N . THR A 1 356 ? 80.949 8.414 -100.445 1.00 54.22 356 THR A N 1
ATOM 2834 C CA . THR A 1 356 ? 80.430 7.348 -99.551 1.00 54.22 356 THR A CA 1
ATOM 2835 C C . THR A 1 356 ? 78.983 7.615 -99.100 1.00 54.22 356 THR A C 1
ATOM 2837 O O . THR A 1 356 ? 78.198 6.686 -98.908 1.00 54.22 356 THR A O 1
ATOM 2840 N N . ARG A 1 357 ? 78.566 8.893 -99.072 1.00 56.47 357 ARG A N 1
ATOM 2841 C CA . ARG A 1 357 ? 77.213 9.330 -98.678 1.00 56.47 357 ARG A CA 1
ATOM 2842 C C . ARG A 1 357 ? 76.071 8.810 -99.552 1.00 56.47 357 ARG A C 1
ATOM 2844 O O . ARG A 1 357 ? 74.952 8.771 -99.071 1.00 56.47 357 ARG A O 1
ATOM 2851 N N . THR A 1 358 ? 76.267 8.443 -100.818 1.00 56.47 358 THR A N 1
ATOM 2852 C CA . THR A 1 358 ? 75.154 8.006 -101.694 1.00 56.47 358 THR A CA 1
ATOM 2853 C C . THR A 1 358 ? 74.757 6.541 -101.479 1.00 56.47 358 THR A C 1
ATOM 2855 O O . THR A 1 358 ? 73.581 6.207 -101.643 1.00 56.47 358 THR A O 1
ATOM 2858 N N . ALA A 1 359 ? 75.693 5.685 -101.055 1.00 58.69 359 ALA A N 1
ATOM 2859 C CA . ALA A 1 359 ? 75.430 4.297 -100.669 1.00 58.69 359 ALA A CA 1
ATOM 2860 C C . ALA A 1 359 ? 74.837 4.213 -99.251 1.00 58.69 359 ALA A C 1
ATOM 2862 O O . ALA A 1 359 ? 73.796 3.581 -99.058 1.00 58.69 359 ALA A O 1
ATOM 2863 N N . GLU A 1 360 ? 75.406 4.959 -98.298 1.00 60.44 360 GLU A N 1
ATOM 2864 C CA . GLU A 1 360 ? 74.843 5.129 -96.952 1.00 60.44 360 GLU A CA 1
ATOM 2865 C C . GLU A 1 360 ? 73.469 5.803 -96.999 1.00 60.44 360 GLU A C 1
ATOM 2867 O O . GLU A 1 360 ? 72.563 5.370 -96.307 1.00 60.44 360 GLU A O 1
ATOM 2872 N N . LYS A 1 361 ? 73.236 6.789 -97.876 1.00 65.44 361 LYS A N 1
ATOM 2873 C CA . LYS A 1 361 ? 71.911 7.414 -98.041 1.00 65.44 361 LYS A CA 1
ATOM 2874 C C . LYS A 1 361 ? 70.863 6.448 -98.597 1.00 65.44 361 LYS A C 1
ATOM 2876 O O . LYS A 1 361 ? 69.700 6.577 -98.236 1.00 65.44 361 LYS A O 1
ATOM 2881 N N . LYS A 1 362 ? 71.237 5.460 -99.422 1.00 67.12 362 LYS A N 1
ATOM 2882 C CA . LYS A 1 362 ? 70.315 4.390 -99.855 1.00 67.12 362 LYS A CA 1
ATOM 2883 C C . LYS A 1 362 ? 70.036 3.385 -98.733 1.00 67.12 362 LYS A C 1
ATOM 2885 O O . LYS A 1 362 ? 68.882 3.006 -98.554 1.00 67.12 362 LYS A O 1
ATOM 2890 N N . GLN A 1 363 ? 71.044 3.000 -97.946 1.00 68.94 363 GLN A N 1
ATOM 2891 C CA . GLN A 1 363 ? 70.843 2.145 -96.768 1.00 68.94 363 GLN A CA 1
ATOM 2892 C C . GLN A 1 363 ? 70.040 2.853 -95.668 1.00 68.94 363 GLN A C 1
ATOM 2894 O O . GLN A 1 363 ? 69.093 2.273 -95.150 1.00 68.94 363 GLN A O 1
ATOM 2899 N N . LEU A 1 364 ? 70.325 4.124 -95.386 1.00 72.06 364 LEU A N 1
ATOM 2900 C CA . LEU A 1 364 ? 69.551 4.978 -94.485 1.00 72.06 364 LEU A CA 1
ATOM 2901 C C . LEU A 1 364 ? 68.151 5.243 -95.035 1.00 72.06 364 LEU A C 1
ATOM 2903 O O . LEU A 1 364 ? 67.212 5.266 -94.261 1.00 72.06 364 LEU A O 1
ATOM 2907 N N . SER A 1 365 ? 67.957 5.362 -96.352 1.00 72.81 365 SER A N 1
ATOM 2908 C CA . SER A 1 365 ? 66.614 5.450 -96.942 1.00 72.81 365 SER A CA 1
ATOM 2909 C C . SER A 1 365 ? 65.819 4.153 -96.764 1.00 72.81 365 SER A C 1
ATOM 2911 O O . SER A 1 365 ? 64.621 4.215 -96.502 1.00 72.81 365 SER A O 1
ATOM 2913 N N . ALA A 1 366 ? 66.455 2.985 -96.884 1.00 74.94 366 ALA A N 1
ATOM 2914 C CA . ALA A 1 366 ? 65.807 1.693 -96.651 1.00 74.94 366 ALA A CA 1
ATOM 2915 C C . ALA A 1 366 ? 65.515 1.454 -95.158 1.00 74.94 366 ALA A C 1
ATOM 2917 O O . ALA A 1 366 ? 64.450 0.949 -94.803 1.00 74.94 366 ALA A O 1
ATOM 2918 N N . LEU A 1 367 ? 66.435 1.857 -94.278 1.00 77.38 367 LEU A N 1
ATOM 2919 C CA . LEU A 1 367 ? 66.262 1.808 -92.829 1.00 77.38 367 LEU A CA 1
ATOM 2920 C C . LEU A 1 367 ? 65.178 2.795 -92.375 1.00 77.38 367 LEU A C 1
ATOM 2922 O O . LEU A 1 367 ? 64.300 2.416 -91.612 1.00 77.38 367 LEU A O 1
ATOM 2926 N N . ASN A 1 368 ? 65.166 4.011 -92.923 1.00 75.25 368 ASN A N 1
ATOM 2927 C CA . ASN A 1 368 ? 64.122 5.007 -92.692 1.00 75.25 368 ASN A CA 1
ATOM 2928 C C . ASN A 1 368 ? 62.766 4.535 -93.222 1.00 75.25 368 ASN A C 1
ATOM 2930 O O . ASN A 1 368 ? 61.760 4.785 -92.572 1.00 75.25 368 ASN A O 1
ATOM 2934 N N . GLY A 1 369 ? 62.718 3.792 -94.333 1.00 76.88 369 GLY A N 1
ATOM 2935 C CA . GLY A 1 369 ? 61.491 3.132 -94.795 1.00 76.88 369 GLY A CA 1
ATOM 2936 C C . GLY A 1 369 ? 60.981 2.072 -93.810 1.00 76.88 369 GLY A C 1
ATOM 2937 O O . GLY A 1 369 ? 59.786 2.005 -93.527 1.00 76.88 369 GLY A O 1
ATOM 2938 N N . ARG A 1 370 ? 61.884 1.284 -93.207 1.00 83.12 370 ARG A N 1
ATOM 2939 C CA . ARG A 1 370 ? 61.520 0.344 -92.131 1.00 83.12 370 ARG A CA 1
ATOM 2940 C C . ARG A 1 370 ? 61.081 1.073 -90.862 1.00 83.12 370 ARG A C 1
ATOM 2942 O O . ARG A 1 370 ? 60.069 0.688 -90.285 1.00 83.12 370 ARG A O 1
ATOM 2949 N N . PHE A 1 371 ? 61.773 2.133 -90.449 1.00 81.06 371 PHE A N 1
ATOM 2950 C CA . PHE A 1 371 ? 61.362 2.955 -89.310 1.00 81.06 371 PHE A CA 1
ATOM 2951 C C . PHE A 1 371 ? 60.011 3.622 -89.547 1.00 81.06 371 PHE A C 1
ATOM 2953 O O . PHE A 1 371 ? 59.189 3.595 -88.644 1.00 81.06 371 PHE A O 1
ATOM 2960 N N . ALA A 1 372 ? 59.729 4.113 -90.755 1.00 77.50 372 ALA A N 1
ATOM 2961 C CA . ALA A 1 372 ? 58.414 4.635 -91.109 1.00 77.50 372 ALA A CA 1
ATOM 2962 C C . ALA A 1 372 ? 57.323 3.566 -90.928 1.00 77.50 372 ALA A C 1
ATOM 2964 O O . ALA A 1 372 ? 56.337 3.820 -90.244 1.00 77.50 372 ALA A O 1
ATOM 2965 N N . SER A 1 373 ? 57.548 2.335 -91.406 1.00 81.19 373 SER A N 1
ATOM 2966 C CA . SER A 1 373 ? 56.593 1.231 -91.201 1.00 81.19 373 SER A CA 1
ATOM 2967 C C . SER A 1 373 ? 56.430 0.820 -89.727 1.00 81.19 373 SER A C 1
ATOM 2969 O O . SER A 1 373 ? 55.336 0.458 -89.296 1.00 81.19 373 SER A O 1
ATOM 2971 N N . TYR A 1 374 ? 57.496 0.900 -88.921 1.00 90.62 374 TYR A N 1
ATOM 2972 C CA . TYR A 1 374 ? 57.422 0.653 -87.479 1.00 90.62 374 TYR A CA 1
ATOM 2973 C C . TYR A 1 374 ? 56.686 1.775 -86.748 1.00 90.62 374 TYR A C 1
ATOM 2975 O O . TYR A 1 374 ? 55.878 1.485 -85.872 1.00 90.62 374 TYR A O 1
ATOM 2983 N N . ILE A 1 375 ? 56.923 3.031 -87.124 1.00 84.00 375 ILE A N 1
ATOM 2984 C CA . ILE A 1 375 ? 56.233 4.196 -86.569 1.00 84.00 375 ILE A CA 1
ATOM 2985 C C . ILE A 1 375 ? 54.742 4.120 -86.902 1.00 84.00 375 ILE A C 1
ATOM 2987 O O . ILE A 1 375 ? 53.930 4.267 -85.996 1.00 84.00 375 ILE A O 1
ATOM 2991 N N . GLU A 1 376 ? 54.366 3.789 -88.140 1.00 84.25 376 GLU A N 1
ATOM 2992 C CA . GLU A 1 376 ? 52.964 3.564 -88.518 1.00 84.25 376 GLU A CA 1
ATOM 2993 C C . GLU A 1 376 ? 52.332 2.418 -87.720 1.00 84.25 376 GLU A C 1
ATOM 2995 O O . GLU A 1 376 ? 51.210 2.543 -87.232 1.00 84.25 376 GLU A O 1
ATOM 3000 N N . LYS A 1 377 ? 53.059 1.313 -87.510 1.00 92.31 377 LYS A N 1
ATOM 3001 C CA . LYS A 1 377 ? 52.562 0.190 -86.704 1.00 92.31 377 LYS A CA 1
ATOM 3002 C C . LYS A 1 377 ? 52.393 0.561 -85.230 1.00 92.31 377 LYS A C 1
ATOM 3004 O O . LYS A 1 377 ? 51.404 0.165 -84.620 1.00 92.31 377 LYS A O 1
ATOM 3009 N N . VAL A 1 378 ? 53.323 1.324 -84.659 1.00 90.25 378 VAL A N 1
ATOM 3010 C CA . VAL A 1 378 ? 53.233 1.836 -83.283 1.00 90.25 378 VAL A CA 1
ATOM 3011 C C . VAL A 1 378 ? 52.088 2.837 -83.159 1.00 90.25 378 VAL A C 1
ATOM 3013 O O . VAL A 1 378 ? 51.333 2.771 -82.196 1.00 90.25 378 VAL A O 1
ATOM 3016 N N . GLN A 1 379 ? 51.887 3.710 -84.145 1.00 83.75 379 GLN A N 1
ATOM 3017 C CA . GLN A 1 379 ? 50.751 4.630 -84.175 1.00 83.75 379 GLN A CA 1
ATOM 3018 C C . GLN A 1 379 ? 49.416 3.882 -84.286 1.00 83.75 379 GLN A C 1
ATOM 3020 O O . GLN A 1 379 ? 48.495 4.189 -83.535 1.00 83.75 379 GLN A O 1
ATOM 3025 N N . ALA A 1 380 ? 49.318 2.859 -85.140 1.00 85.12 380 ALA A N 1
ATOM 3026 C CA . ALA A 1 380 ? 48.123 2.024 -85.260 1.00 85.12 380 ALA A CA 1
ATOM 3027 C C . ALA A 1 380 ? 47.835 1.233 -83.972 1.00 85.12 380 ALA A C 1
ATOM 3029 O O . ALA A 1 380 ? 46.686 1.154 -83.535 1.00 85.12 380 ALA A O 1
ATOM 3030 N N . LEU A 1 381 ? 48.871 0.690 -83.323 1.00 87.75 381 LEU A N 1
ATOM 3031 C CA . LEU A 1 381 ? 48.743 0.031 -82.022 1.00 87.75 381 LEU A CA 1
ATOM 3032 C C . LEU A 1 381 ? 48.343 1.019 -80.924 1.00 87.75 381 LEU A C 1
ATOM 3034 O O . LEU A 1 381 ? 47.470 0.697 -80.131 1.00 87.75 381 LEU A O 1
ATOM 3038 N N . ASN A 1 382 ? 48.895 2.232 -80.909 1.00 86.56 382 ASN A N 1
ATOM 3039 C CA . ASN A 1 382 ? 48.515 3.268 -79.948 1.00 86.56 382 ASN A CA 1
ATOM 3040 C C . ASN A 1 382 ? 47.073 3.740 -80.156 1.00 86.56 382 ASN A C 1
ATOM 3042 O O . ASN A 1 382 ? 46.348 3.910 -79.183 1.00 86.56 382 ASN A O 1
ATOM 3046 N N . GLN A 1 383 ? 46.612 3.882 -81.400 1.00 87.00 383 GLN A N 1
ATOM 3047 C CA . GLN A 1 383 ? 45.205 4.177 -81.699 1.00 87.00 383 GLN A CA 1
ATOM 3048 C C . GLN A 1 383 ? 44.281 3.020 -81.282 1.00 87.00 383 GLN A C 1
ATOM 3050 O O . GLN A 1 383 ? 43.203 3.243 -80.723 1.00 87.00 383 GLN A O 1
ATOM 3055 N N . SER A 1 384 ? 44.706 1.771 -81.496 1.00 86.75 384 SER A N 1
ATOM 3056 C CA . SER A 1 384 ? 43.975 0.590 -81.022 1.00 86.75 384 SER A CA 1
ATOM 3057 C C . SER A 1 384 ? 43.950 0.504 -79.493 1.00 86.75 384 SER A C 1
ATOM 3059 O O . SER A 1 384 ? 42.927 0.149 -78.917 1.00 86.75 384 SER A O 1
ATOM 3061 N N . ASN A 1 385 ? 45.045 0.846 -78.820 1.00 86.75 385 ASN A N 1
ATOM 3062 C CA . ASN A 1 385 ? 45.120 0.854 -77.363 1.00 86.75 385 ASN A CA 1
ATOM 3063 C C . ASN A 1 385 ? 44.266 1.981 -76.785 1.00 86.75 385 ASN A C 1
ATOM 3065 O O . ASN A 1 385 ? 43.484 1.720 -75.884 1.00 86.75 385 ASN A O 1
ATOM 3069 N N . ALA A 1 386 ? 44.295 3.180 -77.370 1.00 90.00 386 ALA A N 1
ATOM 3070 C CA . ALA A 1 386 ? 43.432 4.288 -76.964 1.00 90.00 386 ALA A CA 1
ATOM 3071 C C . ALA A 1 386 ? 41.940 3.946 -77.126 1.00 90.00 386 ALA A C 1
ATOM 3073 O O . ALA A 1 386 ? 41.114 4.254 -76.265 1.00 90.00 386 ALA A O 1
ATOM 3074 N N . THR A 1 387 ? 41.572 3.257 -78.212 1.00 88.62 387 THR A N 1
ATOM 3075 C CA . THR A 1 387 ? 40.189 2.794 -78.397 1.00 88.62 387 THR A CA 1
ATOM 3076 C C . THR A 1 387 ? 39.814 1.692 -77.405 1.00 88.62 387 THR A C 1
ATOM 3078 O O . THR A 1 387 ? 38.735 1.773 -76.817 1.00 88.62 387 THR A O 1
ATOM 3081 N N . LEU A 1 388 ? 40.689 0.720 -77.135 1.00 86.44 388 LEU A N 1
ATOM 3082 C CA . LEU A 1 388 ? 40.464 -0.295 -76.098 1.00 86.44 388 LEU A CA 1
ATOM 3083 C C . LEU A 1 388 ? 40.368 0.319 -74.696 1.00 86.44 388 LEU A C 1
ATOM 3085 O O . LEU A 1 388 ? 39.481 -0.055 -73.935 1.00 86.44 388 LEU A O 1
ATOM 3089 N N . GLU A 1 389 ? 41.208 1.296 -74.366 1.00 84.62 389 GLU A N 1
ATOM 3090 C CA . GLU A 1 389 ? 41.163 2.040 -73.105 1.00 84.62 389 GLU A CA 1
ATOM 3091 C C . GLU A 1 389 ? 39.847 2.806 -72.956 1.00 84.62 389 GLU A C 1
ATOM 3093 O O . GLU A 1 389 ? 39.209 2.720 -71.906 1.00 84.62 389 GLU A O 1
ATOM 3098 N N . SER A 1 390 ? 39.378 3.469 -74.019 1.00 83.31 390 SER A N 1
ATOM 3099 C CA . SER A 1 390 ? 38.079 4.154 -74.012 1.00 83.31 390 SER A CA 1
ATOM 3100 C C . SER A 1 390 ? 36.906 3.183 -73.820 1.00 83.31 390 SER A C 1
ATOM 3102 O O . SER A 1 390 ? 35.982 3.455 -73.051 1.00 83.31 390 SER A O 1
ATOM 3104 N N . GLN A 1 391 ? 36.958 2.003 -74.448 1.00 84.62 391 GLN A N 1
ATOM 3105 C CA . GLN A 1 391 ? 35.949 0.955 -74.276 1.00 84.62 391 GLN A CA 1
ATOM 3106 C C . GLN A 1 391 ? 35.983 0.380 -72.857 1.00 84.62 391 GLN A C 1
ATOM 3108 O O . GLN A 1 391 ? 34.936 0.150 -72.254 1.00 84.62 391 GLN A O 1
ATOM 3113 N N . LEU A 1 392 ? 37.175 0.206 -72.290 1.00 78.19 392 LEU A N 1
ATOM 3114 C CA . LEU A 1 392 ? 37.374 -0.309 -70.941 1.00 78.19 392 LEU A CA 1
ATOM 3115 C C . LEU A 1 392 ? 36.907 0.702 -69.882 1.00 78.19 392 LEU A C 1
ATOM 3117 O O . LEU A 1 392 ? 36.272 0.307 -68.903 1.00 78.19 392 LEU A O 1
ATOM 3121 N N . GLN A 1 393 ? 37.121 2.003 -70.101 1.00 77.31 393 GLN A N 1
ATOM 3122 C CA . GLN A 1 393 ? 36.530 3.069 -69.284 1.00 77.31 393 GLN A CA 1
ATOM 3123 C C . GLN A 1 393 ? 35.000 3.095 -69.393 1.00 77.31 393 GLN A C 1
ATOM 3125 O O . GLN A 1 393 ? 34.322 3.175 -68.370 1.00 77.31 393 GLN A O 1
ATOM 3130 N N . ALA A 1 394 ? 34.440 2.951 -70.598 1.00 75.75 394 ALA A N 1
ATOM 3131 C CA . ALA A 1 394 ? 32.991 2.925 -70.798 1.00 75.75 394 ALA A CA 1
ATOM 3132 C C . ALA A 1 394 ? 32.315 1.716 -70.118 1.00 75.75 394 ALA A C 1
ATOM 3134 O O . ALA A 1 394 ? 31.231 1.853 -69.550 1.00 75.75 394 ALA A O 1
ATOM 3135 N N . VAL A 1 395 ? 32.950 0.538 -70.135 1.00 70.31 395 VAL A N 1
ATOM 3136 C CA . VAL A 1 395 ? 32.458 -0.658 -69.427 1.00 70.31 395 VAL A CA 1
ATOM 3137 C C . VAL A 1 395 ? 32.576 -0.488 -67.911 1.00 70.31 395 VAL A C 1
ATOM 3139 O O . VAL A 1 395 ? 31.613 -0.769 -67.196 1.00 70.31 395 VAL A O 1
ATOM 3142 N N . LYS A 1 396 ? 33.701 0.039 -67.408 1.00 67.38 396 LYS A N 1
ATOM 3143 C CA . LYS A 1 396 ? 33.877 0.339 -65.975 1.00 67.38 396 LYS A CA 1
ATOM 3144 C C . LYS A 1 396 ? 32.844 1.345 -65.461 1.00 67.38 396 LYS A C 1
ATOM 3146 O O . LYS A 1 396 ? 32.275 1.130 -64.394 1.00 67.38 396 LYS A O 1
ATOM 3151 N N . ALA A 1 397 ? 32.548 2.387 -66.238 1.00 67.12 397 ALA A N 1
ATOM 3152 C CA . ALA A 1 397 ? 31.537 3.385 -65.896 1.00 67.12 397 ALA A CA 1
ATOM 3153 C C . ALA A 1 397 ? 30.112 2.801 -65.844 1.00 67.12 397 ALA A C 1
ATOM 3155 O O . ALA A 1 397 ? 29.300 3.242 -65.035 1.00 67.12 397 ALA A O 1
ATOM 3156 N N . LYS A 1 398 ? 29.804 1.790 -66.671 1.00 64.38 398 LYS A N 1
ATOM 3157 C CA . LYS A 1 398 ? 28.483 1.139 -66.696 1.00 64.38 398 LYS A CA 1
ATOM 3158 C C . LYS A 1 398 ? 28.298 0.062 -65.621 1.00 64.38 398 LYS A C 1
ATOM 3160 O O . LYS A 1 398 ? 27.194 -0.067 -65.104 1.00 64.38 398 LYS A O 1
ATOM 3165 N N . ALA A 1 399 ? 29.337 -0.708 -65.295 1.00 59.25 399 ALA A N 1
ATOM 3166 C CA . ALA A 1 399 ? 29.215 -1.889 -64.433 1.00 59.25 399 ALA A CA 1
ATOM 3167 C C . ALA A 1 399 ? 29.414 -1.612 -62.928 1.00 59.25 399 ALA A C 1
ATOM 3169 O O . ALA A 1 399 ? 28.825 -2.299 -62.101 1.00 59.25 399 ALA A O 1
ATOM 3170 N N . ALA A 1 400 ? 30.228 -0.622 -62.546 1.00 56.84 400 ALA A N 1
ATOM 3171 C CA . ALA A 1 400 ? 30.677 -0.468 -61.155 1.00 56.84 400 ALA A CA 1
ATOM 3172 C C . ALA A 1 400 ? 29.750 0.329 -60.196 1.00 56.84 400 ALA A C 1
ATOM 3174 O O . ALA A 1 400 ? 29.727 -0.025 -59.016 1.00 56.84 400 ALA A O 1
ATOM 3175 N N . PRO A 1 401 ? 28.976 1.358 -60.618 1.00 57.19 401 PRO A N 1
ATOM 3176 C CA . PRO A 1 401 ? 28.165 2.147 -59.675 1.00 57.19 401 PRO A CA 1
ATOM 3177 C C . PRO A 1 401 ? 26.690 1.717 -59.571 1.00 57.19 401 PRO A C 1
ATOM 3179 O O . PRO A 1 401 ? 26.080 1.854 -58.513 1.00 57.19 401 PRO A O 1
ATOM 3182 N N . VAL A 1 402 ? 26.088 1.200 -60.650 1.00 58.09 402 VAL A N 1
ATOM 3183 C CA . VAL A 1 402 ? 24.617 1.083 -60.753 1.00 58.09 402 VAL A CA 1
ATOM 3184 C C . VAL A 1 402 ? 24.051 -0.147 -60.034 1.00 58.09 402 VAL A C 1
ATOM 3186 O O . VAL A 1 402 ? 22.975 -0.063 -59.448 1.00 58.09 402 VAL A O 1
ATOM 3189 N N . GLU A 1 403 ? 24.741 -1.290 -60.052 1.00 60.34 403 GLU A N 1
ATOM 3190 C CA . GLU A 1 403 ? 24.279 -2.489 -59.331 1.00 60.34 403 GLU A CA 1
ATOM 3191 C C . GLU A 1 403 ? 24.625 -2.423 -57.842 1.00 60.34 403 GLU A C 1
ATOM 3193 O O . GLU A 1 403 ? 23.764 -2.692 -57.008 1.00 60.34 403 GLU A O 1
ATOM 3198 N N . LYS A 1 404 ? 25.833 -1.962 -57.496 1.00 64.56 404 LYS A N 1
ATOM 3199 C CA . LYS A 1 404 ? 26.264 -1.763 -56.106 1.00 64.56 404 LYS A CA 1
ATOM 3200 C C . LYS A 1 404 ? 25.365 -0.766 -55.360 1.00 64.56 404 LYS A C 1
ATOM 3202 O O . LYS A 1 404 ? 24.894 -1.086 -54.273 1.00 64.56 404 LYS A O 1
ATOM 3207 N N . GLY A 1 405 ? 25.011 0.360 -55.989 1.00 70.38 405 GLY A N 1
ATOM 3208 C CA . GLY A 1 405 ? 24.104 1.349 -55.397 1.00 70.38 405 GLY A CA 1
ATOM 3209 C C . GLY A 1 405 ? 22.681 0.829 -55.140 1.00 70.38 405 GLY A C 1
ATOM 3210 O O . GLY A 1 405 ? 22.045 1.236 -54.170 1.00 70.38 405 GLY A O 1
ATOM 3211 N N . LYS A 1 406 ? 22.176 -0.117 -55.951 1.00 73.12 406 LYS A N 1
ATOM 3212 C CA . LYS A 1 406 ? 20.864 -0.750 -55.709 1.00 73.12 406 LYS A CA 1
ATOM 3213 C C . LYS A 1 406 ? 20.876 -1.617 -54.450 1.00 73.12 406 LYS A C 1
ATOM 3215 O O . LYS A 1 406 ? 19.932 -1.548 -53.667 1.00 73.12 406 LYS A O 1
ATOM 3220 N N . TYR A 1 407 ? 21.928 -2.409 -54.247 1.00 73.81 407 TYR A N 1
ATOM 3221 C CA . TYR A 1 407 ? 22.058 -3.250 -53.053 1.00 73.81 407 TYR A CA 1
ATOM 3222 C C . TYR A 1 407 ? 22.389 -2.426 -51.803 1.00 73.81 407 TYR A C 1
ATOM 3224 O O . TYR A 1 407 ? 21.813 -2.680 -50.750 1.00 73.81 407 TYR A O 1
ATOM 3232 N N . GLU A 1 408 ? 23.222 -1.388 -51.916 1.00 75.38 408 GLU A N 1
ATOM 3233 C CA . GLU A 1 408 ? 23.491 -0.446 -50.818 1.00 75.38 408 GLU A CA 1
ATOM 3234 C C . GLU A 1 408 ? 22.224 0.298 -50.375 1.00 75.38 408 GLU A C 1
ATOM 3236 O O . GLU A 1 408 ? 21.985 0.435 -49.176 1.00 75.38 408 GLU A O 1
ATOM 3241 N N . GLY A 1 409 ? 21.361 0.697 -51.316 1.00 79.44 409 GLY A N 1
ATOM 3242 C CA . GLY A 1 409 ? 20.055 1.281 -51.004 1.00 79.44 409 GLY A CA 1
ATOM 3243 C C . GLY A 1 409 ? 19.123 0.309 -50.273 1.00 79.44 409 GLY A C 1
ATOM 3244 O O . GLY A 1 409 ? 18.498 0.685 -49.284 1.00 79.44 409 GLY A O 1
ATOM 3245 N N . MET A 1 410 ? 19.064 -0.958 -50.703 1.00 79.81 410 MET A N 1
ATOM 3246 C CA . MET A 1 410 ? 18.278 -1.989 -50.007 1.00 79.81 410 MET A CA 1
ATOM 3247 C C . MET A 1 410 ? 18.825 -2.291 -48.604 1.00 79.81 410 MET A C 1
ATOM 3249 O O . MET A 1 410 ? 18.039 -2.423 -47.669 1.00 79.81 410 MET A O 1
ATOM 3253 N N . LEU A 1 411 ? 20.150 -2.354 -48.432 1.00 77.00 411 LEU A N 1
ATOM 3254 C CA . LEU A 1 411 ? 20.791 -2.545 -47.125 1.00 77.00 411 LEU A CA 1
ATOM 3255 C C . LEU A 1 411 ? 20.549 -1.354 -46.194 1.00 77.00 411 LEU A C 1
ATOM 3257 O O . LEU A 1 411 ? 20.259 -1.550 -45.019 1.00 77.00 411 LEU A O 1
ATOM 3261 N N . SER A 1 412 ? 20.624 -0.125 -46.709 1.00 82.75 412 SER A N 1
ATOM 3262 C CA . SER A 1 412 ? 20.307 1.080 -45.938 1.00 82.75 412 SER A CA 1
ATOM 3263 C C . SER A 1 412 ? 18.840 1.105 -45.498 1.00 82.75 412 SER A C 1
ATOM 3265 O O . SER A 1 412 ? 18.567 1.428 -44.344 1.00 82.75 412 SER A O 1
ATOM 3267 N N . ALA A 1 413 ? 17.911 0.704 -46.372 1.00 81.81 413 ALA A N 1
ATOM 3268 C CA . ALA A 1 413 ? 16.492 0.606 -46.037 1.00 81.81 413 ALA A CA 1
ATOM 3269 C C . ALA A 1 413 ? 16.212 -0.482 -44.984 1.00 81.81 413 ALA A C 1
ATOM 3271 O O . ALA A 1 413 ? 15.461 -0.242 -44.042 1.00 81.81 413 ALA A O 1
ATOM 3272 N N . LEU A 1 414 ? 16.846 -1.655 -45.105 1.00 80.75 414 LEU A N 1
ATOM 3273 C CA . LEU A 1 414 ? 16.723 -2.736 -44.122 1.00 80.75 414 LEU A CA 1
ATOM 3274 C C . LEU A 1 414 ? 17.317 -2.349 -42.762 1.00 80.75 414 LEU A C 1
ATOM 3276 O O . LEU A 1 414 ? 16.697 -2.622 -41.741 1.00 80.75 414 LEU A O 1
ATOM 3280 N N . ARG A 1 415 ? 18.470 -1.667 -42.731 1.00 86.69 415 ARG A N 1
ATOM 3281 C CA . ARG A 1 415 ? 19.070 -1.152 -41.485 1.00 86.69 415 ARG A CA 1
ATOM 3282 C C . ARG A 1 415 ? 18.146 -0.150 -40.793 1.00 86.69 415 ARG A C 1
ATOM 3284 O O . ARG A 1 415 ? 17.841 -0.333 -39.623 1.00 86.69 415 ARG A O 1
ATOM 3291 N N . ALA A 1 416 ? 17.596 0.812 -41.536 1.00 86.31 416 ALA A N 1
ATOM 3292 C CA . ALA A 1 416 ? 16.622 1.760 -40.993 1.00 86.31 416 ALA A CA 1
ATOM 3293 C C . ALA A 1 416 ? 15.357 1.065 -40.451 1.00 86.31 416 ALA A C 1
ATOM 3295 O O . ALA A 1 416 ? 14.792 1.489 -39.444 1.00 86.31 416 ALA A O 1
ATOM 3296 N N . GLN A 1 417 ? 14.916 -0.024 -41.091 1.00 86.62 417 GLN A N 1
ATOM 3297 C CA . GLN A 1 417 ? 13.799 -0.829 -40.600 1.00 86.62 417 GLN A CA 1
ATOM 3298 C C . GLN A 1 417 ? 14.148 -1.569 -39.298 1.00 86.62 417 GLN A C 1
ATOM 3300 O O . GLN A 1 417 ? 13.320 -1.597 -38.390 1.00 86.62 417 GLN A O 1
ATOM 3305 N N . VAL A 1 418 ? 15.353 -2.137 -39.184 1.00 83.81 418 VAL A N 1
ATOM 3306 C CA . VAL A 1 418 ? 15.842 -2.786 -37.953 1.00 83.81 418 VAL A CA 1
ATOM 3307 C C . VAL A 1 418 ? 15.971 -1.775 -36.814 1.00 83.81 418 VAL A C 1
ATOM 3309 O O . VAL A 1 418 ? 15.516 -2.061 -35.708 1.00 83.81 418 VAL A O 1
ATOM 3312 N N . ASP A 1 419 ? 16.499 -0.582 -37.079 1.00 86.88 419 ASP A N 1
ATOM 3313 C CA . ASP A 1 419 ? 16.608 0.488 -36.081 1.00 86.88 419 ASP A CA 1
ATOM 3314 C C . ASP A 1 419 ? 15.220 0.946 -35.611 1.00 86.88 419 ASP A C 1
ATOM 3316 O O . ASP A 1 419 ? 14.962 1.044 -34.411 1.00 86.88 419 ASP A O 1
ATOM 3320 N N . GLY A 1 420 ? 14.280 1.129 -36.545 1.00 88.31 420 GLY A N 1
ATOM 3321 C CA . GLY A 1 420 ? 12.893 1.468 -36.224 1.00 88.31 420 GLY A CA 1
ATOM 3322 C C . GLY A 1 420 ? 12.182 0.382 -35.409 1.00 88.31 420 GLY A C 1
ATOM 3323 O O . GLY A 1 420 ? 11.481 0.691 -34.445 1.00 88.31 420 GLY A O 1
ATOM 3324 N N . LEU A 1 421 ? 12.380 -0.898 -35.746 1.00 86.69 421 LEU A N 1
ATOM 3325 C CA . LEU A 1 421 ? 11.845 -2.022 -34.969 1.00 86.69 421 LEU A CA 1
ATOM 3326 C C . LEU A 1 421 ? 12.495 -2.124 -33.583 1.00 86.69 421 LEU A C 1
ATOM 3328 O O . LEU A 1 421 ? 11.795 -2.406 -32.612 1.00 86.69 421 LEU A O 1
ATOM 3332 N N . SER A 1 422 ? 13.793 -1.842 -33.472 1.00 83.75 422 SER A N 1
ATOM 3333 C CA . SER A 1 422 ? 14.526 -1.835 -32.200 1.00 83.75 422 SER A CA 1
ATOM 3334 C C . SER A 1 422 ? 14.046 -0.707 -31.286 1.00 83.75 422 SER A C 1
ATOM 3336 O O . SER A 1 422 ? 13.815 -0.929 -30.099 1.00 83.75 422 SER A O 1
ATOM 3338 N N . GLN A 1 423 ? 13.793 0.483 -31.839 1.00 90.12 423 GLN A N 1
ATOM 3339 C CA . GLN A 1 423 ? 13.209 1.600 -31.096 1.00 90.12 423 GLN A CA 1
ATOM 3340 C C . GLN A 1 423 ? 11.777 1.289 -30.633 1.00 90.12 423 GLN A C 1
ATOM 3342 O O . GLN A 1 423 ? 11.430 1.565 -29.486 1.00 90.12 423 GLN A O 1
ATOM 3347 N N . GLN A 1 424 ? 10.960 0.659 -31.487 1.00 85.81 424 GLN A N 1
ATOM 3348 C CA . GLN A 1 424 ? 9.629 0.181 -31.092 1.00 85.81 424 GLN A CA 1
ATOM 3349 C C . GLN A 1 424 ? 9.699 -0.891 -29.995 1.00 85.81 424 GLN A C 1
ATOM 3351 O O . GLN A 1 424 ? 8.872 -0.876 -29.087 1.00 85.81 424 GLN A O 1
ATOM 3356 N N . LYS A 1 425 ? 10.670 -1.813 -30.054 1.00 83.81 425 LYS A N 1
ATOM 3357 C CA . LYS A 1 425 ? 10.900 -2.825 -29.010 1.00 83.81 425 LYS A CA 1
ATOM 3358 C C . LYS A 1 425 ? 11.242 -2.158 -27.677 1.00 83.81 425 LYS A C 1
ATOM 3360 O O . LYS A 1 425 ? 10.581 -2.447 -26.689 1.00 83.81 425 LYS A O 1
ATOM 3365 N N . ALA A 1 426 ? 12.172 -1.204 -27.672 1.00 85.88 426 ALA A N 1
ATOM 3366 C CA . ALA A 1 426 ? 12.549 -0.462 -26.468 1.00 85.88 426 ALA A CA 1
ATOM 3367 C C . ALA A 1 426 ? 11.372 0.326 -25.856 1.00 85.88 426 ALA A C 1
ATOM 3369 O O . ALA A 1 426 ? 11.213 0.354 -24.637 1.00 85.88 426 ALA A O 1
ATOM 3370 N N . GLN A 1 427 ? 10.515 0.930 -26.689 1.00 88.31 427 GLN A N 1
ATOM 3371 C CA . GLN A 1 427 ? 9.290 1.600 -26.227 1.00 88.31 427 GLN A CA 1
ATOM 3372 C C . GLN A 1 427 ? 8.291 0.618 -25.603 1.00 88.31 427 GLN A C 1
ATOM 3374 O O . GLN A 1 427 ? 7.761 0.872 -24.528 1.00 88.31 427 GLN A O 1
ATOM 3379 N N . LEU A 1 428 ? 8.053 -0.530 -26.240 1.00 85.50 428 LEU A N 1
ATOM 3380 C CA . LEU A 1 428 ? 7.156 -1.548 -25.687 1.00 85.50 428 LEU A CA 1
ATOM 3381 C C . LEU A 1 428 ? 7.706 -2.162 -24.391 1.00 85.50 428 LEU A C 1
ATOM 3383 O O . LEU A 1 428 ? 6.933 -2.494 -23.496 1.00 85.50 428 LEU A O 1
ATOM 3387 N N . GLU A 1 429 ? 9.026 -2.305 -24.271 1.00 85.94 429 GLU A N 1
ATOM 3388 C CA . GLU A 1 429 ? 9.684 -2.780 -23.052 1.00 85.94 429 GLU A CA 1
ATOM 3389 C C . GLU A 1 429 ? 9.558 -1.778 -21.900 1.00 85.94 429 GLU A C 1
ATOM 3391 O O . GLU A 1 429 ? 9.294 -2.199 -20.773 1.00 85.94 429 GLU A O 1
ATOM 3396 N N . SER A 1 430 ? 9.684 -0.471 -22.158 1.00 84.19 430 SER A N 1
ATOM 3397 C CA . SER A 1 430 ? 9.472 0.549 -21.123 1.00 84.19 430 SER A CA 1
ATOM 3398 C C . SER A 1 430 ? 8.004 0.635 -20.696 1.00 84.19 430 SER A C 1
ATOM 3400 O O . SER A 1 430 ? 7.726 0.698 -19.498 1.00 84.19 430 SER A O 1
ATOM 3402 N N . GLU A 1 431 ? 7.062 0.541 -21.642 1.00 86.38 431 GLU A N 1
ATOM 3403 C CA . GLU A 1 431 ? 5.630 0.436 -21.344 1.00 86.38 431 GLU A CA 1
ATOM 3404 C C . GLU A 1 431 ? 5.333 -0.801 -20.492 1.00 86.38 431 GLU A C 1
ATOM 3406 O O . GLU A 1 431 ? 4.667 -0.689 -19.466 1.00 86.38 431 GLU A O 1
ATOM 3411 N N . ARG A 1 432 ? 5.855 -1.978 -20.865 1.00 84.94 432 ARG A N 1
ATOM 3412 C CA . ARG A 1 432 ? 5.708 -3.215 -20.081 1.00 84.94 432 ARG A CA 1
ATOM 3413 C C . ARG A 1 432 ? 6.251 -3.041 -18.666 1.00 84.94 432 ARG A C 1
ATOM 3415 O O . ARG A 1 432 ? 5.559 -3.409 -17.726 1.00 84.94 432 ARG A O 1
ATOM 3422 N N . ASN A 1 433 ? 7.449 -2.480 -18.506 1.00 84.75 433 ASN A N 1
ATOM 3423 C CA . ASN A 1 433 ? 8.046 -2.281 -17.184 1.00 84.75 433 ASN A CA 1
ATOM 3424 C C . ASN A 1 433 ? 7.206 -1.312 -16.330 1.00 84.75 433 ASN A C 1
ATOM 3426 O O . ASN A 1 433 ? 7.029 -1.540 -15.137 1.00 84.75 433 ASN A O 1
ATOM 3430 N N . SER A 1 434 ? 6.633 -0.268 -16.941 1.00 83.62 434 SER A N 1
ATOM 3431 C CA . SER A 1 434 ? 5.701 0.636 -16.256 1.00 83.62 434 SER A CA 1
ATOM 3432 C C . SER A 1 434 ? 4.417 -0.080 -15.826 1.00 83.62 434 SER A C 1
ATOM 3434 O O . SER A 1 434 ? 3.996 0.062 -14.679 1.00 83.62 434 SER A O 1
ATOM 3436 N N . TRP A 1 435 ? 3.820 -0.895 -16.704 1.00 76.06 435 TRP A N 1
ATOM 3437 C CA . TRP A 1 435 ? 2.636 -1.693 -16.371 1.00 76.06 435 TRP A CA 1
ATOM 3438 C C . TRP A 1 435 ? 2.919 -2.744 -15.298 1.00 76.06 435 TRP A C 1
ATOM 3440 O O . TRP A 1 435 ? 2.075 -2.965 -14.437 1.00 76.06 435 TRP A O 1
ATOM 3450 N N . GLN A 1 436 ? 4.101 -3.359 -15.319 1.00 79.62 436 GLN A N 1
ATOM 3451 C CA . GLN A 1 436 ? 4.526 -4.318 -14.306 1.00 79.62 436 GLN A CA 1
ATOM 3452 C C . GLN A 1 436 ? 4.676 -3.647 -12.938 1.00 79.62 436 GLN A C 1
ATOM 3454 O O . GLN A 1 436 ? 4.122 -4.140 -11.963 1.00 79.62 436 GLN A O 1
ATOM 3459 N N . SER A 1 437 ? 5.341 -2.492 -12.873 1.00 81.19 437 SER A N 1
ATOM 3460 C CA . SER A 1 437 ? 5.473 -1.733 -11.625 1.00 81.19 437 SER A CA 1
ATOM 3461 C C . SER A 1 437 ? 4.108 -1.312 -11.066 1.00 81.19 437 SER A C 1
ATOM 3463 O O . SER A 1 437 ? 3.870 -1.452 -9.870 1.00 81.19 437 SER A O 1
ATOM 3465 N N . GLN A 1 438 ? 3.176 -0.887 -11.927 1.00 82.12 438 GLN A N 1
ATOM 3466 C CA . GLN A 1 438 ? 1.800 -0.606 -11.506 1.00 82.12 438 GLN A CA 1
ATOM 3467 C C . GLN A 1 438 ? 1.092 -1.869 -10.998 1.00 82.12 438 GLN A C 1
ATOM 3469 O O . GLN A 1 438 ? 0.397 -1.811 -9.989 1.00 82.12 438 GLN A O 1
ATOM 3474 N N . ALA A 1 439 ? 1.251 -3.014 -11.667 1.00 73.50 439 ALA A N 1
ATOM 3475 C CA . ALA A 1 439 ? 0.647 -4.273 -11.235 1.00 73.50 439 ALA A CA 1
ATOM 3476 C C . ALA A 1 439 ? 1.184 -4.733 -9.870 1.00 73.50 439 ALA A C 1
ATOM 3478 O O . ALA A 1 439 ? 0.392 -5.136 -9.023 1.00 73.50 439 ALA A O 1
ATOM 3479 N N . GLU A 1 440 ? 2.492 -4.614 -9.635 1.00 79.50 440 GLU A N 1
ATOM 3480 C CA . GLU A 1 440 ? 3.132 -4.907 -8.346 1.00 79.50 440 GLU A CA 1
ATOM 3481 C C . GLU A 1 440 ? 2.630 -3.957 -7.242 1.00 79.50 440 GLU A C 1
ATOM 3483 O O . GLU A 1 440 ? 2.297 -4.406 -6.145 1.00 79.50 440 GLU A O 1
ATOM 3488 N N . GLU A 1 441 ? 2.474 -2.662 -7.539 1.00 83.44 441 GLU A N 1
ATOM 3489 C CA . GLU A 1 441 ? 1.893 -1.687 -6.604 1.00 83.44 441 GLU A CA 1
ATOM 3490 C C . GLU A 1 441 ? 0.437 -2.038 -6.248 1.00 83.44 441 GLU A C 1
ATOM 3492 O O . GLU A 1 441 ? 0.042 -2.019 -5.079 1.00 83.44 441 GLU A O 1
ATOM 3497 N N . TRP A 1 442 ? -0.379 -2.389 -7.246 1.00 69.88 442 TRP A N 1
ATOM 3498 C CA . TRP A 1 442 ? -1.768 -2.801 -7.032 1.00 69.88 442 TRP A CA 1
ATOM 3499 C C . TRP A 1 442 ? -1.881 -4.140 -6.303 1.00 69.88 442 TRP A C 1
ATOM 3501 O O . TRP A 1 442 ? -2.780 -4.294 -5.474 1.00 69.88 442 TRP A O 1
ATOM 3511 N N . GLN A 1 443 ? -0.975 -5.085 -6.562 1.00 79.19 443 GLN A N 1
ATOM 3512 C CA . GLN A 1 443 ? -0.884 -6.338 -5.819 1.00 79.19 443 GLN A CA 1
ATOM 3513 C C . GLN A 1 443 ? -0.573 -6.064 -4.346 1.00 79.19 443 GLN A C 1
ATOM 3515 O O . GLN A 1 443 ? -1.298 -6.558 -3.484 1.00 79.19 443 GLN A O 1
ATOM 3520 N N . GLY A 1 444 ? 0.421 -5.218 -4.060 1.00 79.81 444 GLY A N 1
ATOM 3521 C CA . GLY A 1 444 ? 0.750 -4.806 -2.695 1.00 79.81 444 GLY A CA 1
ATOM 3522 C C . GLY A 1 444 ? -0.445 -4.174 -1.980 1.00 79.81 444 GLY A C 1
ATOM 3523 O O . GLY A 1 444 ? -0.775 -4.570 -0.863 1.00 79.81 444 GLY A O 1
ATOM 3524 N N . LYS A 1 445 ? -1.178 -3.278 -2.658 1.00 80.00 445 LYS A N 1
ATOM 3525 C CA . LYS A 1 445 ? -2.425 -2.702 -2.123 1.00 80.00 445 LYS A CA 1
ATOM 3526 C C . LYS A 1 445 ? -3.485 -3.772 -1.844 1.00 80.00 445 LYS A C 1
ATOM 3528 O O . LYS A 1 445 ? -4.128 -3.718 -0.803 1.00 80.00 445 LYS A O 1
ATOM 3533 N N . CYS A 1 446 ? -3.688 -4.743 -2.736 1.00 66.38 446 CYS A N 1
ATOM 3534 C CA . CYS A 1 446 ? -4.665 -5.819 -2.523 1.00 66.38 446 CYS A CA 1
ATOM 3535 C C . CYS A 1 446 ? -4.276 -6.740 -1.357 1.00 66.38 446 CYS A C 1
ATOM 3537 O O . CYS A 1 446 ? -5.135 -7.128 -0.569 1.00 66.38 446 CYS A O 1
ATOM 3539 N N . GLU A 1 447 ? -2.994 -7.083 -1.232 1.00 77.06 447 GLU A N 1
ATOM 3540 C CA . GLU A 1 447 ? -2.475 -7.900 -0.131 1.00 77.06 447 GLU A CA 1
ATOM 3541 C C . GLU A 1 447 ? -2.622 -7.176 1.211 1.00 77.06 447 GLU A C 1
ATOM 3543 O O . GLU A 1 447 ? -3.128 -7.757 2.173 1.00 77.06 447 GLU A O 1
ATOM 3548 N N . GLU A 1 448 ? -2.278 -5.888 1.265 1.00 80.06 448 GLU A N 1
ATOM 3549 C CA . GLU A 1 448 ? -2.484 -5.053 2.448 1.00 80.06 448 GLU A CA 1
ATOM 3550 C C . GLU A 1 448 ? -3.969 -5.019 2.838 1.00 80.06 448 GLU A C 1
ATOM 3552 O O . GLU A 1 448 ? -4.318 -5.351 3.974 1.00 80.06 448 GLU A O 1
ATOM 3557 N N . GLN A 1 449 ? -4.869 -4.743 1.889 1.00 74.69 449 GLN A N 1
ATOM 3558 C CA . GLN A 1 449 ? -6.312 -4.751 2.151 1.00 74.69 449 GLN A CA 1
ATOM 3559 C C . GLN A 1 449 ? -6.818 -6.120 2.623 1.00 74.69 449 GLN A C 1
ATOM 3561 O O . GLN A 1 449 ? -7.603 -6.192 3.572 1.00 74.69 449 GLN A O 1
ATOM 3566 N N . TYR A 1 450 ? -6.331 -7.220 2.042 1.00 79.69 450 TYR A N 1
ATOM 3567 C CA . TYR A 1 450 ? -6.680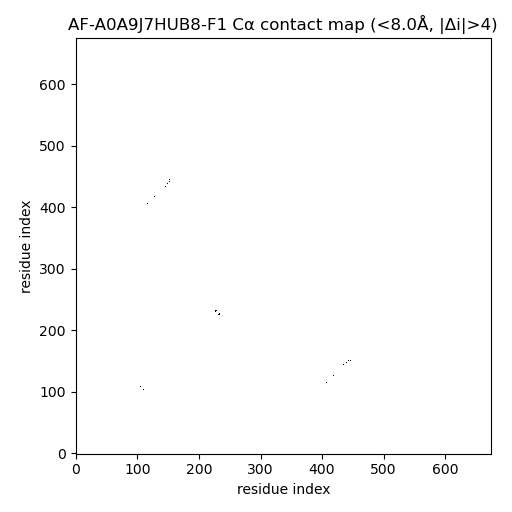 -8.568 2.489 1.00 79.69 450 TYR A CA 1
ATOM 3568 C C . TYR A 1 450 ? -6.259 -8.815 3.945 1.00 79.69 450 TYR A C 1
ATOM 3570 O O . TYR A 1 450 ? -7.045 -9.355 4.731 1.00 79.69 450 TYR A O 1
ATOM 3578 N N . THR A 1 451 ? -5.049 -8.398 4.337 1.00 81.88 451 THR A N 1
ATOM 3579 C CA . THR A 1 451 ? -4.579 -8.548 5.726 1.00 81.88 451 THR A CA 1
ATOM 3580 C C . THR A 1 451 ? -5.423 -7.732 6.703 1.00 81.88 451 THR A C 1
ATOM 3582 O O . THR A 1 451 ? -5.860 -8.270 7.726 1.00 81.88 451 THR A O 1
ATOM 3585 N N . VAL A 1 452 ? -5.753 -6.484 6.351 1.00 82.62 452 VAL A N 1
ATOM 3586 C CA . VAL A 1 452 ? -6.631 -5.610 7.140 1.00 82.62 452 VAL A CA 1
ATOM 3587 C C . VAL A 1 452 ? -8.022 -6.228 7.277 1.00 82.62 452 VAL A C 1
ATOM 3589 O O . VAL A 1 452 ? -8.540 -6.354 8.388 1.00 82.62 452 VAL A O 1
ATOM 3592 N N . ARG A 1 453 ? -8.621 -6.696 6.177 1.00 68.88 453 ARG A N 1
ATOM 3593 C CA . ARG A 1 453 ? -9.943 -7.333 6.187 1.00 68.88 453 ARG A CA 1
ATOM 3594 C C . ARG A 1 453 ? -9.963 -8.630 6.984 1.00 68.88 453 ARG A C 1
ATOM 3596 O O . ARG A 1 453 ? -10.928 -8.883 7.703 1.00 68.88 453 ARG A O 1
ATOM 3603 N N . SER A 1 454 ? -8.924 -9.451 6.875 1.00 80.38 454 SER A N 1
ATOM 3604 C CA . SER A 1 454 ? -8.778 -10.656 7.692 1.00 80.38 454 SER A CA 1
ATOM 3605 C C . SER A 1 454 ? -8.741 -10.301 9.185 1.00 80.38 454 SER A C 1
ATOM 3607 O O . SER A 1 454 ? -9.445 -10.922 9.986 1.00 80.38 454 SER A O 1
ATOM 3609 N N . GLY A 1 455 ? -8.007 -9.242 9.546 1.00 81.50 455 GLY A N 1
ATOM 3610 C CA . GLY A 1 455 ? -7.970 -8.692 10.902 1.00 81.50 455 GLY A CA 1
ATOM 3611 C C . GLY A 1 455 ? -9.342 -8.228 11.396 1.00 81.50 455 GLY A C 1
ATOM 3612 O O . GLY A 1 455 ? -9.800 -8.685 12.445 1.00 81.50 455 GLY A O 1
ATOM 3613 N N . LEU A 1 456 ? -10.035 -7.397 10.611 1.00 81.88 456 LEU A N 1
ATOM 3614 C CA . LEU A 1 456 ? -11.377 -6.898 10.936 1.00 81.88 456 LEU A CA 1
ATOM 3615 C C . LEU A 1 456 ? -12.404 -8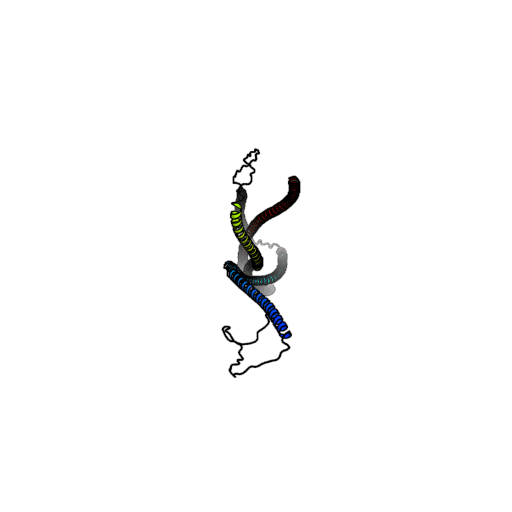.030 11.041 1.00 81.88 456 LEU A C 1
ATOM 3617 O O . LEU A 1 456 ? -13.240 -8.027 11.940 1.00 81.88 456 LEU A O 1
ATOM 3621 N N . LYS A 1 457 ? -12.336 -9.039 10.166 1.00 84.94 457 LYS A N 1
ATOM 3622 C CA . LYS A 1 457 ? -13.220 -10.210 10.231 1.00 84.94 457 LYS A CA 1
ATOM 3623 C C . LYS A 1 457 ? -13.005 -10.994 11.525 1.00 84.94 457 LYS A C 1
ATOM 3625 O O . LYS A 1 457 ? -13.978 -11.378 12.165 1.00 84.94 457 LYS A O 1
ATOM 3630 N N . ALA A 1 458 ? -11.753 -11.202 11.931 1.00 85.19 458 ALA A N 1
ATOM 3631 C CA . ALA A 1 458 ? -11.441 -11.860 13.197 1.00 85.19 458 ALA A CA 1
ATOM 3632 C C . ALA A 1 458 ? -11.918 -11.044 14.414 1.00 85.19 458 ALA A C 1
ATOM 3634 O O . ALA A 1 458 ? -12.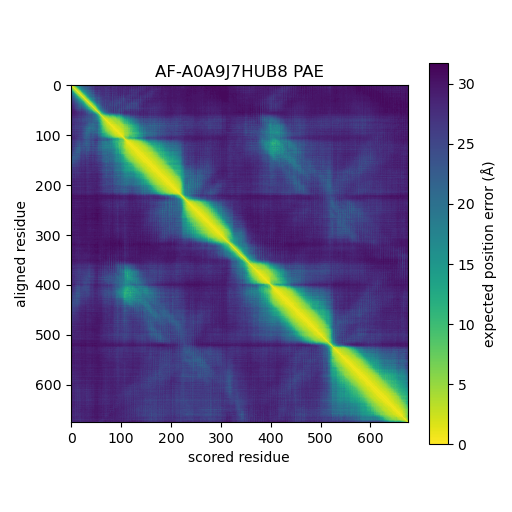343 -11.618 15.414 1.00 85.19 458 ALA A O 1
ATOM 3635 N N . GLU A 1 459 ? -11.863 -9.715 14.340 1.00 86.38 459 GLU A N 1
ATOM 3636 C CA . GLU A 1 459 ? -12.363 -8.818 15.388 1.00 86.38 459 GLU A CA 1
ATOM 3637 C C . GLU A 1 459 ? -13.894 -8.820 15.476 1.00 86.38 459 GLU A C 1
ATOM 3639 O O . GLU A 1 459 ? -14.439 -8.963 16.565 1.00 86.38 459 GLU A O 1
ATOM 3644 N N . ILE A 1 460 ? -14.597 -8.798 14.339 1.00 80.31 460 ILE A N 1
ATOM 3645 C CA . ILE A 1 460 ? -16.058 -8.950 14.292 1.00 80.31 460 ILE A CA 1
ATOM 3646 C C . ILE A 1 460 ? -16.495 -10.279 14.919 1.00 80.31 460 ILE A C 1
ATOM 3648 O O . ILE A 1 460 ? -17.463 -10.305 15.676 1.00 80.31 460 ILE A O 1
ATOM 3652 N N . GLU A 1 461 ? -15.802 -11.382 14.626 1.00 87.75 461 GLU A N 1
ATOM 3653 C CA . GLU A 1 461 ? -16.145 -12.683 15.210 1.00 87.75 461 GLU A CA 1
ATOM 3654 C C . GLU A 1 461 ? -15.866 -12.744 16.722 1.00 87.75 461 GLU A C 1
ATOM 3656 O O . GLU A 1 461 ? -16.676 -13.319 17.451 1.00 87.75 461 GLU A O 1
ATOM 3661 N N . ARG A 1 462 ? -14.806 -12.088 17.225 1.00 88.94 462 ARG A N 1
ATOM 3662 C CA . ARG A 1 462 ? -14.617 -11.914 18.681 1.00 88.94 462 ARG A CA 1
ATOM 3663 C C . ARG A 1 462 ? -15.759 -11.116 19.303 1.00 88.94 462 ARG A C 1
ATOM 3665 O O . ARG A 1 462 ? -16.395 -11.604 20.232 1.00 88.94 462 ARG A O 1
ATOM 3672 N N . ASN A 1 463 ? -16.090 -9.960 18.733 1.00 84.69 463 ASN A N 1
ATOM 3673 C CA . ASN A 1 463 ? -17.144 -9.092 19.260 1.00 84.69 463 ASN A CA 1
ATOM 3674 C C . ASN A 1 463 ? -18.516 -9.788 19.248 1.00 84.69 463 ASN A C 1
ATOM 3676 O O . ASN A 1 463 ? -19.316 -9.619 20.166 1.00 84.69 463 ASN A O 1
ATOM 3680 N N . LYS A 1 464 ? -18.807 -10.614 18.232 1.00 88.19 464 LYS A N 1
ATOM 3681 C CA . LYS A 1 464 ? -20.022 -11.447 18.207 1.00 88.19 464 LYS A CA 1
ATOM 3682 C C . LYS A 1 464 ? -20.043 -12.473 19.339 1.00 88.19 464 LYS A C 1
ATOM 3684 O O . LYS A 1 464 ? -21.099 -12.678 19.937 1.00 88.19 464 LYS A O 1
ATOM 3689 N N . ALA A 1 465 ? -18.912 -13.116 19.626 1.00 90.88 465 ALA A N 1
ATOM 3690 C CA . ALA A 1 465 ? -18.807 -14.069 20.727 1.00 90.88 465 ALA A CA 1
ATOM 3691 C C . ALA A 1 465 ? -19.003 -13.378 22.087 1.00 90.88 465 ALA A C 1
ATOM 3693 O O . ALA A 1 465 ? -19.773 -13.865 22.914 1.00 90.88 465 ALA A O 1
ATOM 3694 N N . GLU A 1 466 ? -18.398 -12.207 22.287 1.00 90.62 466 GLU A N 1
ATOM 3695 C CA . GLU A 1 466 ? -18.590 -11.381 23.486 1.00 90.62 466 GLU A CA 1
ATOM 3696 C C . GLU A 1 466 ? -20.052 -10.950 23.653 1.00 90.62 466 GLU A C 1
ATOM 3698 O O . GLU A 1 466 ? -20.641 -11.138 24.719 1.00 90.62 466 GLU A O 1
ATOM 3703 N N . LEU A 1 467 ? -20.694 -10.465 22.584 1.00 86.44 467 LEU A N 1
ATOM 3704 C CA . LEU A 1 467 ? -22.118 -10.121 22.602 1.00 86.44 467 LEU A CA 1
ATOM 3705 C C . LEU A 1 467 ? -23.006 -11.325 22.938 1.00 86.44 467 LEU A C 1
ATOM 3707 O O . LEU A 1 467 ? -24.008 -11.165 23.635 1.00 86.44 467 LEU A O 1
ATOM 3711 N N . ALA A 1 468 ? -22.662 -12.528 22.473 1.00 90.31 468 ALA A N 1
ATOM 3712 C CA . ALA A 1 468 ? -23.394 -13.742 22.824 1.00 90.31 468 ALA A CA 1
ATOM 3713 C C . ALA A 1 468 ? -23.283 -14.058 24.326 1.00 90.31 468 ALA A C 1
ATOM 3715 O O . ALA A 1 468 ? -24.295 -14.375 24.955 1.00 90.31 468 ALA A O 1
ATOM 3716 N N . ILE A 1 469 ? -22.092 -13.904 24.916 1.00 91.81 469 ILE A N 1
ATOM 3717 C CA . ILE A 1 469 ? -21.865 -14.075 26.360 1.00 91.81 469 ILE A CA 1
ATOM 3718 C C . ILE A 1 469 ? -22.665 -13.036 27.156 1.00 91.81 469 ILE A C 1
ATOM 3720 O O . ILE A 1 469 ? -23.378 -13.394 28.096 1.00 91.81 469 ILE A O 1
ATOM 3724 N N . ILE A 1 470 ? -22.612 -11.764 26.752 1.00 88.69 470 ILE A N 1
ATOM 3725 C CA . ILE A 1 470 ? -23.347 -10.673 27.409 1.00 88.69 470 ILE A CA 1
ATOM 3726 C C . ILE A 1 470 ? -24.859 -10.906 27.323 1.00 88.69 470 ILE A C 1
ATOM 3728 O O . ILE A 1 470 ? -25.560 -10.764 28.325 1.00 88.69 470 ILE A O 1
ATOM 3732 N N . ASN A 1 471 ? -25.380 -11.308 26.161 1.00 87.75 471 ASN A N 1
ATOM 3733 C CA . ASN A 1 471 ? -26.804 -11.602 25.996 1.00 87.75 471 ASN A CA 1
ATOM 3734 C C . ASN A 1 471 ? -27.246 -12.806 26.840 1.00 87.75 471 ASN A C 1
ATOM 3736 O O . ASN A 1 471 ? -28.314 -12.760 27.454 1.00 87.75 471 ASN A O 1
ATOM 3740 N N . ALA A 1 472 ? -26.420 -13.852 26.934 1.00 91.62 472 ALA A N 1
ATOM 3741 C CA . ALA A 1 472 ? -26.688 -14.983 27.815 1.00 91.62 472 ALA A CA 1
ATOM 3742 C C . ALA A 1 472 ? -26.737 -14.531 29.285 1.00 91.62 472 ALA A C 1
ATOM 3744 O O . ALA A 1 472 ? -27.711 -14.817 29.984 1.00 91.62 472 ALA A O 1
ATOM 3745 N N . ALA A 1 473 ? -25.757 -13.739 29.734 1.00 90.12 473 ALA A N 1
ATOM 3746 C CA . ALA A 1 473 ? -25.734 -13.180 31.084 1.00 90.12 473 ALA A CA 1
ATOM 3747 C C . ALA A 1 473 ? -26.972 -12.311 31.360 1.00 90.12 473 ALA A C 1
ATOM 3749 O O . ALA A 1 473 ? -27.631 -12.494 32.385 1.00 90.12 473 ALA A O 1
ATOM 3750 N N . ARG A 1 474 ? -27.334 -11.425 30.422 1.00 90.88 474 ARG A N 1
ATOM 3751 C CA . ARG A 1 474 ? -28.535 -10.581 30.490 1.00 90.88 474 ARG A CA 1
ATOM 3752 C C . ARG A 1 474 ? -29.800 -11.418 30.655 1.00 90.88 474 ARG A C 1
ATOM 3754 O O . ARG A 1 474 ? -30.557 -11.159 31.585 1.00 90.88 474 ARG A O 1
ATOM 3761 N N . SER A 1 475 ? -30.000 -12.444 29.827 1.00 90.38 475 SER A N 1
ATOM 3762 C CA . SER A 1 475 ? -31.179 -13.318 29.939 1.00 90.38 475 SER A CA 1
ATOM 3763 C C . SER A 1 475 ? -31.239 -14.049 31.292 1.00 90.38 475 SER A C 1
ATOM 3765 O O . SER A 1 475 ? -32.312 -14.213 31.880 1.00 90.38 475 SER A O 1
ATOM 3767 N N . GLY A 1 476 ? -30.077 -14.419 31.847 1.00 90.69 476 GLY A N 1
ATOM 3768 C CA . GLY A 1 476 ? -29.969 -14.993 33.187 1.00 90.69 476 GLY A CA 1
ATOM 3769 C C . GLY A 1 476 ? -30.270 -13.994 34.310 1.00 90.69 476 GLY A C 1
ATOM 3770 O O . GLY A 1 476 ? -30.803 -14.382 35.350 1.00 90.69 476 GLY A O 1
ATOM 3771 N N . PHE A 1 477 ? -29.932 -12.711 34.149 1.00 89.50 477 PHE A N 1
ATOM 3772 C CA . PHE A 1 477 ? -30.340 -11.658 35.090 1.00 89.50 477 PHE A CA 1
ATOM 3773 C C . PHE A 1 477 ? -31.839 -11.362 34.997 1.00 89.50 477 PHE A C 1
ATOM 3775 O O . PHE A 1 477 ? -32.489 -11.290 36.034 1.00 89.50 477 PHE A O 1
ATOM 3782 N N . GLU A 1 478 ? -32.400 -11.263 33.790 1.00 91.56 478 GLU A N 1
ATOM 3783 C CA . GLU A 1 478 ? -33.840 -11.057 33.578 1.00 91.56 478 GLU A CA 1
ATOM 3784 C C . GLU A 1 478 ? -34.661 -12.190 34.213 1.00 91.56 478 GLU A C 1
ATOM 3786 O O . GLU A 1 478 ? -35.614 -11.926 34.943 1.00 91.56 478 GLU A O 1
ATOM 3791 N N . SER A 1 479 ? -34.235 -13.447 34.049 1.00 93.62 479 SER A N 1
ATOM 3792 C CA . SER A 1 479 ? -34.897 -14.597 34.686 1.00 93.62 479 SER A CA 1
ATOM 3793 C C . SER A 1 479 ? -34.864 -14.524 36.218 1.00 93.62 479 SER A C 1
ATOM 3795 O O . SER A 1 479 ? -35.864 -14.806 36.877 1.00 93.62 479 SER A O 1
ATOM 3797 N N . ARG A 1 480 ? -33.730 -14.110 36.803 1.00 95.62 480 ARG A N 1
ATOM 3798 C CA . ARG A 1 480 ? -33.598 -13.918 38.259 1.00 95.62 480 ARG A CA 1
ATOM 3799 C C . ARG A 1 480 ? -34.437 -12.752 38.770 1.00 95.62 480 ARG A C 1
ATOM 3801 O O . ARG A 1 480 ? -35.007 -12.861 39.848 1.00 95.62 480 ARG A O 1
ATOM 3808 N N . LEU A 1 481 ? -34.533 -11.667 38.004 1.00 91.00 481 LEU A N 1
ATOM 3809 C CA . LEU A 1 481 ? -35.380 -10.525 38.340 1.00 91.00 481 LEU A CA 1
ATOM 3810 C C . LEU A 1 481 ? -36.852 -10.948 38.407 1.00 91.00 481 LEU A C 1
ATOM 3812 O O . LEU A 1 481 ? -37.527 -10.632 39.381 1.00 91.00 481 LEU A O 1
ATOM 3816 N N . VAL A 1 482 ? -37.325 -11.705 37.411 1.00 94.44 482 VAL A N 1
ATOM 3817 C CA . VAL A 1 482 ? -38.699 -12.234 37.382 1.00 94.44 482 VAL A CA 1
ATOM 3818 C C . VAL A 1 482 ? -38.950 -13.179 38.560 1.00 94.44 482 VAL A C 1
ATOM 3820 O O . VAL A 1 482 ? -39.995 -13.090 39.200 1.00 94.44 482 VAL A O 1
ATOM 3823 N N . ALA A 1 483 ? -37.988 -14.046 38.892 1.00 91.38 483 ALA A N 1
ATOM 3824 C CA . ALA A 1 483 ? -38.096 -14.925 40.056 1.00 91.38 483 ALA A CA 1
ATOM 3825 C C . ALA A 1 483 ? -38.200 -14.129 41.370 1.00 91.38 483 ALA A C 1
ATOM 3827 O O . ALA A 1 483 ? -39.131 -14.346 42.142 1.00 91.38 483 ALA A O 1
ATOM 3828 N N . ALA A 1 484 ? -37.313 -13.152 41.582 1.00 88.31 484 ALA A N 1
ATOM 3829 C CA . ALA A 1 484 ? -37.325 -12.298 42.769 1.00 88.31 484 ALA A CA 1
ATOM 3830 C C . ALA A 1 484 ? -38.609 -11.453 42.871 1.00 88.31 484 ALA A C 1
ATOM 3832 O O . ALA A 1 484 ? -39.161 -11.292 43.957 1.00 88.31 484 ALA A O 1
ATOM 3833 N N . GLN A 1 485 ? -39.128 -10.946 41.748 1.00 91.25 485 GLN A N 1
ATOM 3834 C CA . GLN A 1 485 ? -40.429 -10.271 41.707 1.00 91.25 485 GLN A CA 1
ATOM 3835 C C . GLN A 1 485 ? -41.561 -11.212 42.141 1.00 91.25 485 GLN A C 1
ATOM 3837 O O . GLN A 1 485 ? -42.386 -10.827 42.968 1.00 91.25 485 GLN A O 1
ATOM 3842 N N . GLY A 1 486 ? -41.564 -12.458 41.656 1.00 91.38 486 GLY A N 1
ATOM 3843 C CA . GLY A 1 486 ? -42.526 -13.479 42.077 1.00 91.38 486 GLY A CA 1
ATOM 3844 C C . GLY A 1 486 ? -42.444 -13.815 43.571 1.00 91.38 486 GLY A C 1
ATOM 3845 O O . GLY A 1 486 ? -43.479 -13.962 44.222 1.00 91.38 486 GLY A O 1
ATOM 3846 N N . GLU A 1 487 ? -41.235 -13.886 44.135 1.00 92.31 487 GLU A N 1
ATOM 3847 C CA . GLU A 1 487 ? -41.016 -14.089 45.575 1.00 92.31 487 GLU A CA 1
ATOM 3848 C C . GLU A 1 487 ? -41.536 -12.908 46.407 1.00 92.31 487 GLU A C 1
ATOM 3850 O O . GLU A 1 487 ? -42.260 -13.118 47.380 1.00 92.31 487 GLU A O 1
ATOM 3855 N N . ILE A 1 488 ? -41.245 -11.666 46.001 1.00 87.56 488 ILE A N 1
ATOM 3856 C CA . ILE A 1 488 ? -41.756 -10.457 46.670 1.00 87.56 488 ILE A CA 1
ATOM 3857 C C . ILE A 1 488 ? -43.286 -10.426 46.639 1.00 87.56 488 ILE A C 1
ATOM 3859 O O . ILE A 1 488 ? -43.919 -10.126 47.651 1.00 87.56 488 ILE A O 1
ATOM 3863 N N . GLU A 1 489 ? -43.904 -10.752 45.503 1.00 90.50 489 GLU A N 1
ATOM 3864 C CA . GLU A 1 489 ? -45.361 -10.837 45.411 1.00 90.50 489 GLU A CA 1
ATOM 3865 C C . GLU A 1 489 ? -45.942 -11.913 46.330 1.00 90.50 489 GLU A C 1
ATOM 3867 O O . GLU A 1 489 ? -46.978 -11.686 46.958 1.00 90.50 489 GLU A O 1
ATOM 3872 N N . ALA A 1 490 ? -45.292 -13.074 46.429 1.00 90.44 490 ALA A N 1
ATOM 3873 C CA . ALA A 1 490 ? -45.716 -14.138 47.329 1.00 90.44 490 ALA A CA 1
ATOM 3874 C C . ALA A 1 490 ? -45.635 -13.694 48.798 1.00 90.44 490 ALA A C 1
ATOM 3876 O O . ALA A 1 490 ? -46.616 -13.852 49.524 1.00 90.44 490 ALA A O 1
ATOM 3877 N N . VAL A 1 491 ? -44.527 -13.062 49.203 1.00 91.12 491 VAL A N 1
ATOM 3878 C CA . VAL A 1 491 ? -44.342 -12.509 50.556 1.00 91.12 491 VAL A CA 1
ATOM 3879 C C . VAL A 1 491 ? -45.356 -11.402 50.852 1.00 91.12 491 VAL A C 1
ATOM 3881 O O . VAL A 1 491 ? -45.930 -11.346 51.935 1.00 91.12 491 VAL A O 1
ATOM 3884 N N . ASN A 1 492 ? -45.647 -10.530 49.886 1.00 87.06 492 ASN A N 1
ATOM 3885 C CA . ASN A 1 492 ? -46.670 -9.501 50.061 1.00 87.06 492 ASN A CA 1
ATOM 3886 C C . ASN A 1 492 ? -48.064 -10.111 50.251 1.00 87.06 492 ASN A C 1
ATOM 3888 O O . ASN A 1 492 ? -48.840 -9.613 51.068 1.00 87.06 492 ASN A O 1
ATOM 3892 N N . ARG A 1 493 ? -48.385 -11.203 49.543 1.00 89.94 493 ARG A N 1
ATOM 3893 C CA . ARG A 1 493 ? -49.647 -11.933 49.739 1.00 89.94 493 ARG A CA 1
ATOM 3894 C C . ARG A 1 493 ? -49.715 -12.597 51.115 1.00 89.94 493 ARG A C 1
ATOM 3896 O O . ARG A 1 493 ? -50.760 -12.498 51.754 1.00 89.94 493 ARG A O 1
ATOM 3903 N N . THR A 1 494 ? -48.639 -13.230 51.589 1.00 91.12 494 THR A N 1
ATOM 3904 C CA . THR A 1 494 ? -48.615 -13.836 52.934 1.00 91.12 494 THR A CA 1
ATOM 3905 C C . THR A 1 494 ? -48.711 -12.774 54.019 1.00 91.12 494 THR A C 1
ATOM 3907 O O . THR A 1 494 ? -49.592 -12.870 54.863 1.00 91.12 494 THR A O 1
ATOM 3910 N N . ASN A 1 495 ? -47.925 -11.697 53.934 1.00 85.88 495 ASN A N 1
ATOM 3911 C CA . ASN A 1 495 ? -47.984 -10.592 54.893 1.00 85.88 495 ASN A CA 1
ATOM 3912 C C . ASN A 1 495 ? -49.369 -9.930 54.903 1.00 85.88 495 ASN A C 1
ATOM 3914 O O . ASN A 1 495 ? -49.902 -9.612 55.960 1.00 85.88 495 ASN A O 1
ATOM 3918 N N . SER A 1 496 ? -49.991 -9.746 53.735 1.00 86.69 496 SER A N 1
ATOM 3919 C CA . SER A 1 496 ? -51.373 -9.267 53.629 1.00 86.69 496 SER A CA 1
ATOM 3920 C C . SER A 1 496 ? -52.356 -10.194 54.349 1.00 86.69 496 SER A C 1
ATOM 3922 O O . SER A 1 496 ? -53.273 -9.710 55.013 1.00 86.69 496 SER A O 1
ATOM 3924 N N . ALA A 1 497 ? -52.202 -11.509 54.190 1.00 84.44 497 ALA A N 1
ATOM 3925 C CA . ALA A 1 497 ? -53.060 -12.498 54.833 1.00 84.44 497 ALA A CA 1
ATOM 3926 C C . ALA A 1 497 ? -52.844 -12.533 56.355 1.00 84.44 497 ALA A C 1
ATOM 3928 O O . ALA A 1 497 ? -53.818 -12.550 57.103 1.00 84.44 497 ALA A O 1
ATOM 3929 N N . GLU A 1 498 ? -51.595 -12.462 56.816 1.00 86.69 498 GLU A N 1
ATOM 3930 C CA . GLU A 1 498 ? -51.233 -12.402 58.236 1.00 86.69 498 GLU A CA 1
ATOM 3931 C C . GLU A 1 498 ? -51.722 -11.110 58.897 1.00 86.69 498 GLU A C 1
ATOM 3933 O O . GLU A 1 498 ? -52.320 -11.157 59.967 1.00 86.69 498 GLU A O 1
ATOM 3938 N N . ILE A 1 499 ? -51.566 -9.951 58.246 1.00 78.31 499 ILE A N 1
ATOM 3939 C CA . ILE A 1 499 ? -52.113 -8.678 58.742 1.00 78.31 499 ILE A CA 1
ATOM 3940 C C . ILE A 1 499 ? -53.643 -8.747 58.826 1.00 78.31 499 ILE A C 1
ATOM 3942 O O . ILE A 1 499 ? -54.225 -8.237 59.784 1.00 78.31 499 ILE A O 1
ATOM 3946 N N . ALA A 1 500 ? -54.315 -9.371 57.854 1.00 81.69 500 ALA A N 1
ATOM 3947 C CA . ALA A 1 500 ? -55.762 -9.569 57.906 1.00 81.69 500 ALA A CA 1
ATOM 3948 C C . ALA A 1 500 ? -56.175 -10.514 59.049 1.00 81.69 500 ALA A C 1
ATOM 3950 O O . ALA A 1 500 ? -57.149 -10.225 59.745 1.00 81.69 500 ALA A O 1
ATOM 3951 N N . ALA A 1 501 ? -55.417 -11.590 59.279 1.00 83.00 501 ALA A N 1
ATOM 3952 C CA . ALA A 1 501 ? -55.633 -12.521 60.383 1.00 83.00 501 ALA A CA 1
ATOM 3953 C C . ALA A 1 501 ? -55.437 -11.838 61.744 1.00 83.00 501 ALA A C 1
ATOM 3955 O O . ALA A 1 501 ? -56.351 -11.858 62.564 1.00 83.00 501 ALA A O 1
ATOM 3956 N N . MET A 1 502 ? -54.321 -11.125 61.940 1.00 80.25 502 MET A N 1
ATOM 3957 C CA . MET A 1 502 ? -54.051 -10.359 63.161 1.00 80.25 502 MET A CA 1
ATOM 3958 C C . MET A 1 502 ? -55.106 -9.277 63.406 1.00 80.25 502 MET A C 1
ATOM 3960 O O . MET A 1 502 ? -55.528 -9.073 64.539 1.00 80.25 502 MET A O 1
ATOM 3964 N N . ARG A 1 503 ? -55.591 -8.594 62.360 1.00 80.00 503 ARG A N 1
ATOM 3965 C CA . ARG A 1 503 ? -56.715 -7.648 62.489 1.00 80.00 503 ARG A CA 1
ATOM 3966 C C . ARG A 1 503 ? -58.012 -8.344 62.909 1.00 80.00 503 ARG A C 1
ATOM 3968 O O . ARG A 1 503 ? -58.776 -7.766 63.676 1.00 80.00 503 ARG A O 1
ATOM 3975 N N . GLY A 1 504 ? -58.258 -9.565 62.433 1.00 81.31 504 GLY A N 1
ATOM 3976 C CA . GLY A 1 504 ? -59.394 -10.392 62.844 1.00 81.31 504 GLY A CA 1
ATOM 3977 C C . GLY A 1 504 ? -59.303 -10.840 64.304 1.00 81.31 504 GLY A C 1
ATOM 3978 O O . GLY A 1 504 ? -60.272 -10.697 65.046 1.00 81.31 504 GLY A O 1
ATOM 3979 N N . GLU A 1 505 ? -58.136 -11.313 64.738 1.00 78.88 505 GLU A N 1
ATOM 3980 C CA . GLU A 1 505 ? -57.868 -11.678 66.136 1.00 78.88 505 GLU A CA 1
ATOM 3981 C C . GLU A 1 505 ? -57.933 -10.460 67.065 1.00 78.88 505 GLU A C 1
ATOM 3983 O O . GLU A 1 505 ? -58.513 -10.531 68.149 1.00 78.88 505 GLU A O 1
ATOM 3988 N N . LEU A 1 506 ? -57.423 -9.304 66.632 1.00 74.38 506 LEU A N 1
ATOM 3989 C CA . LEU A 1 506 ? -57.545 -8.056 67.380 1.00 74.38 506 LEU A CA 1
ATOM 3990 C C . LEU A 1 506 ? -59.013 -7.620 67.499 1.00 74.38 506 LEU A C 1
ATOM 3992 O O . LEU A 1 506 ? -59.450 -7.236 68.576 1.00 74.38 506 LEU A O 1
ATOM 3996 N N . ALA A 1 507 ? -59.818 -7.743 66.440 1.00 74.88 507 ALA A N 1
ATOM 3997 C CA . ALA A 1 507 ? -61.255 -7.461 66.509 1.00 74.88 507 ALA A CA 1
ATOM 3998 C C . ALA A 1 507 ? -61.998 -8.428 67.456 1.00 74.88 507 ALA A C 1
ATOM 4000 O O . ALA A 1 507 ? -62.893 -8.018 68.200 1.00 74.88 507 ALA A O 1
ATOM 4001 N N . GLN A 1 508 ? -61.609 -9.706 67.477 1.00 73.12 508 GLN A N 1
ATOM 4002 C CA . GLN A 1 508 ? -62.154 -10.702 68.406 1.00 73.12 508 GLN A CA 1
ATOM 4003 C C . GLN A 1 508 ? -61.730 -10.449 69.860 1.00 73.12 508 GLN A C 1
ATOM 4005 O O . GLN A 1 508 ? -62.532 -10.608 70.775 1.00 73.12 508 GLN A O 1
ATOM 4010 N N . THR A 1 509 ? -60.490 -10.027 70.103 1.00 73.00 509 THR A N 1
ATOM 4011 C CA . THR A 1 509 ? -60.011 -9.709 71.457 1.00 73.00 509 THR A CA 1
ATOM 4012 C C . THR A 1 509 ? -60.559 -8.381 71.961 1.00 73.00 509 THR A C 1
ATOM 4014 O O . THR A 1 509 ? -60.915 -8.305 73.128 1.00 73.00 509 THR A O 1
ATOM 4017 N N . VAL A 1 510 ? -60.727 -7.371 71.104 1.00 67.69 510 VAL A N 1
ATOM 4018 C CA . VAL A 1 510 ? -61.411 -6.114 71.451 1.00 67.69 510 VAL A CA 1
ATOM 4019 C C . VAL A 1 510 ? -62.866 -6.389 71.838 1.00 67.69 510 VAL A C 1
ATOM 4021 O O . VAL A 1 510 ? -63.278 -5.984 72.920 1.00 67.69 510 VAL A O 1
ATOM 4024 N N . THR A 1 511 ? -63.607 -7.182 71.056 1.00 67.31 511 THR A N 1
ATOM 4025 C CA . THR A 1 511 ? -64.975 -7.601 71.430 1.00 67.31 511 THR A CA 1
ATOM 4026 C C . THR A 1 511 ? -65.005 -8.481 72.689 1.00 67.31 511 THR A C 1
ATOM 4028 O O . THR A 1 511 ? -65.929 -8.377 73.495 1.00 67.31 511 THR A O 1
ATOM 4031 N N . ALA A 1 512 ? -63.978 -9.305 72.926 1.00 61.56 512 ALA A N 1
ATOM 4032 C CA . ALA A 1 512 ? -63.841 -10.081 74.159 1.00 61.56 512 ALA A CA 1
ATOM 4033 C C . ALA A 1 512 ? -63.445 -9.230 75.381 1.00 61.56 512 ALA A C 1
ATOM 4035 O O . ALA A 1 512 ? -63.842 -9.567 76.491 1.00 61.56 512 ALA A O 1
ATOM 4036 N N . ILE A 1 513 ? -62.686 -8.144 75.213 1.00 58.09 513 ILE A N 1
ATOM 4037 C CA . ILE A 1 513 ? -62.327 -7.187 76.271 1.00 58.09 513 ILE A CA 1
ATOM 4038 C C . ILE A 1 513 ? -63.532 -6.299 76.598 1.00 58.09 513 ILE A C 1
ATOM 4040 O O . ILE A 1 513 ? -63.826 -6.112 77.775 1.00 58.09 513 ILE A O 1
ATOM 4044 N N . GLU A 1 514 ? -64.291 -5.853 75.595 1.00 51.69 514 GLU A N 1
ATOM 4045 C CA . GLU A 1 514 ? -65.585 -5.179 75.783 1.00 51.69 514 GLU A CA 1
ATOM 4046 C C . GLU A 1 514 ? -66.599 -6.095 76.500 1.00 51.69 514 GLU A C 1
ATOM 4048 O O . GLU A 1 514 ? -67.347 -5.636 77.360 1.00 51.69 514 GLU A O 1
ATOM 4053 N N . ALA A 1 515 ? -66.571 -7.411 76.240 1.00 49.12 515 ALA A N 1
ATOM 4054 C CA . ALA A 1 515 ? -67.385 -8.398 76.958 1.00 49.12 515 ALA A CA 1
ATOM 4055 C C . ALA A 1 515 ? -66.844 -8.763 78.362 1.00 49.12 515 ALA A C 1
ATOM 4057 O O . ALA A 1 515 ? -67.625 -9.072 79.262 1.00 49.12 515 ALA A O 1
ATOM 4058 N N . LYS A 1 516 ? -65.521 -8.722 78.586 1.00 48.19 516 LYS A N 1
ATOM 4059 C CA . LYS A 1 516 ? -64.871 -9.020 79.882 1.00 48.19 516 LYS A CA 1
ATOM 4060 C C . LYS A 1 516 ? -64.773 -7.811 80.817 1.00 48.19 516 LYS A C 1
ATOM 4062 O O . LYS A 1 516 ? -64.641 -8.004 82.022 1.00 48.19 516 LYS A O 1
ATOM 4067 N N . GLN A 1 517 ? -64.953 -6.586 80.320 1.00 42.69 517 GLN A N 1
ATOM 4068 C CA . GLN A 1 517 ? -65.177 -5.393 81.151 1.00 42.69 517 GLN A CA 1
ATOM 4069 C C . GLN A 1 517 ? -66.507 -5.443 81.937 1.00 42.69 517 GLN A C 1
ATOM 4071 O O . GLN A 1 517 ? -66.725 -4.607 82.810 1.00 42.69 517 GLN A O 1
ATOM 4076 N N . ALA A 1 518 ? -67.356 -6.456 81.711 1.00 43.38 518 ALA A N 1
ATOM 4077 C CA . ALA A 1 518 ? -68.558 -6.734 82.501 1.00 43.38 518 ALA A CA 1
ATOM 4078 C C . ALA A 1 518 ? -68.381 -7.799 83.609 1.00 43.38 518 ALA A C 1
ATOM 4080 O O . ALA A 1 518 ? -69.341 -8.081 84.327 1.00 43.38 518 ALA A O 1
ATOM 4081 N N . ALA A 1 519 ? -67.198 -8.397 83.794 1.00 43.09 519 ALA A N 1
ATOM 4082 C CA . ALA A 1 519 ? -66.994 -9.396 84.846 1.00 43.09 519 ALA A CA 1
ATOM 4083 C C . ALA A 1 519 ? -65.550 -9.397 85.367 1.00 43.09 519 ALA A C 1
ATOM 4085 O O . ALA A 1 519 ? -64.664 -10.062 84.833 1.00 43.09 519 ALA A O 1
ATOM 4086 N N . VAL A 1 520 ? -65.330 -8.665 86.460 1.00 48.47 520 VAL A N 1
ATOM 4087 C CA . VAL A 1 520 ? -64.131 -8.789 87.294 1.00 48.47 520 VAL A CA 1
ATOM 4088 C C . VAL A 1 520 ? -64.332 -9.942 88.274 1.00 48.47 520 VAL A C 1
ATOM 4090 O O . VAL A 1 520 ? -65.256 -9.884 89.074 1.00 48.47 520 VAL A O 1
ATOM 4093 N N . THR A 1 521 ? -63.431 -10.925 88.237 1.00 49.88 521 THR A N 1
ATOM 4094 C CA . THR A 1 521 ? -62.794 -11.585 89.399 1.00 49.88 521 THR A CA 1
ATOM 4095 C C . THR A 1 521 ? -61.630 -12.413 88.855 1.00 49.88 521 THR A C 1
ATOM 4097 O O . THR A 1 521 ? -61.839 -13.295 88.024 1.00 49.88 521 THR A O 1
ATOM 4100 N N . GLY A 1 522 ? -60.405 -12.068 89.253 1.00 47.38 522 GLY A N 1
ATOM 4101 C CA . GLY A 1 522 ? -59.176 -12.614 88.678 1.00 47.38 522 GLY A CA 1
ATOM 4102 C C . GLY A 1 522 ? -58.803 -14.021 89.159 1.00 47.38 522 GLY A C 1
ATOM 4103 O O . GLY A 1 522 ? -59.226 -14.438 90.238 1.00 47.38 522 GLY A O 1
ATOM 4104 N N . PRO A 1 523 ? -57.961 -14.732 88.393 1.00 57.84 523 PRO A N 1
ATOM 4105 C CA . PRO A 1 523 ? -56.995 -15.683 88.917 1.00 57.84 523 PRO A CA 1
ATOM 4106 C C . PRO A 1 523 ? -55.622 -15.003 89.103 1.00 57.84 523 PRO A C 1
ATOM 4108 O O . PRO A 1 523 ? -55.385 -13.908 88.594 1.00 57.84 523 PRO A O 1
ATOM 4111 N N . ASP A 1 524 ? -54.746 -15.644 89.872 1.00 58.16 524 ASP A N 1
ATOM 4112 C CA . ASP A 1 524 ? -53.460 -15.125 90.351 1.00 58.16 524 ASP A CA 1
ATOM 4113 C C . ASP A 1 524 ? -52.600 -14.466 89.250 1.00 58.16 524 ASP A C 1
ATOM 4115 O O . ASP A 1 524 ? -52.168 -15.090 88.275 1.00 58.16 524 ASP A O 1
ATOM 4119 N N . LEU A 1 525 ? -52.378 -13.161 89.416 1.00 58.75 525 LEU A N 1
ATOM 4120 C CA . LEU A 1 525 ? -51.762 -12.272 88.435 1.00 58.75 525 LEU A CA 1
ATOM 4121 C C . LEU A 1 525 ? -50.296 -12.652 88.165 1.00 58.75 525 LEU A C 1
ATOM 4123 O O . LEU A 1 525 ? -49.805 -12.439 87.062 1.00 58.75 525 LEU A O 1
ATOM 4127 N N . SER A 1 526 ? -49.612 -13.271 89.130 1.00 63.31 526 SER A N 1
ATOM 4128 C CA . SER A 1 526 ? -48.195 -13.637 89.005 1.00 63.31 526 SER A CA 1
ATOM 4129 C C . SER A 1 526 ? -47.932 -14.764 88.005 1.00 63.31 526 SER A C 1
ATOM 4131 O O . SER A 1 526 ? -46.959 -14.688 87.257 1.00 63.31 526 SER A O 1
ATOM 4133 N N . ASP A 1 527 ? -48.788 -15.786 87.942 1.00 60.91 527 ASP A N 1
ATOM 4134 C CA . ASP A 1 527 ? -48.596 -16.909 87.013 1.00 60.91 527 ASP A CA 1
ATOM 4135 C C . ASP A 1 527 ? -48.884 -16.491 85.566 1.00 60.91 527 ASP A C 1
ATOM 4137 O O . ASP A 1 527 ? -48.127 -16.830 84.658 1.00 60.91 527 ASP A O 1
ATOM 4141 N N . THR A 1 528 ? -49.912 -15.662 85.362 1.00 70.25 528 THR A N 1
ATOM 4142 C CA . THR A 1 528 ? -50.225 -15.091 84.042 1.00 70.25 528 THR A CA 1
ATOM 4143 C C . THR A 1 528 ? -49.173 -14.079 83.580 1.00 70.25 528 THR A C 1
ATOM 4145 O O . THR A 1 528 ? -48.809 -14.077 82.409 1.00 70.25 528 THR A O 1
ATOM 4148 N N . LEU A 1 529 ? -48.612 -13.264 84.484 1.00 65.62 529 LEU A N 1
ATOM 4149 C CA . LEU A 1 529 ? -47.497 -12.367 84.164 1.00 65.62 529 LEU A CA 1
ATOM 4150 C C . LEU A 1 529 ? -46.203 -13.132 83.855 1.00 65.62 529 LEU A C 1
ATOM 4152 O O . LEU A 1 529 ? -45.471 -12.713 82.959 1.00 65.62 529 LEU A O 1
ATOM 4156 N N . ARG A 1 530 ? -45.927 -14.249 84.546 1.00 75.44 530 ARG A N 1
ATOM 4157 C CA . ARG A 1 530 ? -44.782 -15.130 84.255 1.00 75.44 530 ARG A CA 1
ATOM 4158 C C . ARG A 1 530 ? -44.919 -15.786 82.883 1.00 75.44 530 ARG A C 1
ATOM 4160 O O . ARG A 1 530 ? -43.982 -15.719 82.100 1.00 75.44 530 ARG A O 1
ATOM 4167 N N . GLU A 1 531 ? -46.087 -16.341 82.572 1.00 74.88 531 GLU A N 1
ATOM 4168 C CA . GLU A 1 531 ? -46.360 -16.975 81.277 1.00 74.88 531 GLU A CA 1
ATOM 4169 C C . GLU A 1 531 ? -46.327 -15.962 80.120 1.00 74.88 531 GLU A C 1
ATOM 4171 O O . GLU A 1 531 ? -45.772 -16.243 79.060 1.00 74.88 531 GLU A O 1
ATOM 4176 N N . ILE A 1 532 ? -46.815 -14.737 80.339 1.00 72.19 532 ILE A N 1
ATOM 4177 C CA . ILE A 1 532 ? -46.684 -13.638 79.374 1.00 72.19 532 ILE A CA 1
ATOM 4178 C C . ILE A 1 532 ? -45.210 -13.229 79.206 1.00 72.19 532 ILE A C 1
ATOM 4180 O O . ILE A 1 532 ? -44.763 -13.064 78.073 1.00 72.19 532 ILE A O 1
ATOM 4184 N N . ARG A 1 533 ? -44.426 -13.102 80.290 1.00 73.19 533 ARG A N 1
ATOM 4185 C CA . ARG A 1 533 ? -42.976 -12.814 80.215 1.00 73.19 533 ARG A CA 1
ATOM 4186 C C . ARG A 1 533 ? -42.237 -13.874 79.405 1.00 73.19 533 ARG A C 1
ATOM 4188 O O . ARG A 1 533 ? -41.453 -13.521 78.532 1.00 73.19 533 ARG A O 1
ATOM 4195 N N . GLU A 1 534 ? -42.524 -15.142 79.665 1.00 77.69 534 GLU A N 1
ATOM 4196 C CA . GLU A 1 534 ? -41.893 -16.281 78.999 1.00 77.69 534 GLU A CA 1
ATOM 4197 C C . GLU A 1 534 ? -42.257 -16.317 77.502 1.00 77.69 534 GLU A C 1
ATOM 4199 O O . GLU A 1 534 ? -41.389 -16.502 76.649 1.00 77.69 534 GLU A O 1
ATOM 4204 N N . GLN A 1 535 ? -43.508 -15.999 77.147 1.00 72.25 535 GLN A N 1
ATOM 4205 C CA . GLN A 1 535 ? -43.915 -15.815 75.748 1.00 72.25 535 GLN A CA 1
ATOM 4206 C C . GLN A 1 535 ? -43.220 -14.617 75.078 1.00 72.25 535 GLN A C 1
ATOM 4208 O O . GLN A 1 535 ? -42.784 -14.729 73.931 1.00 72.25 535 GLN A O 1
ATOM 4213 N N . TYR A 1 536 ? -43.058 -13.487 75.774 1.00 71.69 536 TYR A N 1
ATOM 4214 C CA . TYR A 1 536 ? -42.333 -12.327 75.241 1.00 71.69 536 TYR A CA 1
ATOM 4215 C C . TYR A 1 536 ? -40.827 -12.573 75.108 1.00 71.69 536 TYR A C 1
ATOM 4217 O O . TYR A 1 536 ? -40.223 -12.074 74.159 1.00 71.69 536 TYR A O 1
ATOM 4225 N N . GLU A 1 537 ? -40.214 -13.357 75.996 1.00 75.19 537 GLU A N 1
ATOM 4226 C CA . GLU A 1 537 ? -38.812 -13.763 75.867 1.00 75.19 537 GLU A CA 1
ATOM 4227 C C . GLU A 1 537 ? -38.598 -14.658 74.648 1.00 75.19 537 GLU A C 1
ATOM 4229 O O . GLU A 1 537 ? -37.674 -14.413 73.870 1.00 75.19 537 GLU A O 1
ATOM 4234 N N . VAL A 1 538 ? -39.473 -15.642 74.424 1.00 82.31 538 VAL A N 1
ATOM 4235 C CA . VAL A 1 538 ? -39.396 -16.525 73.250 1.00 82.31 538 VAL A CA 1
ATOM 4236 C C . VAL A 1 538 ? -39.599 -15.733 71.956 1.00 82.31 538 VAL A C 1
ATOM 4238 O O . VAL A 1 538 ? -38.803 -15.862 71.024 1.00 82.31 538 VAL A O 1
ATOM 4241 N N . VAL A 1 539 ? -40.611 -14.861 71.900 1.00 73.44 539 VAL A N 1
ATOM 4242 C CA . VAL A 1 539 ? -40.878 -14.012 70.724 1.00 73.44 539 VAL A CA 1
ATOM 4243 C C . VAL A 1 539 ? -39.760 -12.984 70.509 1.00 73.44 539 VAL A C 1
ATOM 4245 O O . VAL A 1 539 ? -39.362 -12.734 69.372 1.00 73.44 539 VAL A O 1
ATOM 4248 N N . GLY A 1 540 ? -39.201 -12.415 71.579 1.00 74.62 540 GLY A N 1
ATOM 4249 C CA . GLY A 1 540 ? -38.078 -11.480 71.521 1.00 74.62 540 GLY A CA 1
ATOM 4250 C C . GLY A 1 540 ? -36.788 -12.137 71.026 1.00 74.62 540 GLY A C 1
ATOM 4251 O O . GLY A 1 540 ? -36.100 -11.579 70.167 1.00 74.62 540 GLY A O 1
ATOM 4252 N N . GLN A 1 541 ? -36.479 -13.347 71.502 1.00 76.62 541 GLN A N 1
ATOM 4253 C CA . GLN A 1 541 ? -35.347 -14.134 71.011 1.00 76.62 541 GLN A CA 1
ATOM 4254 C C . GLN A 1 541 ? -35.536 -14.548 69.549 1.00 76.62 541 GLN A C 1
ATOM 4256 O O . GLN A 1 541 ? -34.595 -14.405 68.765 1.00 76.62 541 GLN A O 1
ATOM 4261 N N . ALA A 1 542 ? -36.737 -14.991 69.168 1.00 78.31 542 ALA A N 1
ATOM 4262 C CA . ALA A 1 542 ? -37.062 -15.334 67.787 1.00 78.31 542 ALA A CA 1
ATOM 4263 C C . ALA A 1 542 ? -36.900 -14.120 66.861 1.00 78.31 542 ALA A C 1
ATOM 4265 O O . ALA A 1 542 ? -36.154 -14.200 65.891 1.00 78.31 542 ALA A O 1
ATOM 4266 N N . ASN A 1 543 ? -37.476 -12.962 67.204 1.00 75.69 543 ASN A N 1
ATOM 4267 C CA . ASN A 1 543 ? -37.327 -11.729 66.423 1.00 75.69 543 ASN A CA 1
ATOM 4268 C C . ASN A 1 543 ? -35.869 -11.266 66.312 1.00 75.69 543 ASN A C 1
ATOM 4270 O O . ASN A 1 543 ? -35.460 -10.782 65.254 1.00 75.69 543 ASN A O 1
ATOM 4274 N N . ARG A 1 544 ? -35.067 -11.421 67.375 1.00 73.56 544 ARG A N 1
ATOM 4275 C CA . ARG A 1 544 ? -33.636 -11.089 67.338 1.00 73.56 544 ARG A CA 1
ATOM 4276 C C . ARG A 1 544 ? -32.876 -11.996 66.376 1.00 73.56 544 ARG A C 1
ATOM 4278 O O . ARG A 1 544 ? -32.106 -11.495 65.561 1.00 73.56 544 ARG A O 1
ATOM 4285 N N . GLN A 1 545 ? -33.111 -13.305 66.436 1.00 80.19 545 GLN A N 1
ATOM 4286 C CA . GLN A 1 545 ? -32.496 -14.263 65.514 1.00 80.19 545 GLN A CA 1
ATOM 4287 C C . GLN A 1 545 ? -32.926 -14.006 64.066 1.00 80.19 545 GLN A C 1
ATOM 4289 O O . GLN A 1 545 ? -32.089 -14.039 63.166 1.00 80.19 545 GLN A O 1
ATOM 4294 N N . ASP A 1 546 ? -34.197 -13.677 63.846 1.00 73.19 546 ASP A N 1
ATOM 4295 C CA . ASP A 1 546 ? -34.743 -13.384 62.522 1.00 73.19 546 ASP A CA 1
ATOM 4296 C C . ASP A 1 546 ? -34.158 -12.089 61.934 1.00 73.19 546 ASP A C 1
ATOM 4298 O O . ASP A 1 546 ? -33.810 -12.025 60.752 1.00 73.19 546 ASP A O 1
ATOM 4302 N N . ALA A 1 547 ? -33.983 -11.056 62.764 1.00 70.81 547 ALA A N 1
ATOM 4303 C CA . ALA A 1 547 ? -33.308 -9.821 62.381 1.00 70.81 547 ALA A CA 1
ATOM 4304 C C . ALA A 1 547 ? -31.821 -10.063 62.077 1.00 70.81 547 ALA A C 1
ATOM 4306 O O . ALA A 1 547 ? -31.330 -9.631 61.034 1.00 70.81 547 ALA A O 1
ATOM 4307 N N . GLU A 1 548 ? -31.108 -10.794 62.937 1.00 78.19 548 GLU A N 1
ATOM 4308 C CA . GLU A 1 548 ? -29.706 -11.166 62.713 1.00 78.19 548 GLU A CA 1
ATOM 4309 C C . GLU A 1 548 ? -29.528 -12.007 61.444 1.00 78.19 548 GLU A C 1
ATOM 4311 O O . GLU A 1 548 ? -28.582 -11.775 60.690 1.00 78.19 548 GLU A O 1
ATOM 4316 N N . ALA A 1 549 ? -30.443 -12.937 61.161 1.00 83.81 549 ALA A N 1
ATOM 4317 C CA . ALA A 1 549 ? -30.444 -13.737 59.942 1.00 83.81 549 ALA A CA 1
ATOM 4318 C C . ALA A 1 549 ? -30.686 -12.873 58.695 1.00 83.81 549 ALA A C 1
ATOM 4320 O O . ALA A 1 549 ? -29.933 -12.977 57.725 1.00 83.81 549 ALA A O 1
ATOM 4321 N N . LYS A 1 550 ? -31.667 -11.960 58.736 1.00 80.12 550 LYS A N 1
ATOM 4322 C CA . LYS A 1 550 ? -31.952 -11.011 57.642 1.00 80.12 550 LYS A CA 1
ATOM 4323 C C . LYS A 1 550 ? -30.775 -10.072 57.380 1.00 80.12 550 LYS A C 1
ATOM 4325 O O . LYS A 1 550 ? -30.420 -9.842 56.223 1.00 80.12 550 LYS A O 1
ATOM 4330 N N . TYR A 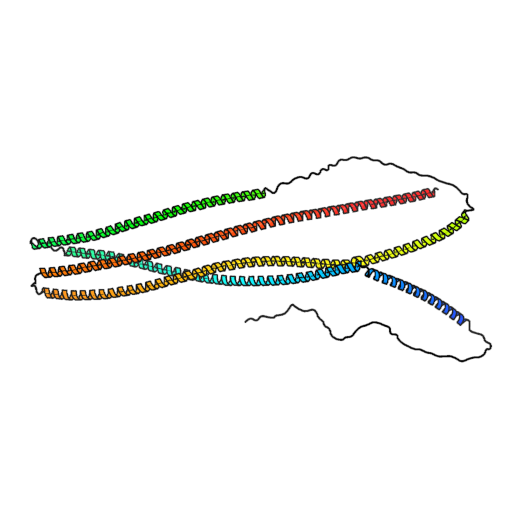1 551 ? -30.132 -9.555 58.428 1.00 76.25 551 TYR A N 1
ATOM 4331 C CA . TYR A 1 551 ? -28.941 -8.720 58.275 1.00 76.25 551 TYR A CA 1
ATOM 4332 C C . TYR A 1 551 ? -27.747 -9.523 57.766 1.00 76.25 551 TYR A C 1
ATOM 4334 O O . TYR A 1 551 ? -27.080 -9.069 56.840 1.00 76.25 551 TYR A O 1
ATOM 4342 N N . ARG A 1 552 ? -27.502 -10.734 58.286 1.00 86.44 552 ARG A N 1
ATOM 4343 C CA . ARG A 1 552 ? -26.464 -11.632 57.754 1.00 86.44 552 ARG A CA 1
ATOM 4344 C C . ARG A 1 552 ? -26.671 -11.928 56.274 1.00 86.44 552 ARG A C 1
ATOM 4346 O O . ARG A 1 552 ? -25.708 -11.839 55.520 1.00 86.44 552 ARG A O 1
ATOM 4353 N N . ALA A 1 553 ? -27.901 -12.224 55.855 1.00 84.88 553 ALA A N 1
ATOM 4354 C CA . ALA A 1 553 ? -28.229 -12.468 54.454 1.00 84.88 553 ALA A CA 1
ATOM 4355 C C . ALA A 1 553 ? -27.947 -11.232 53.584 1.00 84.88 553 ALA A C 1
ATOM 4357 O O . ALA A 1 553 ? -27.243 -11.344 52.583 1.00 84.88 553 ALA A O 1
ATOM 4358 N N . LYS A 1 554 ? -28.385 -10.037 54.010 1.00 81.94 554 LYS A N 1
ATOM 4359 C CA . LYS A 1 554 ? -28.082 -8.778 53.304 1.00 81.94 554 LYS A CA 1
ATOM 4360 C C . LYS A 1 554 ? -26.584 -8.484 53.225 1.00 81.94 554 LYS A C 1
ATOM 4362 O O . LYS A 1 554 ? -26.098 -8.054 52.183 1.00 81.94 554 LYS A O 1
ATOM 4367 N N . PHE A 1 555 ? -25.831 -8.713 54.300 1.00 73.50 555 PHE A N 1
ATOM 4368 C CA . PHE A 1 555 ? -24.381 -8.517 54.283 1.00 73.50 555 PHE A CA 1
ATOM 4369 C C . PHE A 1 555 ? -23.679 -9.514 53.359 1.00 73.50 555 PHE A C 1
ATOM 4371 O O . PHE A 1 555 ? -22.765 -9.117 52.638 1.00 73.50 555 PHE A O 1
ATOM 4378 N N . ALA A 1 556 ? -24.125 -10.771 53.334 1.00 87.25 556 ALA A N 1
ATOM 4379 C CA . ALA A 1 556 ? -23.615 -11.777 52.408 1.00 87.25 556 ALA A CA 1
ATOM 4380 C C . ALA A 1 556 ? -23.921 -11.413 50.946 1.00 87.25 556 ALA A C 1
ATOM 4382 O O . ALA A 1 556 ? -23.051 -11.541 50.089 1.00 87.25 556 ALA A O 1
ATOM 4383 N N . GLU A 1 557 ? -25.116 -10.894 50.664 1.00 85.50 557 GLU A N 1
ATOM 4384 C CA . GLU A 1 557 ? -25.507 -10.437 49.328 1.00 85.50 557 GLU A CA 1
ATOM 4385 C C . GLU A 1 557 ? -24.671 -9.235 48.863 1.00 85.50 557 GLU A C 1
ATOM 4387 O O . GLU A 1 557 ? -24.131 -9.252 47.756 1.00 85.50 557 GLU A O 1
ATOM 4392 N N . ILE A 1 558 ? -24.475 -8.228 49.723 1.00 84.31 558 ILE A N 1
ATOM 4393 C CA . ILE A 1 558 ? -23.620 -7.067 49.423 1.00 84.31 558 ILE A CA 1
ATOM 4394 C C . ILE A 1 558 ? -22.160 -7.498 49.225 1.00 84.31 558 ILE A C 1
ATOM 4396 O O . ILE A 1 558 ? -21.487 -6.983 48.331 1.00 84.31 558 ILE A O 1
ATOM 4400 N N . ALA A 1 559 ? -21.655 -8.437 50.031 1.00 84.31 559 ALA A N 1
ATOM 4401 C CA . ALA A 1 559 ? -20.303 -8.973 49.876 1.00 84.31 559 ALA A CA 1
ATOM 4402 C C . ALA A 1 559 ? -20.138 -9.716 48.541 1.00 84.31 559 ALA A C 1
ATOM 4404 O O . ALA A 1 559 ? -19.172 -9.469 47.819 1.00 84.31 559 ALA A O 1
ATOM 4405 N N . LEU A 1 560 ? -21.114 -10.552 48.173 1.00 92.06 560 LEU A N 1
ATOM 4406 C CA . LEU A 1 560 ? -21.128 -11.268 46.898 1.00 92.06 560 LEU A CA 1
ATOM 4407 C C . LEU A 1 560 ? -21.218 -10.305 45.708 1.00 92.06 560 LEU A C 1
ATOM 4409 O O . LEU A 1 560 ? -20.541 -10.505 44.701 1.00 92.06 560 LEU A O 1
ATOM 4413 N N . GLN A 1 561 ? -22.040 -9.258 45.806 1.00 85.25 561 GLN A N 1
ATOM 4414 C CA . GLN A 1 561 ? -22.157 -8.255 44.751 1.00 85.25 561 GLN A CA 1
ATOM 4415 C C . GLN A 1 561 ? -20.847 -7.482 44.576 1.00 85.25 561 GLN A C 1
ATOM 4417 O O . GLN A 1 561 ? -20.368 -7.348 43.457 1.00 85.25 561 GLN A O 1
ATOM 4422 N N . ARG A 1 562 ? -20.200 -7.073 45.674 1.00 78.81 562 ARG A N 1
ATOM 4423 C CA . ARG A 1 562 ? -18.881 -6.422 45.625 1.00 78.81 562 ARG A CA 1
ATOM 4424 C C . ARG A 1 562 ? -17.802 -7.317 45.027 1.00 78.81 562 ARG A C 1
ATOM 4426 O O . ARG A 1 562 ? -16.955 -6.817 44.295 1.00 78.81 562 ARG A O 1
ATOM 4433 N N . GLN A 1 563 ? -17.830 -8.617 45.320 1.00 89.94 563 GLN A N 1
ATOM 4434 C CA . GLN A 1 563 ? -16.914 -9.572 44.702 1.00 89.94 563 GLN A CA 1
ATOM 4435 C C . GLN A 1 563 ? -17.128 -9.629 43.184 1.00 89.94 563 GLN A C 1
ATOM 4437 O O . GLN A 1 563 ? -16.167 -9.493 42.433 1.00 89.94 563 GLN A O 1
ATOM 4442 N N . LYS A 1 564 ? -18.382 -9.740 42.728 1.00 88.88 564 LYS A N 1
ATOM 4443 C CA . LYS A 1 564 ? -18.713 -9.725 41.293 1.00 88.88 564 LYS A CA 1
ATOM 4444 C C . LYS A 1 564 ? -18.295 -8.424 40.616 1.00 88.88 564 LYS A C 1
ATOM 4446 O O . LYS A 1 564 ? -17.734 -8.463 39.526 1.00 88.88 564 LYS A O 1
ATOM 4451 N N . ASP A 1 565 ? -18.538 -7.286 41.260 1.00 80.75 565 ASP A N 1
ATOM 4452 C CA . ASP A 1 565 ? -18.147 -5.980 40.731 1.00 80.75 565 ASP A CA 1
ATOM 4453 C C . ASP A 1 565 ? -16.613 -5.858 40.663 1.00 80.75 565 ASP A C 1
ATOM 4455 O O . ASP A 1 565 ? -16.082 -5.352 39.679 1.00 80.75 565 ASP A O 1
ATOM 4459 N N . SER A 1 566 ? -15.885 -6.380 41.658 1.00 88.19 566 SER A N 1
ATOM 4460 C CA . SER A 1 566 ? -14.416 -6.433 41.664 1.00 88.19 566 SER A CA 1
ATOM 4461 C C . SER A 1 566 ? -13.861 -7.321 40.545 1.00 88.19 566 SER A C 1
ATOM 4463 O O . SER A 1 566 ? -12.937 -6.907 39.844 1.00 88.19 566 SER A O 1
ATOM 4465 N N . GLU A 1 567 ? -14.450 -8.498 40.329 1.00 91.31 567 GLU A N 1
ATOM 4466 C CA . GLU A 1 567 ? -14.084 -9.418 39.247 1.00 91.31 567 GLU A CA 1
ATOM 4467 C C . GLU A 1 567 ? -14.377 -8.811 37.866 1.00 91.31 567 GLU A C 1
ATOM 4469 O O . GLU A 1 567 ? -13.525 -8.864 36.980 1.00 91.31 567 GLU A O 1
ATOM 4474 N N . ALA A 1 568 ? -15.530 -8.157 37.690 1.00 88.50 568 ALA A N 1
ATOM 4475 C CA . ALA A 1 568 ? -15.873 -7.453 36.453 1.00 88.50 568 ALA A CA 1
ATOM 4476 C C . ALA A 1 568 ? -14.905 -6.293 36.166 1.00 88.50 568 ALA A C 1
ATOM 4478 O O . ALA A 1 568 ? -14.483 -6.088 35.028 1.00 88.50 568 ALA A O 1
ATOM 4479 N N . LEU A 1 569 ? -14.506 -5.552 37.203 1.00 87.44 569 LEU A N 1
ATOM 4480 C CA . LEU A 1 569 ? -13.557 -4.447 37.081 1.00 87.44 569 LEU A CA 1
ATOM 4481 C C . LEU A 1 569 ? -12.135 -4.959 36.792 1.00 87.44 569 LEU A C 1
ATOM 4483 O O . LEU A 1 569 ? -11.404 -4.335 36.022 1.00 87.44 569 LEU A O 1
ATOM 4487 N N . ALA A 1 570 ? -11.753 -6.115 37.344 1.00 90.50 570 ALA A N 1
ATOM 4488 C CA . ALA A 1 570 ? -10.506 -6.799 37.009 1.00 90.50 570 ALA A CA 1
ATOM 4489 C C . ALA A 1 570 ? -10.495 -7.300 35.553 1.00 90.50 570 ALA A C 1
ATOM 4491 O O . ALA A 1 570 ? -9.498 -7.101 34.859 1.00 90.50 570 ALA A O 1
ATOM 4492 N N . ALA A 1 571 ? -11.604 -7.872 35.071 1.00 88.31 571 ALA A N 1
ATOM 4493 C CA . ALA A 1 571 ? -11.757 -8.301 33.680 1.00 88.31 571 ALA A CA 1
ATOM 4494 C C . ALA A 1 571 ? -11.656 -7.116 32.704 1.00 88.31 571 ALA A C 1
ATOM 4496 O O . ALA A 1 571 ? -10.829 -7.141 31.796 1.00 88.31 571 ALA A O 1
ATOM 4497 N N . ALA A 1 572 ? -12.382 -6.022 32.962 1.00 84.25 572 ALA A N 1
ATOM 4498 C CA . ALA A 1 572 ? -12.304 -4.812 32.142 1.00 84.25 572 ALA A CA 1
ATOM 4499 C C . ALA A 1 572 ? -10.889 -4.199 32.130 1.00 84.25 572 ALA A C 1
ATOM 4501 O O . ALA A 1 572 ? -10.417 -3.714 31.102 1.00 84.25 572 ALA A O 1
ATOM 4502 N N . ARG A 1 573 ? -10.165 -4.238 33.260 1.00 85.25 573 ARG A N 1
ATOM 4503 C CA . ARG A 1 573 ? -8.756 -3.804 33.319 1.00 85.25 573 ARG A CA 1
ATOM 4504 C C . ARG A 1 573 ? -7.834 -4.704 32.494 1.00 85.25 573 ARG A C 1
ATOM 4506 O O . ARG A 1 573 ? -6.902 -4.188 31.879 1.00 85.25 573 ARG A O 1
ATOM 4513 N N . ALA A 1 574 ? -8.076 -6.014 32.477 1.00 88.94 574 ALA A N 1
ATOM 4514 C CA . ALA A 1 574 ? -7.318 -6.950 31.652 1.00 88.94 574 ALA A CA 1
ATOM 4515 C C . ALA A 1 574 ? -7.549 -6.689 30.155 1.00 88.94 574 ALA A C 1
ATOM 4517 O O . ALA A 1 574 ? -6.576 -6.577 29.412 1.00 88.94 574 ALA A O 1
ATOM 4518 N N . GLU A 1 575 ? -8.799 -6.477 29.736 1.00 89.69 575 GLU A N 1
ATOM 4519 C CA . GLU A 1 575 ? -9.147 -6.111 28.355 1.00 89.69 575 GLU A CA 1
ATOM 4520 C C . GLU A 1 575 ? -8.476 -4.798 27.928 1.00 89.69 575 GLU A C 1
ATOM 4522 O O . GLU A 1 575 ? -7.837 -4.730 26.878 1.00 89.69 575 GLU A O 1
ATOM 4527 N N . VAL A 1 576 ? -8.524 -3.759 28.771 1.00 85.62 576 VAL A N 1
ATOM 4528 C CA . VAL A 1 576 ? -7.820 -2.491 28.506 1.00 85.62 576 VAL A CA 1
ATOM 4529 C C . VAL A 1 576 ? -6.311 -2.709 28.364 1.00 85.62 576 VAL A C 1
ATOM 4531 O O . VAL A 1 576 ? -5.696 -2.122 27.474 1.00 85.62 576 VAL A O 1
ATOM 4534 N N . ALA A 1 577 ? -5.699 -3.566 29.187 1.00 88.31 577 ALA A N 1
ATOM 4535 C CA . ALA A 1 577 ? -4.277 -3.889 29.070 1.00 88.31 577 ALA A CA 1
ATOM 4536 C C . ALA A 1 577 ? -3.947 -4.643 27.768 1.00 88.31 577 ALA A C 1
ATOM 4538 O O . ALA A 1 577 ? -2.884 -4.420 27.183 1.00 88.31 577 ALA A O 1
ATOM 4539 N N . GLU A 1 578 ? -4.841 -5.507 27.283 1.00 91.00 578 GLU A N 1
ATOM 4540 C CA . GLU A 1 578 ? -4.692 -6.169 25.983 1.00 91.00 578 GLU A CA 1
ATOM 4541 C C . GLU A 1 578 ? -4.821 -5.188 24.815 1.00 91.00 578 GLU A C 1
ATOM 4543 O O . GLU A 1 578 ? -3.975 -5.197 23.916 1.00 91.00 578 GLU A O 1
ATOM 4548 N N . PHE A 1 579 ? -5.808 -4.287 24.848 1.00 88.94 579 PHE A N 1
ATOM 4549 C CA . PHE A 1 579 ? -5.930 -3.227 23.846 1.00 88.94 579 PHE A CA 1
ATOM 4550 C C . PHE A 1 579 ? -4.711 -2.309 23.845 1.00 88.94 579 PHE A C 1
ATOM 4552 O O . PHE A 1 579 ? -4.212 -1.960 22.776 1.00 88.94 579 PHE A O 1
ATOM 4559 N N . GLN A 1 580 ? -4.177 -1.975 25.021 1.00 88.94 580 GLN A N 1
ATOM 4560 C CA . GLN A 1 580 ? -2.970 -1.164 25.135 1.00 88.94 580 GLN A CA 1
ATOM 4561 C C . GLN A 1 580 ? -1.768 -1.854 24.473 1.00 88.94 580 GLN A C 1
ATOM 4563 O O . GLN A 1 580 ? -1.091 -1.239 23.651 1.00 88.94 580 GLN A O 1
ATOM 4568 N N . LYS A 1 581 ? -1.561 -3.156 24.733 1.00 93.00 581 LYS A N 1
ATOM 4569 C CA . LYS A 1 581 ? -0.522 -3.950 24.053 1.00 93.00 581 LYS A CA 1
ATOM 4570 C C . LYS A 1 581 ? -0.711 -3.953 22.539 1.00 93.00 581 LYS A C 1
ATOM 4572 O O . LYS A 1 581 ? 0.262 -3.804 21.807 1.00 93.00 581 LYS A O 1
ATOM 4577 N N . LYS A 1 582 ? -1.953 -4.093 22.065 1.00 92.56 582 LYS A N 1
ATOM 4578 C CA . LYS A 1 582 ? -2.259 -4.111 20.631 1.00 92.56 582 LYS A CA 1
ATOM 4579 C C . LYS A 1 582 ? -1.993 -2.759 19.963 1.00 92.56 582 LYS A C 1
ATOM 4581 O O . LYS A 1 582 ? -1.455 -2.710 18.858 1.00 92.56 582 LYS A O 1
ATOM 4586 N N . ILE A 1 583 ? -2.315 -1.662 20.645 1.00 89.62 583 ILE A N 1
ATOM 4587 C CA . ILE A 1 583 ? -1.972 -0.305 20.205 1.00 89.62 583 ILE A CA 1
ATOM 4588 C C . ILE A 1 583 ? -0.453 -0.153 20.092 1.00 89.62 583 ILE A C 1
ATOM 4590 O O . ILE A 1 583 ? 0.023 0.370 19.088 1.00 89.62 583 ILE A O 1
ATOM 4594 N N . ASP A 1 584 ? 0.309 -0.626 21.078 1.00 89.38 584 ASP A N 1
ATOM 4595 C CA . ASP A 1 584 ? 1.768 -0.510 21.062 1.00 89.38 584 ASP A CA 1
ATOM 4596 C C . ASP A 1 584 ? 2.404 -1.370 19.956 1.00 89.38 584 ASP A C 1
ATOM 4598 O O . ASP A 1 584 ? 3.303 -0.894 19.261 1.00 89.38 584 ASP A O 1
ATOM 4602 N N . THR A 1 585 ? 1.886 -2.578 19.694 1.00 91.50 585 THR A N 1
ATOM 4603 C CA . THR A 1 585 ? 2.332 -3.390 18.547 1.00 91.50 585 THR A CA 1
ATOM 4604 C C . THR A 1 585 ? 2.039 -2.710 17.211 1.00 91.50 585 THR A C 1
ATOM 4606 O O . THR A 1 585 ? 2.930 -2.611 16.371 1.00 91.50 585 THR A O 1
ATOM 4609 N N . LEU A 1 586 ? 0.831 -2.162 17.033 1.00 89.69 586 LEU A N 1
ATOM 4610 C CA . LEU A 1 586 ? 0.457 -1.462 15.799 1.00 89.69 586 LEU A CA 1
ATOM 4611 C C . LEU A 1 586 ? 1.273 -0.177 15.603 1.00 89.69 586 LEU A C 1
ATOM 4613 O O . LEU A 1 586 ? 1.616 0.181 14.478 1.00 89.69 586 LEU A O 1
ATOM 4617 N N . ARG A 1 587 ? 1.620 0.524 16.689 1.00 85.81 587 ARG A N 1
ATOM 4618 C CA . ARG A 1 587 ? 2.515 1.690 16.636 1.00 85.81 587 ARG A CA 1
ATOM 4619 C C . ARG A 1 587 ? 3.920 1.305 16.185 1.00 85.81 587 ARG A C 1
ATOM 4621 O O . ARG A 1 587 ? 4.452 1.975 15.303 1.00 85.81 587 ARG A O 1
ATOM 4628 N N . ALA A 1 588 ? 4.479 0.225 16.733 1.00 88.69 588 ALA A N 1
ATOM 4629 C CA . ALA A 1 588 ? 5.796 -0.273 16.341 1.00 88.69 588 ALA A CA 1
ATOM 4630 C C . ALA A 1 588 ? 5.827 -0.717 14.867 1.00 88.69 588 ALA A C 1
ATOM 4632 O O . ALA A 1 588 ? 6.771 -0.403 14.141 1.00 88.69 588 ALA A O 1
ATOM 4633 N N . GLU A 1 589 ? 4.772 -1.387 14.394 1.00 91.19 589 GLU A N 1
ATOM 4634 C CA . GLU A 1 589 ? 4.615 -1.740 12.978 1.00 91.19 589 GLU A CA 1
ATOM 4635 C C . GLU A 1 589 ? 4.536 -0.490 12.091 1.00 91.19 589 GLU A C 1
ATOM 4637 O O . GLU A 1 589 ? 5.245 -0.403 11.087 1.00 91.19 589 GLU A O 1
ATOM 4642 N N . ALA A 1 590 ? 3.756 0.521 12.488 1.00 84.25 590 ALA A N 1
ATOM 4643 C CA . ALA A 1 590 ? 3.663 1.782 11.757 1.00 84.25 590 ALA A CA 1
ATOM 4644 C C . ALA A 1 590 ? 5.009 2.528 11.697 1.00 84.25 590 ALA A C 1
ATOM 4646 O O . ALA A 1 590 ? 5.350 3.098 10.663 1.00 84.25 590 ALA A O 1
ATOM 4647 N N . GLU A 1 591 ? 5.795 2.530 12.775 1.00 88.44 591 GLU A N 1
ATOM 4648 C CA . GLU A 1 591 ? 7.152 3.097 12.780 1.00 88.44 591 GLU A CA 1
ATOM 4649 C C . GLU A 1 591 ? 8.128 2.299 11.911 1.00 88.44 591 GLU A C 1
ATOM 4651 O O . GLU A 1 591 ? 8.929 2.904 11.198 1.00 88.44 591 GLU A O 1
ATOM 4656 N N . SER A 1 592 ? 8.017 0.968 11.879 1.00 91.94 592 SER A N 1
ATOM 4657 C CA . SER A 1 592 ? 8.808 0.126 10.974 1.00 91.94 592 SER A CA 1
ATOM 4658 C C . SER A 1 592 ? 8.472 0.368 9.500 1.00 91.94 592 SER A C 1
ATOM 4660 O O . SER A 1 592 ? 9.370 0.426 8.662 1.00 91.94 592 SER A O 1
ATOM 4662 N N . ILE A 1 593 ? 7.191 0.527 9.159 1.00 87.12 593 ILE A N 1
ATOM 4663 C CA . ILE A 1 593 ? 6.779 0.850 7.786 1.00 87.12 593 ILE A CA 1
ATOM 4664 C C . ILE A 1 593 ? 7.265 2.252 7.407 1.00 87.12 593 ILE A C 1
ATOM 4666 O O . ILE A 1 593 ? 7.815 2.435 6.324 1.00 87.12 593 ILE A O 1
ATOM 4670 N N . ARG A 1 594 ? 7.144 3.233 8.311 1.00 89.62 594 ARG A N 1
ATOM 4671 C CA . ARG A 1 594 ? 7.668 4.588 8.076 1.00 89.62 594 ARG A CA 1
ATOM 4672 C C . ARG A 1 594 ? 9.175 4.592 7.832 1.00 89.62 594 ARG A C 1
ATOM 4674 O O . ARG A 1 594 ? 9.613 5.257 6.902 1.00 89.62 594 ARG A O 1
ATOM 4681 N N . SER A 1 595 ? 9.962 3.852 8.615 1.00 89.62 595 SER A N 1
ATOM 4682 C CA . SER A 1 595 ? 11.414 3.793 8.407 1.00 89.62 595 SER A CA 1
ATOM 4683 C C . SER A 1 595 ? 11.789 3.111 7.089 1.00 89.62 595 SER A C 1
ATOM 4685 O O . SER A 1 595 ? 12.701 3.576 6.408 1.00 89.62 595 SER A O 1
ATOM 4687 N N . LYS A 1 596 ? 11.052 2.070 6.676 1.00 89.62 596 LYS A N 1
ATOM 4688 C CA . LYS A 1 596 ? 11.212 1.451 5.350 1.00 89.62 596 LYS A CA 1
ATOM 4689 C C . LYS A 1 596 ? 10.881 2.420 4.215 1.00 89.62 596 LYS A C 1
ATOM 4691 O O . LYS A 1 596 ? 11.639 2.467 3.254 1.00 89.62 596 LYS A O 1
ATOM 4696 N N . ASN A 1 597 ? 9.804 3.198 4.335 1.00 76.06 597 ASN A N 1
ATOM 4697 C CA . ASN A 1 597 ? 9.448 4.205 3.332 1.00 76.06 597 ASN A CA 1
ATOM 4698 C C . ASN A 1 597 ? 10.533 5.274 3.198 1.00 76.06 597 ASN A C 1
ATOM 4700 O O . ASN A 1 597 ? 10.959 5.535 2.081 1.00 76.06 597 ASN A O 1
ATOM 4704 N N . ILE A 1 598 ? 11.038 5.817 4.312 1.00 92.06 598 ILE A N 1
ATOM 4705 C CA . ILE A 1 598 ? 12.139 6.796 4.288 1.00 92.06 598 ILE A CA 1
ATOM 4706 C C . ILE A 1 598 ? 13.370 6.199 3.592 1.00 92.06 598 ILE A C 1
ATOM 4708 O O . ILE A 1 598 ? 13.921 6.810 2.685 1.00 92.06 598 ILE A O 1
ATOM 4712 N N . ALA A 1 599 ? 13.755 4.964 3.933 1.00 89.50 599 ALA A N 1
ATOM 4713 C CA . ALA A 1 599 ? 14.892 4.302 3.294 1.00 89.50 599 ALA A CA 1
ATOM 4714 C C . ALA A 1 599 ? 14.685 4.067 1.782 1.00 89.50 599 ALA A C 1
ATOM 4716 O O . ALA A 1 599 ? 15.633 4.176 1.002 1.00 89.50 599 ALA A O 1
ATOM 4717 N N . MET A 1 600 ? 13.460 3.740 1.356 1.00 84.75 600 MET A N 1
ATOM 4718 C CA . MET A 1 600 ? 13.120 3.603 -0.064 1.00 84.75 600 MET A CA 1
ATOM 4719 C C . MET A 1 600 ? 13.139 4.953 -0.792 1.00 84.75 600 MET A C 1
ATOM 4721 O O . MET A 1 600 ? 13.669 5.024 -1.899 1.00 84.75 600 MET A O 1
ATOM 4725 N N . GLU A 1 601 ? 12.609 6.014 -0.180 1.00 87.62 601 GLU A N 1
ATOM 4726 C CA . GLU A 1 601 ? 12.643 7.381 -0.715 1.00 87.62 601 GLU A CA 1
ATOM 4727 C C . GLU A 1 601 ? 14.083 7.883 -0.865 1.00 87.62 601 GLU A C 1
ATOM 4729 O O . GLU A 1 601 ? 14.455 8.377 -1.931 1.00 87.62 601 GLU A O 1
ATOM 4734 N N . ASP A 1 602 ? 14.926 7.679 0.148 1.00 91.81 602 ASP A N 1
ATOM 4735 C CA . ASP A 1 602 ? 16.347 8.025 0.096 1.00 91.81 602 ASP A CA 1
ATOM 4736 C C . ASP A 1 602 ? 17.075 7.244 -1.003 1.00 91.81 602 ASP A C 1
ATOM 4738 O O . ASP A 1 602 ? 17.831 7.825 -1.785 1.00 91.81 602 ASP A O 1
ATOM 4742 N N . GLY A 1 603 ? 16.803 5.941 -1.131 1.00 91.44 603 GLY A N 1
ATOM 4743 C CA . GLY A 1 603 ? 17.337 5.119 -2.217 1.00 91.44 603 GLY A CA 1
ATOM 4744 C C . GLY A 1 603 ? 16.909 5.625 -3.597 1.00 91.44 603 GLY A C 1
ATOM 4745 O O . GLY A 1 603 ? 17.738 5.743 -4.504 1.00 91.44 603 GLY A O 1
ATOM 4746 N N . MET A 1 604 ? 15.636 5.995 -3.756 1.00 79.06 604 MET A N 1
ATOM 4747 C CA . MET A 1 604 ? 15.120 6.577 -4.994 1.00 79.06 604 MET A CA 1
ATOM 4748 C C . MET A 1 604 ? 15.838 7.894 -5.316 1.00 79.06 604 MET A C 1
ATOM 4750 O O . MET A 1 604 ? 16.386 8.030 -6.411 1.00 79.06 604 MET A O 1
ATOM 4754 N N . ASN A 1 605 ? 15.956 8.801 -4.344 1.00 91.12 605 ASN A N 1
ATOM 4755 C CA . ASN A 1 605 ? 16.649 10.083 -4.492 1.00 91.12 605 ASN A CA 1
ATOM 4756 C C . ASN A 1 605 ? 18.138 9.905 -4.847 1.00 91.12 605 ASN A C 1
ATOM 4758 O O . ASN A 1 605 ? 18.673 10.603 -5.714 1.00 91.12 605 ASN A O 1
ATOM 4762 N N . GLN A 1 606 ? 18.831 8.940 -4.236 1.00 92.50 606 GLN A N 1
ATOM 4763 C CA . GLN A 1 606 ? 20.221 8.614 -4.577 1.00 92.50 606 GLN A CA 1
ATOM 4764 C C . GLN A 1 606 ? 20.350 8.105 -6.019 1.00 92.50 606 GLN A C 1
ATOM 4766 O O . GLN A 1 606 ? 21.254 8.515 -6.754 1.00 92.50 606 GLN A O 1
ATOM 4771 N N . THR A 1 607 ? 19.439 7.235 -6.465 1.00 86.56 607 THR A N 1
ATOM 4772 C CA . THR A 1 607 ? 19.458 6.756 -7.855 1.00 86.56 607 THR A CA 1
ATOM 4773 C C . THR A 1 607 ? 19.117 7.858 -8.852 1.00 86.56 607 THR A C 1
ATOM 4775 O O . THR A 1 607 ? 19.773 7.950 -9.891 1.00 86.56 607 THR A O 1
ATOM 4778 N N . GLU A 1 608 ? 18.167 8.735 -8.526 1.00 86.38 608 GLU A N 1
ATOM 4779 C CA . GLU A 1 608 ? 17.787 9.866 -9.367 1.00 86.38 608 GLU A CA 1
ATOM 4780 C C . GLU A 1 608 ? 18.938 10.866 -9.498 1.00 86.38 608 GLU A C 1
ATOM 4782 O O . GLU A 1 608 ? 19.311 11.236 -10.610 1.00 86.38 608 GLU A O 1
ATOM 4787 N N . THR A 1 609 ? 19.579 11.241 -8.389 1.00 91.25 609 THR A N 1
ATOM 4788 C CA . THR A 1 609 ? 20.749 12.133 -8.415 1.00 91.25 609 THR A CA 1
ATOM 4789 C C . THR A 1 609 ? 21.923 11.523 -9.183 1.00 91.25 609 THR A C 1
ATOM 4791 O O . THR A 1 609 ? 22.626 12.243 -9.897 1.00 91.25 609 THR A O 1
ATOM 4794 N N . ARG A 1 610 ? 22.130 10.198 -9.112 1.00 93.94 610 ARG A N 1
ATOM 4795 C CA . ARG A 1 610 ? 23.121 9.500 -9.947 1.00 93.94 610 ARG A CA 1
ATOM 4796 C C . ARG A 1 610 ? 22.782 9.613 -11.434 1.00 93.94 610 ARG A C 1
ATOM 4798 O O . ARG A 1 610 ? 23.646 10.009 -12.213 1.00 93.94 610 ARG A O 1
ATOM 4805 N N . ILE A 1 611 ? 21.537 9.329 -11.815 1.00 86.94 611 ILE A N 1
ATOM 4806 C CA . ILE A 1 611 ? 21.078 9.441 -13.208 1.00 86.94 611 ILE A CA 1
ATOM 4807 C C . ILE A 1 611 ? 21.208 10.887 -13.700 1.00 86.94 611 ILE A C 1
ATOM 4809 O O . ILE A 1 611 ? 21.681 11.118 -14.809 1.00 86.94 611 ILE A O 1
ATOM 4813 N N . GLN A 1 612 ? 20.854 11.877 -12.877 1.00 91.25 612 GLN A N 1
ATOM 4814 C CA . GLN A 1 612 ? 21.014 13.292 -13.215 1.00 91.25 612 GLN A CA 1
ATOM 4815 C C . GLN A 1 612 ? 22.486 13.655 -13.474 1.00 91.25 612 GLN A C 1
ATOM 4817 O O . GLN A 1 612 ? 22.778 14.324 -14.465 1.00 91.25 612 GLN A O 1
ATOM 4822 N N . LYS A 1 613 ? 23.424 13.174 -12.643 1.00 93.75 613 LYS A N 1
ATOM 4823 C CA . LYS A 1 613 ? 24.872 13.371 -12.855 1.00 93.75 613 LYS A CA 1
ATOM 4824 C C . LYS A 1 613 ? 25.364 12.710 -14.147 1.00 93.75 613 LYS A C 1
ATOM 4826 O O . LYS A 1 613 ? 26.115 13.331 -14.898 1.00 93.75 613 LYS A O 1
ATOM 4831 N N . GLU A 1 614 ? 24.937 11.480 -14.428 1.00 92.38 614 GLU A N 1
ATOM 4832 C CA . GLU A 1 614 ? 25.288 10.772 -15.667 1.00 92.38 614 GLU A CA 1
ATOM 4833 C C . GLU A 1 614 ? 24.742 11.510 -16.898 1.00 92.38 614 GLU A C 1
ATOM 4835 O O . GLU A 1 614 ? 25.490 11.780 -17.840 1.00 92.38 614 GLU A O 1
ATOM 4840 N N . MET A 1 615 ? 23.477 11.936 -16.862 1.00 83.81 615 MET A N 1
ATOM 4841 C CA . MET A 1 615 ? 22.849 12.727 -17.924 1.00 83.81 615 MET A CA 1
ATOM 4842 C C . MET A 1 615 ? 23.569 14.053 -18.170 1.00 83.81 615 MET A C 1
ATOM 4844 O O . MET A 1 615 ? 23.785 14.429 -19.323 1.00 83.81 615 MET A O 1
ATOM 4848 N N . GLU A 1 616 ? 23.978 14.749 -17.111 1.00 94.06 616 GLU A N 1
ATOM 4849 C CA . GLU A 1 616 ? 24.759 15.979 -17.223 1.00 94.06 616 GLU A CA 1
ATOM 4850 C C . GLU A 1 616 ? 26.134 15.714 -17.857 1.00 94.06 616 GLU A C 1
ATOM 4852 O O . GLU A 1 616 ? 26.558 16.442 -18.756 1.00 94.06 616 GLU A O 1
ATOM 4857 N N . SER A 1 617 ? 26.797 14.611 -17.494 1.00 94.38 617 SER A N 1
ATOM 4858 C CA . SER A 1 617 ? 28.067 14.215 -18.116 1.00 94.38 617 SER A CA 1
ATOM 4859 C C . SER A 1 617 ? 27.922 13.926 -19.618 1.00 94.38 617 SER A C 1
ATOM 4861 O O . SER A 1 617 ? 28.750 14.369 -20.420 1.00 94.38 617 SER A O 1
ATOM 4863 N N . TYR A 1 618 ? 26.836 13.257 -20.026 1.00 88.75 618 TYR A N 1
ATOM 4864 C CA . TYR A 1 618 ? 26.548 12.989 -21.434 1.00 88.75 618 TYR A CA 1
ATOM 4865 C C . TYR A 1 618 ? 26.208 14.268 -22.196 1.00 88.75 618 TYR A C 1
ATOM 4867 O O . TYR A 1 618 ? 26.708 14.459 -23.305 1.00 88.75 618 TYR A O 1
ATOM 4875 N N . ARG A 1 619 ? 25.434 15.186 -21.602 1.00 90.44 619 ARG A N 1
ATOM 4876 C CA . ARG A 1 619 ? 25.159 16.508 -22.191 1.00 90.44 619 ARG A CA 1
ATOM 4877 C C . ARG A 1 619 ? 26.441 17.298 -22.428 1.00 90.44 619 ARG A C 1
ATOM 4879 O O . ARG A 1 619 ? 26.634 17.828 -23.520 1.00 90.44 619 ARG A O 1
ATOM 4886 N N . GLN A 1 620 ? 27.351 17.318 -21.456 1.00 95.19 620 GLN A N 1
ATOM 4887 C CA . GLN A 1 620 ? 28.652 17.974 -21.605 1.00 95.19 620 GLN A CA 1
ATOM 4888 C C . GLN A 1 620 ? 29.516 17.312 -22.684 1.00 95.19 620 GLN A C 1
ATOM 4890 O O . GLN A 1 620 ? 30.199 18.004 -23.442 1.00 95.19 620 GLN A O 1
ATOM 4895 N N . ALA A 1 621 ? 29.490 15.980 -22.785 1.00 94.38 621 ALA A N 1
ATOM 4896 C CA . ALA A 1 621 ? 30.199 15.257 -23.836 1.00 94.38 621 ALA A CA 1
ATOM 4897 C C . ALA A 1 621 ? 29.644 15.592 -25.229 1.00 94.38 621 ALA A C 1
ATOM 4899 O O . ALA A 1 621 ? 30.429 15.866 -26.138 1.00 94.38 621 ALA A O 1
ATOM 4900 N N . ILE A 1 622 ? 28.317 15.629 -25.387 1.00 90.56 622 ILE A N 1
ATOM 4901 C CA . ILE A 1 622 ? 27.651 16.029 -26.634 1.00 90.56 622 ILE A CA 1
ATOM 4902 C C . ILE A 1 622 ? 28.044 17.462 -27.005 1.00 90.56 622 ILE A C 1
ATOM 4904 O O . ILE A 1 622 ? 28.557 17.668 -28.101 1.00 90.56 622 ILE A O 1
ATOM 4908 N N . ALA A 1 623 ? 27.939 18.417 -26.075 1.00 93.88 623 ALA A N 1
ATOM 4909 C CA . ALA A 1 623 ? 28.299 19.815 -26.322 1.00 93.88 623 ALA A CA 1
ATOM 4910 C C . ALA A 1 623 ? 29.763 19.978 -26.777 1.00 93.88 623 ALA A C 1
ATOM 4912 O O . ALA A 1 623 ? 30.057 20.730 -27.706 1.00 93.88 623 ALA A O 1
ATOM 4913 N N . LYS A 1 624 ? 30.698 19.226 -26.177 1.00 94.81 624 LYS A N 1
ATOM 4914 C CA . LYS A 1 624 ? 32.104 19.207 -26.620 1.00 94.81 624 LYS A CA 1
ATOM 4915 C C . LYS A 1 624 ? 32.256 18.672 -28.044 1.00 94.81 624 LYS A C 1
ATOM 4917 O O . LYS A 1 624 ? 33.054 19.207 -28.809 1.00 94.81 624 LYS A O 1
ATOM 4922 N N . ARG A 1 625 ? 31.526 17.613 -28.406 1.00 93.06 625 ARG A N 1
ATOM 4923 C CA . ARG A 1 625 ? 31.570 17.041 -29.761 1.00 93.06 625 ARG A CA 1
ATOM 4924 C C . ARG A 1 625 ? 30.940 17.969 -30.794 1.00 93.06 625 ARG A C 1
ATOM 4926 O O . ARG A 1 625 ? 31.505 18.122 -31.870 1.00 93.06 625 ARG A O 1
ATOM 4933 N N . GLU A 1 626 ? 29.836 18.623 -30.462 1.00 92.81 626 GLU A N 1
ATOM 4934 C CA . GLU A 1 626 ? 29.209 19.632 -31.320 1.00 92.81 626 GLU A CA 1
ATOM 4935 C C . GLU A 1 626 ? 30.150 20.818 -31.565 1.00 92.81 626 GLU A C 1
ATOM 4937 O O . GLU A 1 626 ? 30.348 21.208 -32.714 1.00 92.81 626 GLU A O 1
ATOM 4942 N N . ALA A 1 627 ? 30.826 21.315 -30.523 1.00 94.94 627 ALA A N 1
ATOM 4943 C CA . ALA A 1 627 ? 31.833 22.367 -30.664 1.00 94.94 627 ALA A CA 1
ATOM 4944 C C . ALA A 1 627 ? 33.005 21.946 -31.573 1.00 94.94 627 ALA A C 1
ATOM 4946 O O . ALA A 1 627 ? 33.438 22.729 -32.417 1.00 94.94 627 ALA A O 1
ATOM 4947 N N . GLN A 1 628 ? 33.485 20.700 -31.456 1.00 97.06 628 GLN A N 1
ATOM 4948 C CA . GLN A 1 628 ? 34.517 20.155 -32.353 1.00 97.06 628 GLN A CA 1
ATOM 4949 C C . GLN A 1 628 ? 34.039 20.091 -33.807 1.00 97.06 628 GLN A C 1
ATOM 4951 O O . GLN A 1 628 ? 34.794 20.416 -34.720 1.00 97.06 628 GLN A O 1
ATOM 4956 N N . ILE A 1 629 ? 32.789 19.680 -34.037 1.00 92.44 629 ILE A N 1
ATOM 4957 C CA . ILE A 1 629 ? 32.208 19.632 -35.382 1.00 92.44 629 ILE A CA 1
ATOM 4958 C C . ILE A 1 629 ? 32.139 21.039 -35.982 1.00 92.44 629 ILE A C 1
ATOM 4960 O O . ILE A 1 629 ? 32.537 21.220 -37.132 1.00 92.44 629 ILE A O 1
ATOM 4964 N N . GLU A 1 630 ? 31.672 22.032 -35.224 1.00 94.88 630 GLU A N 1
ATOM 4965 C CA . GLU A 1 630 ? 31.609 23.417 -35.703 1.00 94.88 630 GLU A CA 1
ATOM 4966 C C . GLU A 1 630 ? 32.997 24.010 -35.967 1.00 94.88 630 GLU A C 1
ATOM 4968 O O . GLU A 1 630 ? 33.197 24.668 -36.989 1.00 94.88 630 GLU A O 1
ATOM 4973 N N . GLN A 1 631 ? 33.990 23.699 -35.131 1.00 96.25 631 GLN A N 1
ATOM 4974 C CA . GLN A 1 631 ? 35.378 24.083 -35.389 1.00 96.25 631 GLN A CA 1
ATOM 4975 C C . GLN A 1 631 ? 35.896 23.487 -36.709 1.00 96.25 631 GLN A C 1
ATOM 4977 O O . GLN A 1 631 ? 36.389 24.221 -37.564 1.00 96.25 631 GLN A O 1
ATOM 4982 N N . MET A 1 632 ? 35.730 22.178 -36.924 1.00 93.69 632 MET A N 1
ATOM 4983 C CA . MET A 1 632 ? 36.167 21.513 -38.160 1.00 93.69 632 MET A CA 1
ATOM 4984 C C . MET A 1 632 ? 35.447 22.064 -39.401 1.00 93.69 632 MET A C 1
ATOM 4986 O O . MET A 1 632 ? 36.041 22.184 -40.476 1.00 93.69 632 MET A O 1
ATOM 4990 N N . LYS A 1 633 ? 34.163 22.428 -39.282 1.00 94.19 633 LYS A N 1
ATOM 4991 C CA . LYS A 1 633 ? 33.420 23.103 -40.360 1.00 94.19 633 LYS A CA 1
ATOM 4992 C C . LYS A 1 633 ? 34.014 24.474 -40.684 1.00 94.19 633 LYS A C 1
ATOM 4994 O O . LYS A 1 633 ? 34.154 24.808 -41.859 1.00 94.19 633 LYS A O 1
ATOM 4999 N N . LEU A 1 634 ? 34.391 25.253 -39.670 1.00 96.31 634 LEU A N 1
ATOM 5000 C CA . LEU A 1 634 ? 35.033 26.550 -39.874 1.00 96.31 634 LEU A CA 1
ATOM 5001 C C . LEU A 1 634 ? 36.404 26.397 -40.549 1.00 96.31 634 LEU A C 1
ATOM 5003 O O . LEU A 1 634 ? 36.677 27.074 -41.537 1.00 96.31 634 LEU A O 1
ATOM 5007 N N . GLU A 1 635 ? 37.235 25.473 -40.067 1.00 96.69 635 GLU A N 1
ATOM 5008 C CA . GLU A 1 635 ? 38.563 25.196 -40.632 1.00 96.69 635 GLU A CA 1
ATOM 5009 C C . GLU A 1 635 ? 38.477 24.714 -42.088 1.00 96.69 635 GLU A C 1
ATOM 5011 O O . GLU A 1 635 ? 39.239 25.151 -42.951 1.00 96.69 635 GLU A O 1
ATOM 5016 N N . THR A 1 636 ? 37.516 23.845 -42.407 1.00 94.00 636 THR A N 1
ATOM 5017 C CA . THR A 1 636 ? 37.302 23.389 -43.791 1.00 94.00 636 THR A CA 1
ATOM 5018 C C . THR A 1 636 ? 36.815 24.510 -44.706 1.00 94.00 636 THR A C 1
ATOM 5020 O O . THR A 1 636 ? 37.281 24.597 -45.844 1.00 94.00 636 THR A O 1
ATOM 5023 N N . ALA A 1 637 ? 35.945 25.401 -44.221 1.00 95.00 637 ALA A N 1
ATOM 5024 C CA . ALA A 1 637 ? 35.531 26.588 -44.966 1.00 95.00 637 ALA A CA 1
ATOM 5025 C C . ALA A 1 637 ? 36.713 27.539 -45.235 1.00 95.00 637 ALA A C 1
ATOM 5027 O O . ALA A 1 637 ? 36.872 28.000 -46.363 1.00 95.00 637 ALA A O 1
ATOM 5028 N N . GLN A 1 638 ? 37.577 27.770 -44.241 1.00 96.25 638 GLN A N 1
ATOM 5029 C CA . GLN A 1 638 ? 38.800 28.573 -44.393 1.00 96.25 638 GLN A CA 1
ATOM 5030 C C . GLN A 1 638 ? 39.793 27.942 -45.377 1.00 96.25 638 GLN A C 1
ATOM 5032 O O . GLN A 1 638 ? 40.368 28.619 -46.226 1.00 96.25 638 GLN A O 1
ATOM 5037 N N . ASN A 1 639 ? 39.981 26.624 -45.323 1.00 94.75 639 ASN A N 1
ATOM 5038 C CA . ASN A 1 639 ? 40.840 25.940 -46.286 1.00 94.75 639 ASN A CA 1
ATOM 5039 C C . ASN A 1 639 ? 40.297 26.079 -47.712 1.00 94.75 639 ASN A C 1
ATOM 5041 O O . ASN A 1 639 ? 41.070 26.314 -48.638 1.00 94.75 639 ASN A O 1
ATOM 5045 N N . LEU A 1 640 ? 38.976 25.996 -47.899 1.00 96.38 640 LEU A N 1
ATOM 5046 C CA . LEU A 1 640 ? 38.351 26.201 -49.204 1.00 96.38 640 LEU A CA 1
ATOM 5047 C C . LEU A 1 640 ? 38.610 27.614 -49.748 1.00 96.38 640 LEU A C 1
ATOM 5049 O O . LEU A 1 640 ? 38.940 27.749 -50.927 1.00 96.38 640 LEU A O 1
ATOM 5053 N N . THR A 1 641 ? 38.510 28.653 -48.911 1.00 96.31 641 THR A N 1
ATOM 5054 C CA . THR A 1 641 ? 38.830 30.028 -49.333 1.00 96.31 641 THR A CA 1
ATOM 5055 C C . THR A 1 641 ? 40.303 30.167 -49.703 1.00 96.31 641 THR A C 1
ATOM 5057 O O . THR A 1 641 ? 40.607 30.684 -50.776 1.00 96.31 641 THR A O 1
ATOM 5060 N N . ASN A 1 642 ? 41.209 29.603 -48.900 1.00 96.19 642 ASN A N 1
ATOM 5061 C CA . ASN A 1 642 ? 42.648 29.628 -49.177 1.00 96.19 642 ASN A CA 1
ATOM 5062 C C . ASN A 1 642 ? 42.991 28.906 -50.494 1.00 96.19 642 ASN A C 1
ATOM 5064 O O . ASN A 1 642 ? 43.798 29.392 -51.286 1.00 96.19 642 ASN A O 1
ATOM 5068 N N . TYR A 1 643 ? 42.357 27.761 -50.774 1.00 96.31 643 TYR A N 1
ATOM 5069 C CA . TYR A 1 643 ? 42.532 27.055 -52.047 1.00 96.31 643 TYR A CA 1
ATOM 5070 C C . TYR A 1 643 ? 42.006 27.859 -53.239 1.00 96.31 643 TYR A C 1
ATOM 5072 O O . TYR A 1 643 ? 42.630 27.848 -54.301 1.00 96.31 643 TYR A O 1
ATOM 5080 N N . GLN A 1 644 ? 40.886 28.567 -53.076 1.00 95.62 644 GLN A N 1
ATOM 5081 C CA . GLN A 1 644 ? 40.334 29.432 -54.118 1.00 95.62 644 GLN A CA 1
ATOM 5082 C C . GLN A 1 644 ? 41.283 30.600 -54.431 1.00 95.62 644 GLN A C 1
ATOM 5084 O O . GLN A 1 644 ? 41.544 30.885 -55.600 1.00 95.62 644 GLN A O 1
ATOM 5089 N N . GLU A 1 645 ? 41.838 31.247 -53.405 1.00 96.12 645 GLU A N 1
ATOM 5090 C CA . GLU A 1 645 ? 42.833 32.314 -53.557 1.00 96.12 645 GLU A CA 1
ATOM 5091 C C . GLU A 1 645 ? 44.102 31.811 -54.250 1.00 96.12 645 GLU A C 1
ATOM 5093 O O . GLU A 1 645 ? 44.568 32.421 -55.215 1.00 96.12 645 GLU A O 1
ATOM 5098 N N . LEU A 1 646 ? 44.616 30.651 -53.832 1.00 96.56 646 LEU A N 1
ATOM 5099 C CA . LEU A 1 646 ? 45.787 30.035 -54.449 1.00 96.56 646 LEU A CA 1
ATOM 5100 C C . LEU A 1 646 ? 45.539 29.675 -55.921 1.00 96.56 646 LEU A C 1
ATOM 5102 O O . LEU A 1 646 ? 46.406 29.896 -56.769 1.00 96.56 646 LEU A O 1
ATOM 5106 N N . MET A 1 647 ? 44.352 29.156 -56.245 1.00 94.94 647 MET A N 1
ATOM 5107 C CA . MET A 1 647 ? 43.953 28.886 -57.627 1.00 94.94 647 MET A CA 1
ATOM 5108 C C . MET A 1 647 ? 43.929 30.174 -58.458 1.00 94.94 647 MET A C 1
ATOM 5110 O O . MET A 1 647 ? 44.451 30.182 -59.573 1.00 94.94 647 MET A O 1
ATOM 5114 N N . ASN A 1 648 ? 43.386 31.269 -57.917 1.00 95.38 648 ASN A N 1
ATOM 5115 C CA . ASN A 1 648 ? 43.363 32.564 -58.601 1.00 95.38 648 ASN A CA 1
ATOM 5116 C C . ASN A 1 648 ? 44.785 33.070 -58.903 1.00 95.38 648 ASN A C 1
ATOM 5118 O O . ASN A 1 648 ? 45.054 33.494 -60.028 1.00 95.38 648 ASN A O 1
ATOM 5122 N N . VAL A 1 649 ? 45.713 32.970 -57.942 1.00 96.31 649 VAL A N 1
ATOM 5123 C CA . VAL A 1 649 ? 47.130 33.329 -58.146 1.00 96.31 649 VAL A CA 1
ATOM 5124 C C . VAL A 1 649 ? 47.769 32.444 -59.214 1.00 96.31 649 VAL A C 1
ATOM 5126 O O . VAL A 1 649 ? 48.433 32.947 -60.117 1.00 96.31 649 VAL A O 1
ATOM 5129 N N . LYS A 1 650 ? 47.531 31.129 -59.170 1.00 95.62 650 LYS A N 1
ATOM 5130 C CA . LYS A 1 650 ? 48.044 30.193 -60.178 1.00 95.62 650 LYS A CA 1
ATOM 5131 C C . LYS A 1 650 ? 47.537 30.538 -61.579 1.00 95.62 650 LYS A C 1
ATOM 5133 O O . LYS A 1 650 ? 48.315 30.519 -62.527 1.00 95.62 650 LYS A O 1
ATOM 5138 N N . MET A 1 651 ? 46.254 30.876 -61.716 1.00 96.19 651 MET A N 1
ATOM 5139 C CA . MET A 1 651 ? 45.683 31.314 -62.992 1.00 96.19 651 MET A CA 1
ATOM 5140 C C . MET A 1 651 ? 46.323 32.615 -63.494 1.00 96.19 651 MET A C 1
ATOM 5142 O O . MET A 1 651 ? 46.590 32.730 -64.688 1.00 96.19 651 MET A O 1
ATOM 5146 N N . ALA A 1 652 ? 46.603 33.574 -62.605 1.00 95.06 652 ALA A N 1
ATOM 5147 C CA . ALA A 1 652 ? 47.314 34.801 -62.963 1.00 95.06 652 ALA A CA 1
ATOM 5148 C C . ALA A 1 652 ? 48.746 34.510 -63.448 1.00 95.06 652 ALA A C 1
ATOM 5150 O O . ALA A 1 652 ? 49.142 34.990 -64.509 1.00 95.06 652 ALA A O 1
ATOM 5151 N N . LEU A 1 653 ? 49.485 33.651 -62.740 1.00 94.56 653 LEU A N 1
ATOM 5152 C CA . LEU A 1 653 ? 50.832 33.232 -63.140 1.00 94.56 653 LEU A CA 1
ATOM 5153 C C . LEU A 1 653 ? 50.842 32.487 -64.482 1.00 94.56 653 LEU A C 1
ATOM 5155 O O . LEU A 1 653 ? 51.724 32.722 -65.304 1.00 94.56 653 LEU A O 1
ATOM 5159 N N . ASP A 1 654 ? 49.863 31.621 -64.753 1.00 95.56 654 ASP A N 1
ATOM 5160 C CA . ASP A 1 654 ? 49.748 30.957 -66.059 1.00 95.56 654 ASP A CA 1
ATOM 5161 C C . ASP A 1 654 ? 49.549 31.968 -67.200 1.00 95.56 654 ASP A C 1
ATOM 5163 O O . ASP A 1 654 ? 50.108 31.792 -68.288 1.00 95.56 654 ASP A O 1
ATOM 5167 N N . LEU A 1 655 ? 48.767 33.030 -66.962 1.00 94.25 655 LEU A N 1
ATOM 5168 C CA . LEU A 1 655 ? 48.585 34.124 -67.919 1.00 94.25 655 LEU A CA 1
ATOM 5169 C C . LEU A 1 655 ? 49.893 34.895 -68.140 1.00 94.25 655 LEU A C 1
ATOM 5171 O O . LEU A 1 655 ? 50.236 35.169 -69.292 1.00 94.25 655 LEU A O 1
ATOM 5175 N N . GLU A 1 656 ? 50.645 35.197 -67.077 1.00 95.56 656 GLU A N 1
ATOM 5176 C CA . GLU A 1 656 ? 51.964 35.837 -67.171 1.00 95.56 656 GLU A CA 1
ATOM 5177 C C . GLU A 1 656 ? 52.961 34.969 -67.945 1.00 95.56 656 GLU A C 1
ATOM 5179 O O . GLU A 1 656 ? 53.593 35.446 -68.885 1.00 95.56 656 GLU A O 1
ATOM 5184 N N . ILE A 1 657 ? 53.059 33.674 -67.630 1.00 93.75 657 ILE A N 1
ATOM 5185 C CA . ILE A 1 657 ? 53.926 32.725 -68.344 1.00 93.75 657 ILE A CA 1
ATOM 5186 C C . ILE A 1 657 ? 53.537 32.648 -69.823 1.00 93.75 657 ILE A C 1
ATOM 5188 O O . ILE A 1 657 ? 54.412 32.639 -70.689 1.00 93.75 657 ILE A O 1
ATOM 5192 N N . ALA A 1 658 ? 52.241 32.603 -70.142 1.00 93.69 658 ALA A N 1
ATOM 5193 C CA . ALA A 1 658 ? 51.774 32.606 -71.526 1.00 93.69 658 ALA A CA 1
ATOM 5194 C C . ALA A 1 658 ? 52.138 33.911 -72.258 1.00 93.69 658 ALA A C 1
ATOM 5196 O O . ALA A 1 658 ? 52.513 33.869 -73.433 1.00 93.69 658 ALA A O 1
ATOM 5197 N N . ALA A 1 659 ? 52.067 35.058 -71.577 1.00 92.12 659 ALA A N 1
ATOM 5198 C CA . ALA A 1 659 ? 52.506 36.340 -72.120 1.00 92.12 659 ALA A CA 1
ATOM 5199 C C . ALA A 1 659 ? 54.028 36.372 -72.348 1.00 92.12 659 ALA A C 1
ATOM 5201 O O . ALA A 1 659 ? 54.467 36.740 -73.440 1.00 92.12 659 ALA A O 1
ATOM 5202 N N . TYR A 1 660 ? 54.827 35.914 -71.376 1.00 95.31 660 TYR A N 1
ATOM 5203 C CA . TYR A 1 660 ? 56.281 35.798 -71.513 1.00 95.31 660 TYR A CA 1
ATOM 5204 C C . TYR A 1 660 ? 56.676 34.862 -72.660 1.00 95.31 660 TYR A C 1
ATOM 5206 O O . TYR A 1 660 ? 57.557 35.210 -73.442 1.00 95.31 660 TYR A O 1
ATOM 5214 N N . ARG A 1 661 ? 55.994 33.719 -72.827 1.00 93.69 661 ARG A N 1
ATOM 5215 C CA . ARG A 1 661 ? 56.213 32.805 -73.964 1.00 93.69 661 ARG A CA 1
ATOM 5216 C C . ARG A 1 661 ? 55.973 33.488 -75.310 1.00 93.69 661 ARG A C 1
ATOM 5218 O O . ARG A 1 661 ? 56.819 33.379 -76.183 1.00 93.69 661 ARG A O 1
ATOM 5225 N N . LYS A 1 662 ? 54.884 34.250 -75.463 1.00 92.44 662 LYS A N 1
ATOM 5226 C CA . LYS A 1 662 ? 54.610 34.999 -76.705 1.00 92.44 662 LYS A CA 1
ATOM 5227 C C . LYS A 1 662 ? 55.655 36.073 -77.004 1.00 92.44 662 LYS A C 1
ATOM 5229 O O . LYS A 1 662 ? 55.993 36.281 -78.165 1.00 92.44 662 LYS A O 1
ATOM 5234 N N . LEU A 1 663 ? 56.139 36.776 -75.978 1.00 92.62 663 LEU A N 1
ATOM 5235 C CA . LEU A 1 663 ? 57.208 37.766 -76.140 1.00 92.62 663 LEU A CA 1
ATOM 5236 C C . LEU A 1 663 ? 58.516 37.100 -76.577 1.00 92.62 663 LEU A C 1
ATOM 5238 O O . LEU A 1 663 ? 59.161 37.590 -77.498 1.00 92.62 663 LEU A O 1
ATOM 5242 N N . LEU A 1 664 ? 58.867 35.969 -75.959 1.00 90.69 664 LEU A N 1
ATOM 5243 C CA . LEU A 1 664 ? 60.026 35.161 -76.341 1.00 90.69 664 LEU A CA 1
ATOM 5244 C C . LEU A 1 664 ? 59.908 34.639 -77.776 1.00 90.69 664 LEU A C 1
ATOM 5246 O O . LEU A 1 664 ? 60.835 34.829 -78.550 1.00 90.69 664 LEU A O 1
ATOM 5250 N N . GLU A 1 665 ? 58.762 34.076 -78.166 1.00 87.06 665 GLU A N 1
ATOM 5251 C CA . GLU A 1 665 ? 58.502 33.635 -79.546 1.00 87.06 665 GLU A CA 1
ATOM 5252 C C . GLU A 1 665 ? 58.625 34.798 -80.546 1.00 87.06 665 GLU A C 1
ATOM 5254 O O . GLU A 1 665 ? 59.221 34.651 -81.611 1.00 87.06 665 GLU A O 1
ATOM 5259 N N . GLY A 1 666 ? 58.104 35.982 -80.203 1.00 84.19 666 GLY A N 1
ATOM 5260 C CA . GLY A 1 666 ? 58.257 37.185 -81.025 1.00 84.19 666 GLY A CA 1
ATOM 5261 C C . GLY A 1 666 ? 59.716 37.625 -81.177 1.00 84.19 666 GLY A C 1
ATOM 5262 O O . GLY A 1 666 ? 60.137 38.014 -82.268 1.00 84.19 666 GLY A O 1
ATOM 5263 N N . GLU A 1 667 ? 60.499 37.527 -80.105 1.00 81.56 667 GLU A N 1
ATOM 5264 C CA . GLU A 1 667 ? 61.916 37.884 -80.105 1.00 81.56 667 GLU A CA 1
ATOM 5265 C C . GLU A 1 667 ? 62.776 36.850 -80.845 1.00 81.56 667 GLU A C 1
ATOM 5267 O O . GLU A 1 667 ? 63.669 37.221 -81.605 1.00 81.56 667 GLU A O 1
ATOM 5272 N N . GLU A 1 668 ? 62.463 35.560 -80.719 1.00 81.19 668 GLU A N 1
ATOM 5273 C CA . GLU A 1 668 ? 63.065 34.486 -81.513 1.00 81.19 668 GLU A CA 1
ATOM 5274 C C . GLU A 1 668 ? 62.798 34.686 -83.009 1.00 81.19 668 GLU A C 1
ATOM 5276 O O . GLU A 1 668 ? 63.718 34.554 -83.814 1.00 81.19 668 GLU A O 1
ATOM 5281 N N . ILE A 1 669 ? 61.578 35.085 -83.395 1.00 79.06 669 ILE A N 1
ATOM 5282 C CA . ILE A 1 669 ? 61.245 35.436 -84.785 1.00 79.06 669 ILE A CA 1
ATOM 5283 C C . ILE A 1 669 ? 62.049 36.660 -85.249 1.00 79.06 669 ILE A C 1
ATOM 5285 O O . ILE A 1 669 ? 62.564 36.669 -86.369 1.00 79.06 669 ILE A O 1
ATOM 5289 N N . ARG A 1 670 ? 62.192 37.689 -84.403 1.00 77.62 670 ARG A N 1
ATOM 5290 C CA . ARG A 1 670 ? 62.980 38.892 -84.716 1.00 77.62 670 ARG A CA 1
ATOM 5291 C C . ARG A 1 670 ? 64.457 38.561 -84.933 1.00 77.62 670 ARG A C 1
ATOM 5293 O O . ARG A 1 670 ? 65.053 39.052 -85.889 1.00 77.62 670 ARG A O 1
ATOM 5300 N N . LEU A 1 671 ? 65.035 37.731 -84.066 1.00 74.56 671 LEU A N 1
ATOM 5301 C CA . LEU A 1 671 ? 66.427 37.289 -84.158 1.00 74.56 671 LEU A CA 1
ATOM 5302 C C . LEU A 1 671 ? 66.645 36.343 -85.349 1.00 74.56 671 LEU A C 1
ATOM 5304 O O . LEU A 1 671 ? 67.634 36.493 -86.061 1.00 74.56 671 LEU A O 1
ATOM 5308 N N . ALA A 1 672 ? 65.706 35.434 -85.628 1.00 71.25 672 ALA A N 1
ATOM 5309 C CA . ALA A 1 672 ? 65.759 34.539 -86.786 1.00 71.25 672 ALA A CA 1
ATOM 5310 C C . ALA A 1 672 ? 65.588 35.268 -88.132 1.00 71.25 672 ALA A C 1
ATOM 5312 O O . ALA A 1 672 ? 66.044 34.765 -89.150 1.00 71.25 672 ALA A O 1
ATOM 5313 N N . GLY A 1 673 ? 64.951 36.445 -88.152 1.00 63.31 673 GLY A N 1
ATOM 5314 C CA . GLY A 1 673 ? 64.870 37.310 -89.334 1.00 63.31 673 GLY A CA 1
ATOM 5315 C C . GLY A 1 673 ? 66.091 38.216 -89.553 1.00 63.31 673 GLY A C 1
ATOM 5316 O O . GLY A 1 673 ? 66.163 38.886 -90.582 1.00 63.31 673 GLY A O 1
ATOM 5317 N N . GLN A 1 674 ? 67.025 38.274 -88.595 1.00 54.78 674 GLN A N 1
ATOM 5318 C CA . GLN A 1 674 ? 68.269 39.058 -88.667 1.00 54.78 674 GLN A CA 1
ATOM 5319 C C . GLN A 1 674 ? 69.524 38.197 -88.919 1.00 54.78 674 GLN A C 1
ATOM 5321 O O . GLN A 1 674 ? 70.612 38.758 -89.069 1.00 54.78 674 GLN A O 1
ATOM 5326 N N . ALA A 1 675 ? 69.376 36.870 -88.978 1.00 46.75 675 ALA A N 1
ATOM 5327 C CA . ALA A 1 675 ? 70.391 35.905 -89.409 1.00 46.75 675 ALA A CA 1
ATOM 5328 C C . ALA A 1 675 ? 70.103 35.441 -90.842 1.00 46.75 675 ALA A C 1
ATOM 5330 O O . ALA A 1 675 ? 71.084 35.201 -91.584 1.00 46.75 675 ALA A O 1
#

Organism: Branchiostoma floridae (NCBI:txid7739)

Sequence (675 aa):
MIQPKTTEAIRSSVRSSLVARGEDFSRSGPESFKARTRAIRAGNVITSLGGPGGAQQTMAGARKVRAQEREELSALNNRFASYIEKMRSLQQRNCTLEAQVLKLQSTETTAHTKALYEKETRDLRALVDELSEEKAKMVLERNQWREQAEEYKRKWEDEAAWHAELNTEVSKLNKNLDALTLVRLDLQNKIATMQQEIDFMVVVHKHELKQIQDQLNESLSIAPVDWTQEAGRDVIAELYDLRQLYGDFCRGIQEDAEAKYKEKSTELELERERENKTMLAARSELITSRKEVSDLRGQLNTLMTSTDILEHESSSSSSFSVQQVTITSQDDIEICDCPVRSPHEHSMATQLAKMTRTAEKKQLSALNGRFASYIEKVQALNQSNATLESQLQAVKAKAAPVEKGKYEGMLSALRAQVDGLSQQKAQLESERNSWQSQAEEWQGKCEEQYTVRSGLKAEIERNKAELAIINAARSGFESRLVAAQGEIEAVNRTNSAEIAAMRGELAQTVTAIEAKQAAVTGPDLSDTLREIREQYEVVGQANRQDAEAKYRAKFAEIALQRQKDSEALAAARAEVAEFQKKIDTLRAEAESIRSKNIAMEDGMNQTETRIQKEMESYRQAIAKREAQIEQMKLETAQNLTNYQELMNVKMALDLEIAAYRKLLEGEEIRLAGQA

InterPro domains:
  IPR018039 Intermediate filament protein, conserved site [PS00226] (657-665)
  IPR039008 Intermediate filament, rod domain [PF00038] (68-314)
  IPR039008 Intermediate filament, rod domain [PF00038] (360-670)
  IPR039008 Intermediate filament, rod domain [PS51842] (69-671)
  IPR039008 Intermediate filament, rod domain [SM01391] (68-337)
  IPR039008 Intermediate filament, rod domain [SM01391] (359-670)
  IPR050405 Intermediate filament structural protein [PTHR45652] (340-674)

pLDDT: mean 73.55, std 20.29, range [25.16, 97.06]

Radius of gyration: 73.04 Å; Cα contacts (8 Å, |Δi|>4): 23; chains: 1; bounding box: 153×76×244 Å

Secondary structure (DSSP, 8-state):
---------SS------------------------------------------------SHHHHHHHHHHHHHHHHHHHHHHHHHHHHHHHHHHHHHHHHHHHHHT-HHHHHHHHHHHHHHHHHHHHHHHHHHHHHHHHHHHHHHHHHHHHHHHHHHHHHHHHHHHHHHHHHHHHHHHHHHHHHHHHHHHHHHHHHHHHHHHHHHHHHHHHHHHHHHHHT--------SHHHHHHHHHHHHHHHHHHHHHHHHHHHHHHHHHHHHHHHHHHHHHHHHHHHHHHHHHHHHHHHHHHHHHHHHHHHHHHHHHHHHHHHTT-----------------------------------TTTHHHHHHHHHHHHHHHHHHHHHHHHHHHHHHHHHHHHHHHHHHHSSHHHHHHHHHHHHHHHHHHHHHHHHHHHHHHHHHHHHHHHHHHHHHHHHHHHHHHHHHHHHHHHHHHHHHHHHHHHHHHHHHHHHHHHHHHHHHHHHHHHHHHHHHHHHHHHHHHHTT------HHHHHHHHHHHHHHHHHHHHHHHHHHHHHHHHHHHHHHHHHHHHHHHHHHHHHHHHHHHHHHHHHHHHHHHHHHHHHHHHHHHHHHHHHHHHHHHHHHHHHHHHHHHHHHHHHHHHHHHHHHHHHHHHHHHHHHHHHHHHHHHHHHHHT--